Protein AF-0000000082432777 (afdb_homodimer)

InterPro domains:
  IPR004130 GPN-loop GTPase [PF03029] (7-238)
  IPR004130 GPN-loop GTPase [PTHR21231] (1-238)
  IPR027417 P-loop containing nucleoside triphosphate hydrolase [G3DSA:3.40.50.300] (3-262)
  IPR027417 P-loop containing nucleoside triphosphate hydrolase [SSF52540] (7-238)
  IPR030228 GPN-loop GTPase 3 [cd17872] (3-179)

Nearest PDB structures (foldseek):
  7zhf-assembly1_A  TM=8.922E-01  e=4.127E-16  Sulfolobus acidocaldarius
  5hci-assembly5_E  TM=8.801E-01  e=5.468E-16  Saccharomyces cerevisiae
  5hci-assembly4_F-5  TM=8.714E-01  e=1.903E-13  Saccharomyces cerevisiae
  1yr6-assembly1_A  TM=8.502E-0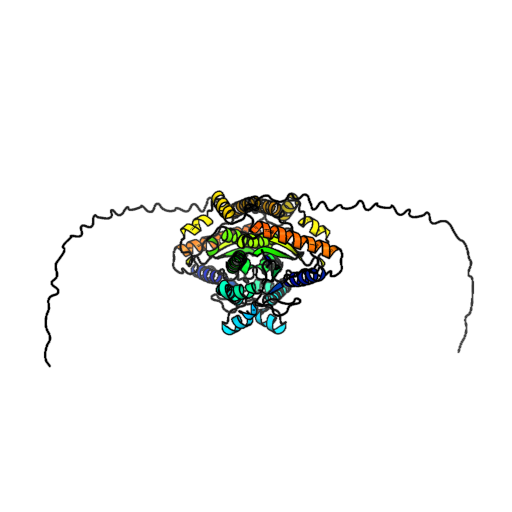1  e=3.341E-13  Pyrococcus abyssi
  5hcn-assembly1_A  TM=7.934E-01  e=9.200E-13  Saccharomyces cerevisiae

Secondary structure (DSSP, 8-state):
-EEEEEEE-STTSSHHHHHHHHHHHHHHTT---EEEE--TT----SS-EEEEGGGT--HHHHHHHH---HHHHHHHHHHHHHHTIIIIIHHHHTTS-TT-EEEEE--S-THHHHT-THHHHHHHHHHHTTEEEEEEEEEEGGGGGSHHHHHHHHHHHHHHHHHHT--EEEEEE-GGG-S-HHHHHHHHS--HHHHHHHHHHHS-GGGHHHHHHHHHHHHHHTTS-EEE--TT--S-HHHHHHHHHHHHHHHHHHHHTT--------TTS-------------------------------------/-EEEEEEE-STTSSHHHHHHHHHHHHHHTT---EEEE--TT----SS-EEEEGGGT--HHHHHHHH---HHHHHHHHHHHHHHTIIIIIHHHHTTS-TT-EEEEE--S-THHHHT-THHHHHHHHHHHTTEEEEEEEEEEGGGGSSHHHHHHHHHHHHHHHHHHT--EEEEEE-GGG-S-HHHHHHHHS--HHHHHHHHHHHS-GGGHHHHHHHHHHHHHHTTS-EEE--TT--S-HHHHHHHHHHHHHHHHHHHHTT-S------GGGG------------------------------------

Structure (mmCIF, N/CA/C/O backbone):
data_AF-0000000082432777-model_v1
#
loop_
_entity.id
_entity.type
_entity.pdbx_description
1 polymer 'GPN-loop GTPase 3'
#
loop_
_atom_site.group_PDB
_atom_site.id
_atom_site.type_symbol
_atom_site.label_atom_id
_atom_site.label_alt_id
_atom_site.label_comp_id
_atom_site.label_asym_id
_atom_site.label_entity_id
_atom_site.label_seq_id
_atom_site.pdbx_PDB_ins_code
_atom_site.Cartn_x
_atom_site.Cartn_y
_atom_site.Cartn_z
_atom_site.occupancy
_atom_site.B_iso_or_equiv
_atom_site.auth_seq_id
_atom_site.auth_comp_id
_atom_site.auth_asym_id
_atom_site.auth_atom_id
_atom_site.pdbx_PDB_model_num
ATOM 1 N N . MET A 1 1 ? 0.804 -32.406 -6.23 1 82.31 1 MET A N 1
ATOM 2 C CA . MET A 1 1 ? 0.631 -31.109 -5.559 1 82.31 1 MET A CA 1
ATOM 3 C C . MET A 1 1 ? 0.543 -29.969 -6.574 1 82.31 1 MET A C 1
ATOM 5 O O . MET A 1 1 ? 1.336 -29.906 -7.516 1 82.31 1 MET A O 1
ATOM 9 N N . GLY A 1 2 ? -0.533 -29.25 -6.496 1 88 2 GLY A N 1
ATOM 10 C CA . GLY A 1 2 ? -0.742 -28.156 -7.426 1 88 2 GLY A CA 1
ATOM 11 C C . GLY A 1 2 ? 0.118 -26.938 -7.125 1 88 2 GLY A C 1
ATOM 12 O O . GLY A 1 2 ? 0.741 -26.859 -6.062 1 88 2 GLY A O 1
ATOM 13 N N . TYR A 1 3 ? 0.352 -26.156 -8.164 1 91.62 3 TYR A N 1
ATOM 14 C CA . TYR A 1 3 ? 1.114 -24.922 -8.031 1 91.62 3 TYR A CA 1
ATOM 15 C C . TYR A 1 3 ? 0.237 -23.703 -8.312 1 91.62 3 TYR A C 1
ATOM 17 O O . TYR A 1 3 ? -0.599 -23.734 -9.219 1 91.62 3 TYR A O 1
ATOM 25 N N . ALA A 1 4 ? 0.444 -22.719 -7.453 1 94.88 4 ALA A N 1
ATOM 26 C CA . ALA A 1 4 ? -0.357 -21.5 -7.629 1 94.88 4 ALA A CA 1
ATOM 27 C C . ALA A 1 4 ? 0.5 -20.25 -7.477 1 94.88 4 ALA A C 1
ATOM 29 O O . ALA A 1 4 ? 1.385 -20.203 -6.621 1 94.88 4 ALA A O 1
ATOM 30 N N . GLN A 1 5 ? 0.252 -19.266 -8.367 1 95.5 5 GLN A N 1
ATOM 31 C CA . GLN A 1 5 ? 0.829 -17.938 -8.242 1 95.5 5 GLN A CA 1
ATOM 32 C C . GLN A 1 5 ? -0.234 -16.906 -7.855 1 95.5 5 GLN A C 1
ATOM 34 O O . GLN A 1 5 ? -1.33 -16.906 -8.422 1 95.5 5 GLN A O 1
ATOM 39 N N . LEU A 1 6 ? 0.106 -16.188 -6.887 1 95.56 6 LEU A N 1
ATOM 40 C CA . LEU A 1 6 ? -0.666 -14.984 -6.605 1 95.56 6 LEU A CA 1
ATOM 41 C C . LEU A 1 6 ? 0.025 -13.758 -7.18 1 95.56 6 LEU A C 1
ATOM 43 O O . LEU A 1 6 ? 1.084 -13.352 -6.691 1 95.56 6 LEU A O 1
ATOM 47 N N . VAL A 1 7 ? -0.604 -13.164 -8.211 1 95.69 7 VAL A N 1
ATOM 48 C CA . VAL A 1 7 ? -0.004 -12.016 -8.875 1 95.69 7 VAL A CA 1
ATOM 49 C C . VAL A 1 7 ? -0.495 -10.727 -8.227 1 95.69 7 VAL A C 1
ATOM 51 O O . VAL A 1 7 ? -1.67 -10.367 -8.344 1 95.69 7 VAL A O 1
ATOM 54 N N . ILE A 1 8 ? 0.443 -10.039 -7.559 1 93.06 8 ILE A N 1
ATOM 55 C CA . ILE A 1 8 ? 0.077 -8.867 -6.77 1 93.06 8 ILE A CA 1
ATOM 56 C C . ILE A 1 8 ? 1.009 -7.707 -7.109 1 93.06 8 ILE A C 1
ATOM 58 O O . ILE A 1 8 ? 2.012 -7.891 -7.805 1 93.06 8 ILE A O 1
ATOM 62 N N . GLY A 1 9 ? 0.635 -6.496 -6.66 1 90.12 9 GLY A N 1
ATOM 63 C CA . GLY A 1 9 ? 1.354 -5.258 -6.918 1 90.12 9 GLY A CA 1
ATOM 64 C C . GLY A 1 9 ? 0.439 -4.062 -7.09 1 90.12 9 GLY A C 1
ATOM 65 O O . GLY A 1 9 ? -0.779 -4.219 -7.207 1 90.12 9 GLY A O 1
ATOM 66 N N . PRO A 1 10 ? 1.048 -2.949 -7.102 1 86.69 10 PRO A N 1
ATOM 67 C CA . PRO A 1 10 ? 0.238 -1.734 -7.223 1 86.69 10 PRO A CA 1
ATOM 68 C C . PRO A 1 10 ? -0.545 -1.677 -8.531 1 86.69 10 PRO A C 1
ATOM 70 O O . PRO A 1 10 ? -0.211 -2.381 -9.484 1 86.69 10 PRO A O 1
ATOM 73 N N . ALA A 1 11 ? -1.589 -0.796 -8.445 1 82.81 11 ALA A N 1
ATOM 74 C CA . ALA A 1 11 ? -2.377 -0.589 -9.664 1 82.81 11 ALA A CA 1
ATOM 75 C C . ALA A 1 11 ? -1.506 -0.07 -10.797 1 82.81 11 ALA A C 1
ATOM 77 O O . ALA A 1 11 ? -0.648 0.791 -10.594 1 82.81 11 ALA A O 1
ATOM 78 N N . GLY A 1 12 ? -1.66 -0.632 -11.953 1 81.38 12 GLY A N 1
ATOM 79 C CA . GLY A 1 12 ? -0.94 -0.158 -13.125 1 81.38 12 GLY A CA 1
ATOM 80 C C . GLY A 1 12 ? 0.431 -0.788 -13.281 1 81.38 12 GLY A C 1
ATOM 81 O O . GLY A 1 12 ? 1.154 -0.49 -14.234 1 81.38 12 GLY A O 1
ATOM 82 N N . SER A 1 13 ? 0.794 -1.684 -12.422 1 88.06 13 SER A N 1
ATOM 83 C CA . SER A 1 13 ? 2.133 -2.264 -12.469 1 88.06 13 SER A CA 1
ATOM 84 C C . SER A 1 13 ? 2.246 -3.309 -13.57 1 88.06 13 SER A C 1
ATOM 86 O O . SER A 1 13 ? 3.348 -3.764 -13.891 1 88.06 13 SER A O 1
ATOM 88 N N . GLY A 1 14 ? 1.133 -3.775 -14.133 1 89.12 14 GLY A N 1
ATOM 89 C CA . GLY A 1 14 ? 1.18 -4.703 -15.25 1 89.12 14 GLY A CA 1
ATOM 90 C C . GLY A 1 14 ? 0.792 -6.121 -14.867 1 89.12 14 GLY A C 1
ATOM 91 O O . GLY A 1 14 ? 1.202 -7.082 -15.523 1 89.12 14 GLY A O 1
ATOM 92 N N . LYS A 1 15 ? 0.043 -6.281 -13.867 1 92.88 15 LYS A N 1
ATOM 93 C CA . LYS A 1 15 ? -0.358 -7.598 -13.383 1 92.88 15 LYS A CA 1
ATOM 94 C C . LYS A 1 15 ? -1.088 -8.383 -14.469 1 92.88 15 LYS A C 1
ATOM 96 O O . LYS A 1 15 ? -0.732 -9.523 -14.758 1 92.88 15 LYS A O 1
ATOM 101 N N . SER A 1 16 ? -2.105 -7.738 -15.094 1 92.25 16 SER A N 1
ATOM 102 C CA . SER A 1 16 ? -2.885 -8.414 -16.125 1 92.25 16 SER A CA 1
ATOM 103 C C . SER A 1 16 ? -2.031 -8.719 -17.359 1 92.25 16 SER A C 1
ATOM 105 O O . SER A 1 16 ? -2.184 -9.773 -17.969 1 92.25 16 SER A O 1
ATOM 107 N N . THR A 1 17 ? -1.202 -7.824 -17.672 1 91.56 17 THR A N 1
ATOM 108 C CA . THR A 1 17 ? -0.29 -8.039 -18.797 1 91.56 17 THR A CA 1
ATOM 109 C C . THR A 1 17 ? 0.653 -9.203 -18.5 1 91.56 17 THR A C 1
ATOM 111 O O . THR A 1 17 ? 0.95 -10.008 -19.391 1 91.56 17 THR A O 1
ATOM 114 N N . TYR A 1 18 ? 1.17 -9.258 -17.312 1 94.5 18 TYR A N 1
ATOM 115 C CA . TYR A 1 18 ? 1.993 -10.383 -16.891 1 94.5 18 TYR A CA 1
ATOM 116 C C . TYR A 1 18 ? 1.248 -11.695 -17.062 1 94.5 18 TYR A C 1
ATOM 118 O O . TYR A 1 18 ? 1.789 -12.656 -17.625 1 94.5 18 TYR A O 1
ATOM 126 N N . CYS A 1 19 ? 0.002 -11.766 -16.625 1 95.38 19 CYS A N 1
ATOM 127 C CA . CYS A 1 19 ? -0.802 -12.977 -16.719 1 95.38 19 CYS A CA 1
ATOM 128 C C . CYS A 1 19 ? -1.013 -13.383 -18.172 1 95.38 19 CYS A C 1
ATOM 130 O O . CYS A 1 19 ? -0.871 -14.555 -18.516 1 95.38 19 CYS A O 1
ATOM 132 N N . SER A 1 20 ? -1.337 -12.414 -19.016 1 94.5 20 SER A N 1
ATOM 133 C CA . SER A 1 20 ? -1.562 -12.711 -20.422 1 94.5 20 SER A CA 1
ATOM 134 C C . SER A 1 20 ? -0.287 -13.203 -21.094 1 94.5 20 SER A C 1
ATOM 136 O O . SER A 1 20 ? -0.323 -14.148 -21.891 1 94.5 20 SER A O 1
ATOM 138 N N . SER A 1 21 ? 0.808 -12.555 -20.766 1 92.5 21 SER A N 1
ATOM 139 C CA . SER A 1 21 ? 2.086 -12.945 -21.359 1 92.5 21 SER A CA 1
ATOM 140 C C . SER A 1 21 ? 2.516 -14.328 -20.875 1 92.5 21 SER A C 1
ATOM 142 O O . SER A 1 21 ? 3.049 -15.117 -21.656 1 92.5 21 SER A O 1
ATOM 144 N N . LEU A 1 22 ? 2.367 -14.586 -19.625 1 93.12 22 LEU A N 1
ATOM 145 C CA . LEU A 1 22 ? 2.676 -15.898 -19.078 1 93.12 22 LEU A CA 1
ATOM 146 C C . LEU A 1 22 ? 1.82 -16.984 -19.734 1 93.12 22 LEU A C 1
ATOM 148 O O . LEU A 1 22 ? 2.32 -18.062 -20.062 1 93.12 22 LEU A O 1
ATOM 152 N N . TYR A 1 23 ? 0.576 -16.672 -19.906 1 94.06 23 TYR A N 1
ATOM 153 C CA . TYR A 1 23 ? -0.324 -17.609 -20.562 1 94.06 23 TYR A CA 1
ATOM 154 C C . TYR A 1 23 ? 0.178 -17.953 -21.969 1 94.06 23 TYR A C 1
ATOM 156 O O . TYR A 1 23 ? 0.25 -19.125 -22.328 1 94.06 23 TYR A O 1
ATOM 164 N N . ARG A 1 24 ? 0.479 -16.938 -22.734 1 91.5 24 ARG A N 1
ATOM 165 C CA . ARG A 1 24 ? 0.962 -17.141 -24.094 1 91.5 24 ARG A CA 1
ATOM 166 C C . ARG A 1 24 ? 2.25 -17.953 -24.109 1 91.5 24 ARG A C 1
ATOM 168 O O . ARG A 1 24 ? 2.422 -18.844 -24.953 1 91.5 24 ARG A O 1
ATOM 175 N N . HIS A 1 25 ? 3.111 -17.641 -23.203 1 89.06 25 HIS A N 1
ATOM 176 C CA . HIS A 1 25 ? 4.363 -18.391 -23.109 1 89.06 25 HIS A CA 1
ATOM 177 C C . HIS A 1 25 ? 4.102 -19.859 -22.828 1 89.06 25 HIS A C 1
ATOM 179 O O . HIS A 1 25 ? 4.668 -20.734 -23.484 1 89.06 25 HIS A O 1
ATOM 185 N N . CYS A 1 26 ? 3.316 -20.141 -21.844 1 90.19 26 CYS A N 1
ATOM 186 C CA . CYS A 1 26 ? 3.027 -21.516 -21.453 1 90.19 26 CYS A CA 1
ATOM 187 C C . CYS A 1 26 ? 2.338 -22.266 -22.594 1 90.19 26 CYS A C 1
ATOM 189 O O . CYS A 1 26 ? 2.646 -23.422 -22.844 1 90.19 26 CYS A O 1
ATOM 191 N N . GLU A 1 27 ? 1.473 -21.578 -23.234 1 89.56 27 GLU A N 1
ATOM 192 C CA . GLU A 1 27 ? 0.822 -22.188 -24.391 1 89.56 27 GLU A CA 1
ATOM 193 C C . GLU A 1 27 ? 1.841 -22.547 -25.469 1 89.56 27 GLU A C 1
ATOM 195 O O . GLU A 1 27 ? 1.764 -23.609 -26.078 1 89.56 27 GLU A O 1
ATOM 200 N N . ALA A 1 28 ? 2.703 -21.672 -25.672 1 87.56 28 ALA A N 1
ATOM 201 C CA . ALA A 1 28 ? 3.719 -21.859 -26.703 1 87.56 28 ALA A CA 1
ATOM 202 C C . ALA A 1 28 ? 4.617 -23.047 -26.391 1 87.56 28 ALA A C 1
ATOM 204 O O . ALA A 1 28 ? 5.066 -23.75 -27.297 1 87.56 28 ALA A O 1
ATOM 205 N N . VAL A 1 29 ? 4.871 -23.328 -25.172 1 88.25 29 VAL A N 1
ATOM 206 C CA . VAL A 1 29 ? 5.789 -24.422 -24.812 1 88.25 29 VAL A CA 1
ATOM 207 C C . VAL A 1 29 ? 4.992 -25.672 -24.453 1 88.25 29 VAL A C 1
ATOM 209 O O . VAL A 1 29 ? 5.562 -26.656 -24 1 88.25 29 VAL A O 1
ATOM 212 N N . GLY A 1 30 ? 3.648 -25.609 -24.516 1 88.81 30 GLY A N 1
ATOM 213 C CA . GLY A 1 30 ? 2.789 -26.766 -24.312 1 88.81 30 GLY A CA 1
ATOM 214 C C . GLY A 1 30 ? 2.518 -27.078 -22.859 1 88.81 30 GLY A C 1
ATOM 215 O O . GLY A 1 30 ? 2.291 -28.234 -22.5 1 88.81 30 GLY A O 1
ATOM 216 N N . ARG A 1 31 ? 2.693 -26.078 -22.062 1 87.88 31 ARG A N 1
ATOM 217 C CA . ARG A 1 31 ? 2.393 -26.25 -20.641 1 87.88 31 ARG A CA 1
ATOM 218 C C . ARG A 1 31 ? 0.996 -25.734 -20.312 1 87.88 31 ARG A C 1
ATOM 220 O O . ARG A 1 31 ? 0.621 -24.641 -20.734 1 87.88 31 ARG A O 1
ATOM 227 N N . SER A 1 32 ? 0.276 -26.547 -19.625 1 90.38 32 SER A N 1
ATOM 228 C CA . SER A 1 32 ? -1.076 -26.156 -19.234 1 90.38 32 SER A CA 1
ATOM 229 C C . SER A 1 32 ? -1.055 -25.172 -18.078 1 90.38 32 SER A C 1
ATOM 231 O O . SER A 1 32 ? -0.324 -25.375 -17.109 1 90.38 32 SER A O 1
ATOM 233 N N . ILE A 1 33 ? -1.848 -24.109 -18.219 1 93.69 33 ILE A N 1
ATOM 234 C CA . ILE A 1 33 ? -1.935 -23.078 -17.203 1 93.69 33 ILE A CA 1
ATOM 235 C C . ILE A 1 33 ? -3.342 -22.484 -17.188 1 93.69 33 ILE A C 1
ATOM 237 O O . ILE A 1 33 ? -4 -22.406 -18.219 1 93.69 33 ILE A O 1
ATOM 241 N N . HIS A 1 34 ? -3.807 -22.156 -16.016 1 96.5 34 HIS A N 1
ATOM 242 C CA . HIS A 1 34 ? -5.133 -21.562 -15.852 1 96.5 34 HIS A CA 1
ATOM 243 C C . HIS A 1 34 ? -5.059 -20.219 -15.148 1 96.5 34 HIS A C 1
ATOM 245 O O . HIS A 1 34 ? -4.578 -20.125 -14.023 1 96.5 34 HIS A O 1
ATOM 251 N N . ILE A 1 35 ? -5.566 -19.203 -15.797 1 97.75 35 ILE A N 1
ATOM 252 C CA . ILE A 1 35 ? -5.559 -17.859 -15.234 1 97.75 35 ILE A CA 1
ATOM 253 C C . ILE A 1 35 ? -6.926 -17.547 -14.625 1 97.75 35 ILE A C 1
ATOM 255 O O . ILE A 1 35 ? -7.957 -17.734 -15.273 1 97.75 35 ILE A O 1
ATOM 259 N N . ILE A 1 36 ? -6.867 -17.141 -13.414 1 97.94 36 ILE A N 1
ATOM 260 C CA . ILE A 1 36 ? -8.078 -16.812 -12.672 1 97.94 36 ILE A CA 1
ATOM 261 C C . ILE A 1 36 ? -8.125 -15.312 -12.383 1 97.94 36 ILE A C 1
ATOM 263 O O . ILE A 1 36 ? -7.121 -14.719 -11.992 1 97.94 36 ILE A O 1
ATOM 267 N N . ASN A 1 37 ? -9.281 -14.711 -12.562 1 97.31 37 ASN A N 1
ATOM 268 C CA . ASN A 1 37 ? -9.453 -13.305 -12.211 1 97.31 37 ASN A CA 1
ATOM 269 C C . ASN A 1 37 ? -9.992 -13.148 -10.789 1 97.31 37 ASN A C 1
ATOM 271 O O . ASN A 1 37 ? -11.086 -13.625 -10.477 1 97.31 37 ASN A O 1
ATOM 275 N N . LEU A 1 38 ? -9.234 -12.453 -9.961 1 95.81 38 LEU A N 1
ATOM 276 C CA . LEU A 1 38 ? -9.688 -12.18 -8.602 1 95.81 38 LEU A CA 1
ATOM 277 C C . LEU A 1 38 ? -9.961 -10.688 -8.406 1 95.81 38 LEU A C 1
ATOM 279 O O . LEU A 1 38 ? -10.156 -10.234 -7.281 1 95.81 38 LEU A O 1
ATOM 283 N N . ASP A 1 39 ? -9.922 -9.898 -9.461 1 92.44 39 ASP A N 1
ATOM 284 C CA . ASP A 1 39 ? -10.258 -8.484 -9.414 1 92.44 39 ASP A CA 1
ATOM 285 C C . ASP A 1 39 ? -11.727 -8.258 -9.766 1 92.44 39 ASP A C 1
ATOM 287 O O . ASP A 1 39 ? -12.109 -8.336 -10.938 1 92.44 39 ASP A O 1
ATOM 291 N N . PRO A 1 40 ? -12.5 -7.902 -8.812 1 93.62 40 PRO A N 1
ATOM 292 C CA . PRO A 1 40 ? -13.938 -7.746 -9.078 1 93.62 40 PRO A CA 1
ATOM 293 C C . PRO A 1 40 ? -14.242 -6.52 -9.93 1 93.62 40 PRO A C 1
ATOM 295 O O . PRO A 1 40 ? -15.383 -6.336 -10.359 1 93.62 40 PRO A O 1
ATOM 298 N N . ALA A 1 41 ? -13.219 -5.68 -10.164 1 87.06 41 ALA A N 1
ATOM 299 C CA . ALA A 1 41 ? -13.414 -4.488 -10.977 1 87.06 41 ALA A CA 1
ATOM 300 C C . ALA A 1 41 ? -13.008 -4.742 -12.43 1 87.06 41 ALA A C 1
ATOM 302 O O . ALA A 1 41 ? -13.312 -3.936 -13.312 1 87.06 41 ALA A O 1
ATOM 303 N N . ALA A 1 42 ? -12.32 -5.824 -12.688 1 86.88 42 ALA A N 1
ATOM 304 C CA . ALA A 1 42 ? -11.797 -6.082 -14.023 1 86.88 42 ALA A CA 1
ATOM 305 C C . ALA A 1 42 ? -12.859 -6.707 -14.922 1 86.88 42 ALA A C 1
ATOM 307 O O . ALA A 1 42 ? -13.469 -7.723 -14.562 1 86.88 42 ALA A O 1
ATOM 308 N N . GLU A 1 43 ? -12.984 -6.113 -16.188 1 84.56 43 GLU A N 1
ATOM 309 C CA . GLU A 1 43 ? -14.039 -6.605 -17.062 1 84.56 43 GLU A CA 1
ATOM 310 C C . GLU A 1 43 ? -13.469 -7.164 -18.359 1 84.56 43 GLU A C 1
ATOM 312 O O . GLU A 1 43 ? -14.133 -7.926 -19.062 1 84.56 43 GLU A O 1
ATOM 317 N N . ASN A 1 44 ? -12.367 -6.754 -18.656 1 87.62 44 ASN A N 1
ATOM 318 C CA . ASN A 1 44 ? -11.742 -7.168 -19.922 1 87.62 44 ASN A CA 1
ATOM 319 C C . ASN A 1 44 ? -10.406 -7.859 -19.672 1 87.62 44 ASN A C 1
ATOM 321 O O . ASN A 1 44 ? -9.641 -7.453 -18.797 1 87.62 44 ASN A O 1
ATOM 325 N N . PHE A 1 45 ? -10.281 -8.961 -20.516 1 91.31 45 PHE A N 1
ATOM 326 C CA . PHE A 1 45 ? -9.078 -9.766 -20.328 1 91.31 45 PHE A CA 1
ATOM 327 C C . PHE A 1 45 ? -8.453 -10.109 -21.672 1 91.31 45 PHE A C 1
ATOM 329 O O . PHE A 1 45 ? -9.156 -10.297 -22.672 1 91.31 45 PHE A O 1
ATOM 336 N N . ASP A 1 46 ? -7.156 -10.234 -21.719 1 92.44 46 ASP A N 1
ATOM 337 C CA . ASP A 1 46 ? -6.41 -10.688 -22.891 1 92.44 46 ASP A CA 1
ATOM 338 C C . ASP A 1 46 ? -5.926 -12.125 -22.703 1 92.44 46 ASP A C 1
ATOM 340 O O . ASP A 1 46 ? -4.871 -12.5 -23.234 1 92.44 46 ASP A O 1
ATOM 344 N N . TYR A 1 47 ? -6.527 -12.898 -21.844 1 94.69 47 TYR A N 1
ATOM 345 C CA . TYR A 1 47 ? -6.32 -14.312 -21.562 1 94.69 47 TYR A CA 1
ATOM 346 C C . TYR A 1 47 ? -7.641 -15.008 -21.266 1 94.69 47 TYR A C 1
ATOM 348 O O . TYR A 1 47 ? -8.609 -14.367 -20.844 1 94.69 47 TYR A O 1
ATOM 356 N N . PRO A 1 48 ? -7.715 -16.281 -21.672 1 96.06 48 PRO A N 1
ATOM 357 C CA . PRO A 1 48 ? -8.914 -17.016 -21.25 1 96.06 48 PRO A CA 1
ATOM 358 C C . PRO A 1 48 ? -9.023 -17.141 -19.734 1 96.06 48 PRO A C 1
ATOM 360 O O . PRO A 1 48 ? -8.109 -17.641 -19.078 1 96.06 48 PRO A O 1
ATOM 363 N N . VAL A 1 49 ? -10.086 -16.703 -19.203 1 97.38 49 VAL A N 1
ATOM 364 C CA . VAL A 1 49 ? -10.305 -16.75 -17.75 1 97.38 49 VAL A CA 1
ATOM 365 C C . VAL A 1 49 ? -10.891 -18.109 -17.375 1 97.38 49 VAL A C 1
ATOM 367 O O . VAL A 1 49 ? -11.961 -18.5 -17.844 1 97.38 49 VAL A O 1
ATOM 370 N N . ALA A 1 50 ? -10.141 -18.812 -16.547 1 96.25 50 ALA A N 1
ATOM 371 C CA . ALA A 1 50 ? -10.609 -20.125 -16.109 1 96.25 50 ALA A CA 1
ATOM 372 C C . ALA A 1 50 ? -11.859 -20 -15.242 1 96.25 50 ALA A C 1
ATOM 374 O O . ALA A 1 50 ? -12.875 -20.656 -15.5 1 96.25 50 ALA A O 1
ATOM 375 N N . PHE A 1 51 ? -11.766 -19.203 -14.172 1 95.5 51 PHE A N 1
ATOM 376 C CA . PHE A 1 51 ? -12.953 -18.734 -13.461 1 95.5 51 PHE A CA 1
ATOM 377 C C . PHE A 1 51 ? -12.766 -17.312 -12.945 1 95.5 51 PHE A C 1
ATOM 379 O O . PHE A 1 51 ? -11.633 -16.828 -12.859 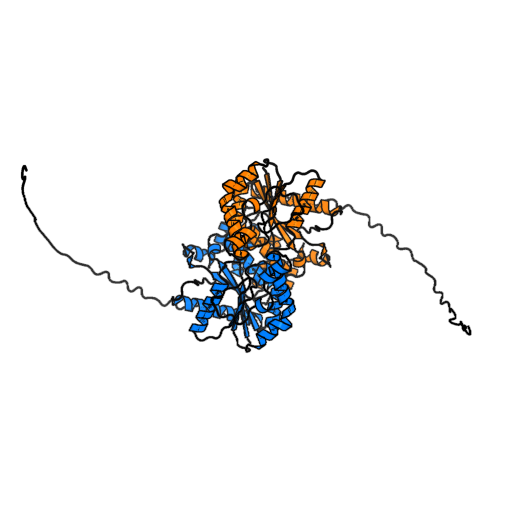1 95.5 51 PHE A O 1
ATOM 386 N N . ASP A 1 52 ? -13.93 -16.672 -12.664 1 97.12 52 ASP A N 1
ATOM 387 C CA . ASP A 1 52 ? -14 -15.219 -12.453 1 97.12 52 ASP A CA 1
ATOM 388 C C . ASP A 1 52 ? -14.742 -14.883 -11.164 1 97.12 52 ASP A C 1
ATOM 390 O O . ASP A 1 52 ? -15.898 -15.266 -10.992 1 97.12 52 ASP A O 1
ATOM 394 N N . ILE A 1 53 ? -14.031 -14.133 -10.336 1 97.19 53 ILE A N 1
ATOM 395 C CA . ILE A 1 53 ? -14.664 -13.742 -9.078 1 97.19 53 ILE A CA 1
ATOM 396 C C . ILE A 1 53 ? -15.961 -12.992 -9.367 1 97.19 53 ILE A C 1
ATOM 398 O O . ILE A 1 53 ? -16.859 -12.953 -8.523 1 97.19 53 ILE A O 1
ATOM 402 N N . ARG A 1 54 ? -16.109 -12.383 -10.453 1 96.06 54 ARG A N 1
ATOM 403 C CA . ARG A 1 54 ? -17.297 -11.609 -10.797 1 96.06 54 ARG A CA 1
ATOM 404 C C . ARG A 1 54 ? -18.531 -12.508 -10.898 1 96.06 54 ARG A C 1
ATOM 406 O O . ARG A 1 54 ? -19.656 -12.023 -10.883 1 96.06 54 ARG A O 1
ATOM 413 N N . GLU A 1 55 ? -18.328 -13.703 -11.102 1 96.19 55 GLU A N 1
ATOM 414 C CA . GLU A 1 55 ? -19.422 -14.664 -11.031 1 96.19 55 GLU A CA 1
ATOM 415 C C . GLU A 1 55 ? -19.969 -14.789 -9.609 1 96.19 55 GLU A C 1
ATOM 417 O O . GLU A 1 55 ? -21.094 -15.211 -9.406 1 96.19 55 GLU A O 1
ATOM 422 N N . LEU A 1 56 ? -19.141 -14.539 -8.68 1 96.75 56 LEU A N 1
ATOM 423 C CA . LEU A 1 56 ? -19.5 -14.555 -7.27 1 96.75 56 LEU A CA 1
ATOM 424 C C . LEU A 1 56 ? -19.969 -13.172 -6.82 1 96.75 56 LEU A C 1
ATOM 426 O O . LEU A 1 56 ? -21 -13.047 -6.152 1 96.75 56 LEU A O 1
ATOM 430 N N . ILE A 1 57 ? -19.172 -12.133 -7.16 1 96.25 57 ILE A N 1
ATOM 431 C CA . ILE A 1 57 ? -19.422 -10.773 -6.711 1 96.25 57 ILE A CA 1
ATOM 432 C C . ILE A 1 57 ? -18.688 -9.789 -7.621 1 96.25 57 ILE A C 1
ATOM 434 O O . ILE A 1 57 ? -17.578 -10.047 -8.055 1 96.25 57 ILE A O 1
ATOM 438 N N . SER A 1 58 ? -19.375 -8.734 -7.969 1 94.19 58 SER A N 1
ATOM 439 C CA . SER A 1 58 ? -18.734 -7.707 -8.789 1 94.19 58 SER A CA 1
ATOM 440 C C . SER A 1 58 ? -18.75 -6.352 -8.086 1 94.19 58 SER A C 1
ATOM 442 O O . SER A 1 58 ? -19.719 -6.023 -7.391 1 94.19 58 SER A O 1
ATOM 444 N N . LEU A 1 59 ? -17.672 -5.609 -8.281 1 90.12 59 LEU A N 1
ATOM 445 C CA . LEU A 1 59 ? -17.531 -4.305 -7.641 1 90.12 59 LEU A CA 1
ATOM 446 C C . LEU A 1 59 ? -18.656 -3.367 -8.078 1 90.12 59 LEU A C 1
ATOM 448 O O . LEU A 1 59 ? -19.234 -2.66 -7.25 1 90.12 59 LEU A O 1
ATOM 452 N N . GLU A 1 60 ? -18.938 -3.352 -9.32 1 86.88 60 GLU A N 1
ATOM 453 C CA . GLU A 1 60 ? -19.984 -2.486 -9.867 1 86.88 60 GLU A CA 1
ATOM 454 C C . GLU A 1 60 ? -21.312 -2.715 -9.172 1 86.88 60 GLU A C 1
ATOM 456 O O . GLU A 1 60 ? -21.984 -1.761 -8.758 1 86.88 60 GLU A O 1
ATOM 461 N N . ASP A 1 61 ? -21.688 -3.922 -9.047 1 92.94 61 ASP A N 1
ATOM 462 C CA . ASP A 1 61 ? -22.953 -4.27 -8.398 1 92.94 61 ASP A CA 1
ATOM 463 C C . ASP A 1 61 ? -22.969 -3.818 -6.941 1 92.94 61 ASP A C 1
ATOM 465 O O . ASP A 1 61 ? -23.969 -3.301 -6.457 1 92.94 61 ASP A O 1
ATOM 469 N N . VAL A 1 62 ? -21.844 -4.02 -6.285 1 93.56 62 VAL A N 1
ATOM 470 C CA . VAL A 1 62 ? -21.734 -3.68 -4.867 1 93.56 62 VAL A CA 1
ATOM 471 C C . VAL A 1 62 ? -21.875 -2.17 -4.688 1 93.56 62 VAL A C 1
ATOM 473 O O . VAL A 1 62 ? -22.609 -1.709 -3.803 1 93.56 62 VAL A O 1
ATOM 476 N N . MET A 1 63 ? -21.172 -1.468 -5.445 1 86.94 63 MET A N 1
ATOM 477 C CA . MET A 1 63 ? -21.234 -0.013 -5.332 1 86.94 63 MET A CA 1
ATOM 478 C C . MET A 1 63 ? -22.641 0.502 -5.613 1 86.94 63 MET A C 1
ATOM 480 O O . MET A 1 63 ? -23.125 1.404 -4.926 1 86.94 63 MET A O 1
ATOM 484 N N . GLU A 1 64 ? -23.312 -0.027 -6.551 1 87.62 64 GLU A N 1
ATOM 485 C CA . GLU A 1 64 ? -24.656 0.392 -6.938 1 87.62 64 GLU A CA 1
ATOM 486 C C . GLU A 1 64 ? -25.672 0.014 -5.875 1 87.62 64 GLU A C 1
ATOM 488 O O . GLU A 1 64 ? -26.547 0.821 -5.523 1 87.62 64 GLU A O 1
ATOM 493 N N . GLU A 1 65 ? -25.562 -1.105 -5.367 1 93.94 65 GLU A N 1
ATOM 494 C CA . GLU A 1 65 ? -26.578 -1.638 -4.457 1 93.94 65 GLU A CA 1
ATOM 495 C C . GLU A 1 65 ? -26.391 -1.088 -3.045 1 93.94 65 GLU A C 1
ATOM 497 O O . GLU A 1 65 ? -27.359 -0.844 -2.334 1 93.94 65 GLU A O 1
ATOM 502 N N . LEU A 1 66 ? -25.109 -0.905 -2.648 1 92.88 66 LEU A N 1
ATOM 503 C CA . LEU A 1 66 ? -24.844 -0.555 -1.256 1 92.88 66 LEU A CA 1
ATOM 504 C C . LEU A 1 66 ? -24.469 0.916 -1.128 1 92.88 66 LEU A C 1
ATOM 506 O O . LEU A 1 66 ? -24.375 1.442 -0.017 1 92.88 66 LEU A O 1
ATOM 510 N N . GLY A 1 67 ? -24.188 1.503 -2.207 1 84.38 67 GLY A N 1
ATOM 511 C CA . GLY A 1 67 ? -23.828 2.912 -2.18 1 84.38 67 GLY A CA 1
ATOM 512 C C . GLY A 1 67 ? -22.453 3.162 -1.597 1 84.38 67 GLY A C 1
ATOM 513 O O . GLY A 1 67 ? -22.203 4.207 -0.99 1 84.38 67 GLY A O 1
ATOM 514 N N . LEU A 1 68 ? -21.547 2.273 -1.734 1 82.94 68 LEU A N 1
ATOM 515 C CA . LEU A 1 68 ? -20.188 2.391 -1.232 1 82.94 68 LEU A CA 1
ATOM 516 C C . LEU A 1 68 ? -19.266 3.02 -2.279 1 82.94 68 LEU A C 1
ATOM 518 O O . LEU A 1 68 ? -19.516 2.891 -3.48 1 82.94 68 LEU A O 1
ATOM 522 N N . GLY A 1 69 ? -18.25 3.727 -1.739 1 77.44 69 GLY A N 1
ATOM 523 C CA . GLY A 1 69 ? -17.203 4.145 -2.648 1 77.44 69 GLY A CA 1
ATOM 524 C C . GLY A 1 69 ? -16.344 2.988 -3.145 1 77.44 69 GLY A C 1
ATOM 525 O O . GLY A 1 69 ? -16.547 1.845 -2.73 1 77.44 69 GLY A O 1
ATOM 526 N N . PRO A 1 70 ? -15.445 3.297 -3.998 1 79.81 70 PRO A N 1
ATOM 527 C CA . PRO A 1 70 ? -14.594 2.262 -4.594 1 79.81 70 PRO A CA 1
ATOM 528 C C . PRO A 1 70 ? -13.836 1.448 -3.549 1 79.81 70 PRO A C 1
ATOM 530 O O . PRO A 1 70 ? -13.773 0.22 -3.645 1 79.81 70 PRO A O 1
ATOM 533 N N . ASN A 1 71 ? -13.25 2.037 -2.582 1 79 71 ASN A N 1
ATOM 534 C CA . ASN A 1 71 ? -12.484 1.328 -1.562 1 79 71 ASN A CA 1
ATOM 535 C C . ASN A 1 71 ? -13.391 0.45 -0.696 1 79 71 ASN A C 1
ATOM 537 O O . ASN A 1 71 ? -13.086 -0.721 -0.464 1 79 71 ASN A O 1
ATOM 541 N N . GLY A 1 72 ? -14.406 1.108 -0.311 1 81.12 72 GLY A N 1
ATOM 542 C CA . GLY A 1 72 ? -15.359 0.33 0.459 1 81.12 72 GLY A CA 1
ATOM 543 C C . GLY A 1 72 ? -15.961 -0.824 -0.323 1 81.12 72 GLY A C 1
ATOM 544 O O . GLY A 1 72 ? -16.172 -1.907 0.226 1 81.12 72 GLY A O 1
ATOM 545 N N . GLY A 1 73 ? -16.281 -0.579 -1.544 1 85.81 73 GLY A N 1
ATOM 546 C CA . GLY A 1 73 ? -16.797 -1.626 -2.406 1 85.81 73 GLY A CA 1
ATOM 547 C C . GLY A 1 73 ? -15.844 -2.785 -2.59 1 85.81 73 GLY A C 1
ATOM 548 O O . GLY A 1 73 ? -16.25 -3.947 -2.531 1 85.81 73 GLY A O 1
ATOM 549 N N . LEU A 1 74 ? -14.602 -2.48 -2.867 1 87.06 74 LEU A N 1
ATOM 550 C CA . LEU A 1 74 ? -13.594 -3.52 -3.051 1 87.06 74 LEU A CA 1
ATOM 551 C C . LEU A 1 74 ? -13.422 -4.344 -1.779 1 87.06 74 LEU A C 1
ATOM 553 O O . LEU A 1 74 ? -13.289 -5.57 -1.843 1 87.06 74 LEU A O 1
ATOM 557 N N . MET A 1 75 ? -13.438 -3.719 -0.664 1 85.12 75 MET A N 1
ATOM 558 C CA . MET A 1 75 ? -13.344 -4.414 0.616 1 85.12 75 MET A CA 1
ATOM 559 C C . MET A 1 75 ? -14.523 -5.371 0.804 1 85.12 75 MET A C 1
ATOM 561 O O . MET A 1 75 ? -14.344 -6.496 1.276 1 85.12 75 MET A O 1
ATOM 565 N N . TYR A 1 76 ? -15.617 -4.91 0.467 1 90.06 76 TYR A N 1
ATOM 566 C CA . TYR A 1 76 ? -16.812 -5.742 0.568 1 90.06 76 TYR A CA 1
ATOM 567 C C . TYR A 1 76 ? -16.688 -6.98 -0.311 1 90.06 76 TYR A C 1
ATOM 569 O O . TYR A 1 76 ? -17.016 -8.094 0.117 1 90.06 76 TYR A O 1
ATOM 577 N N . CYS A 1 77 ? -16.266 -6.777 -1.478 1 93.62 77 CYS A N 1
ATOM 578 C CA . CYS A 1 77 ? -16.078 -7.898 -2.393 1 93.62 77 CYS A CA 1
ATOM 579 C C . CYS A 1 77 ? -15.102 -8.922 -1.812 1 93.62 77 CYS A C 1
ATOM 581 O O . CYS A 1 77 ? -15.359 -10.125 -1.869 1 93.62 77 CYS A O 1
ATOM 583 N N . MET A 1 78 ? -14.016 -8.477 -1.271 1 92.12 78 MET A N 1
ATOM 584 C CA . MET A 1 78 ? -12.992 -9.359 -0.729 1 92.12 78 MET A CA 1
ATOM 585 C C . MET A 1 78 ? -13.516 -10.117 0.49 1 92.12 78 MET A C 1
ATOM 587 O O . MET A 1 78 ? -13.219 -11.297 0.671 1 92.12 78 MET A O 1
ATOM 591 N N . GLU A 1 79 ? -14.227 -9.445 1.27 1 90.81 79 GLU A N 1
ATOM 592 C CA . GLU A 1 79 ? -14.836 -10.109 2.42 1 90.81 79 GLU A CA 1
ATOM 593 C C . GLU A 1 79 ? -15.828 -11.18 1.978 1 90.81 79 GLU A C 1
ATOM 595 O O . GLU A 1 79 ? -15.898 -12.25 2.584 1 90.81 79 GLU A O 1
ATOM 600 N N . HIS A 1 80 ? -16.562 -10.805 1.015 1 94.81 80 HIS A N 1
ATOM 601 C CA . HIS A 1 80 ? -17.5 -11.781 0.469 1 94.81 80 HIS A CA 1
ATOM 602 C C . HIS A 1 80 ? -16.766 -13.008 -0.067 1 94.81 80 HIS A C 1
ATOM 604 O O . HIS A 1 80 ? -17.219 -14.141 0.122 1 94.81 80 HIS A O 1
ATOM 610 N N . LEU A 1 81 ? -15.711 -12.828 -0.777 1 95.12 81 LEU A N 1
ATOM 611 C CA . LEU A 1 81 ? -14.883 -13.945 -1.227 1 95.12 81 LEU A CA 1
ATOM 612 C C . LEU A 1 81 ? -14.43 -14.797 -0.046 1 95.12 81 LEU A C 1
ATOM 614 O O . LEU A 1 81 ? -14.5 -16.031 -0.1 1 95.12 81 LEU A O 1
ATOM 618 N N . GLU A 1 82 ? -13.969 -14.125 0.971 1 93.81 82 GLU A N 1
ATOM 619 C CA . GLU A 1 82 ? -13.484 -14.82 2.162 1 93.81 82 GLU A CA 1
ATOM 620 C C . GLU A 1 82 ? -14.562 -15.727 2.744 1 93.81 82 GLU A C 1
ATOM 622 O O . GLU A 1 82 ? -14.273 -16.859 3.162 1 93.81 82 GLU A O 1
ATOM 627 N N . GLU A 1 83 ? -15.719 -15.25 2.732 1 95.38 83 GLU A N 1
ATOM 628 C CA . GLU A 1 83 ? -16.844 -16 3.289 1 95.38 83 GLU A CA 1
ATOM 629 C C . GLU A 1 83 ? -17.219 -17.172 2.393 1 95.38 83 GLU A C 1
ATOM 631 O O . GLU A 1 83 ? -17.953 -18.062 2.814 1 95.38 83 GLU A O 1
ATOM 636 N N . ASN A 1 84 ? -16.719 -17.156 1.223 1 97.25 84 ASN A N 1
ATOM 637 C CA . ASN A 1 84 ? -17.141 -18.188 0.265 1 97.25 84 ASN A CA 1
ATOM 638 C C . ASN A 1 84 ? -15.969 -19.047 -0.182 1 97.25 84 ASN A C 1
ATOM 640 O O . ASN A 1 84 ? -16.016 -19.656 -1.25 1 97.25 84 ASN A O 1
ATOM 644 N N . LEU A 1 85 ? -14.93 -19.109 0.564 1 96.56 85 LEU A N 1
ATOM 645 C CA . LEU A 1 85 ? -13.781 -19.938 0.227 1 96.56 85 LEU A CA 1
ATOM 646 C C . LEU A 1 85 ? -14.141 -21.406 0.258 1 96.56 85 LEU A C 1
ATOM 648 O O . LEU A 1 85 ? -13.781 -22.156 -0.653 1 96.56 85 LEU A O 1
ATOM 652 N N . ASP A 1 86 ? -14.852 -21.812 1.216 1 95.75 86 ASP A N 1
ATOM 653 C CA . ASP A 1 86 ? -15.172 -23.234 1.417 1 95.75 86 ASP A CA 1
ATOM 654 C C . ASP A 1 86 ? -16.25 -23.703 0.447 1 95.75 86 ASP A C 1
ATOM 656 O O . ASP A 1 86 ? -16.453 -24.891 0.265 1 95.75 86 ASP A O 1
ATOM 660 N N . ASP A 1 87 ? -16.906 -22.797 -0.14 1 96.31 87 ASP A N 1
ATOM 661 C CA . ASP A 1 87 ? -17.984 -23.141 -1.06 1 96.31 87 ASP A CA 1
ATOM 662 C C . ASP A 1 87 ? -17.594 -22.844 -2.504 1 96.31 87 ASP A C 1
ATOM 664 O O . ASP A 1 87 ? -17.094 -23.719 -3.217 1 96.31 87 ASP A O 1
ATOM 668 N N . TRP A 1 88 ? -17.594 -21.594 -2.822 1 96.81 88 TRP A N 1
ATOM 669 C CA . TRP A 1 88 ? -17.391 -21.188 -4.211 1 96.81 88 TRP A CA 1
ATOM 670 C C . TRP A 1 88 ? -15.984 -21.547 -4.688 1 96.81 88 TRP A C 1
ATOM 672 O O . TRP A 1 88 ? -15.82 -22.156 -5.746 1 96.81 88 TRP A O 1
ATOM 682 N N . LEU A 1 89 ? -15.008 -21.172 -3.965 1 96 89 LEU A N 1
ATOM 683 C CA . LEU A 1 89 ? -13.633 -21.422 -4.395 1 96 89 LEU A CA 1
ATOM 684 C C . LEU A 1 89 ? -13.328 -22.906 -4.414 1 96 89 LEU A C 1
ATOM 686 O O . LEU A 1 89 ? -12.68 -23.406 -5.34 1 96 89 LEU A O 1
ATOM 690 N N . THR A 1 90 ? -13.719 -23.578 -3.412 1 95.62 90 THR A N 1
ATOM 691 C CA . THR A 1 90 ? -13.492 -25.016 -3.332 1 95.62 90 THR A CA 1
ATOM 692 C C . THR A 1 90 ? -14.125 -25.719 -4.523 1 95.62 90 THR A C 1
ATOM 694 O O . THR A 1 90 ? -13.492 -26.594 -5.141 1 95.62 90 THR A O 1
ATOM 697 N N . GLU A 1 91 ? -15.336 -25.359 -4.805 1 95.31 91 GLU A N 1
ATOM 698 C CA . GLU A 1 91 ? -16.031 -25.953 -5.941 1 95.31 91 GLU A CA 1
ATOM 699 C C . GLU A 1 91 ? -15.281 -25.703 -7.242 1 95.31 91 GLU A C 1
ATOM 701 O O . GLU A 1 91 ? -15.125 -26.609 -8.07 1 95.31 91 GLU A O 1
ATOM 706 N N . GLU A 1 92 ? -14.844 -24.484 -7.398 1 94.56 92 GLU A N 1
ATOM 707 C CA . GLU A 1 92 ? -14.094 -24.141 -8.602 1 94.56 92 GLU A CA 1
ATOM 708 C C . GLU A 1 92 ? -12.789 -24.922 -8.68 1 94.56 92 GLU A C 1
ATOM 710 O O . GLU A 1 92 ? -12.406 -25.391 -9.758 1 94.56 92 GLU A O 1
ATOM 715 N N . LEU A 1 93 ? -12.102 -25.109 -7.578 1 93.69 93 LEU A N 1
ATOM 716 C CA . LEU A 1 93 ? -10.797 -25.766 -7.535 1 93.69 93 LEU A CA 1
ATOM 717 C C . LEU A 1 93 ? -10.938 -27.266 -7.82 1 93.69 93 LEU A C 1
ATOM 719 O O . LEU A 1 93 ? -9.984 -27.906 -8.273 1 93.69 93 LEU A O 1
ATOM 723 N N . GLU A 1 94 ? -12.023 -27.797 -7.555 1 91.94 94 GLU A N 1
ATOM 724 C CA . GLU A 1 94 ? -12.273 -29.219 -7.777 1 91.94 94 GLU A CA 1
ATOM 725 C C . GLU A 1 94 ? -12.25 -29.547 -9.266 1 91.94 94 GLU A C 1
ATOM 727 O O . GLU A 1 94 ? -12.102 -30.719 -9.648 1 91.94 94 GLU A O 1
ATOM 732 N N . ASN A 1 95 ? -12.398 -28.531 -10.047 1 90.38 95 ASN A N 1
ATOM 733 C CA . ASN A 1 95 ? -12.398 -28.734 -11.492 1 90.38 95 ASN A CA 1
ATOM 734 C C . ASN A 1 95 ? -10.984 -28.938 -12.031 1 90.38 95 ASN A C 1
ATOM 736 O O . ASN A 1 95 ? -10.805 -29.234 -13.211 1 90.38 95 ASN A O 1
ATOM 740 N N . TYR A 1 96 ? -10.031 -28.797 -11.164 1 88.69 96 TYR A N 1
ATOM 741 C CA . TYR A 1 96 ? -8.648 -28.891 -11.609 1 88.69 96 TYR A CA 1
ATOM 742 C C . TYR A 1 96 ? -7.918 -30.031 -10.906 1 88.69 96 TYR A C 1
ATOM 744 O O . TYR A 1 96 ? -8.18 -30.312 -9.734 1 88.69 96 TYR A O 1
ATOM 752 N N . LEU A 1 97 ? -6.984 -30.625 -11.648 1 77.25 97 LEU A N 1
ATOM 753 C CA . LEU A 1 97 ? -6.211 -31.75 -11.117 1 77.25 97 LEU A CA 1
ATOM 754 C C . LEU A 1 97 ? -5.098 -31.25 -10.203 1 77.25 97 LEU A C 1
ATOM 756 O O . LEU A 1 97 ? -4.785 -30.062 -10.18 1 77.25 97 LEU A O 1
ATOM 760 N N . ASP A 1 98 ? -4.457 -32.188 -9.578 1 74.12 98 ASP A N 1
ATOM 761 C CA . ASP A 1 98 ? -3.486 -31.906 -8.523 1 74.12 98 ASP A CA 1
ATOM 762 C C . ASP A 1 98 ? -2.207 -31.312 -9.102 1 74.12 98 ASP A C 1
ATOM 764 O O . ASP A 1 98 ? -1.419 -30.703 -8.383 1 74.12 98 ASP A O 1
ATOM 768 N N . ASP A 1 99 ? -2.029 -31.406 -10.359 1 78.38 99 ASP A N 1
ATOM 769 C CA . ASP A 1 99 ? -0.751 -30.938 -10.891 1 78.38 99 ASP A CA 1
ATOM 770 C C . ASP A 1 99 ? -0.933 -29.688 -11.742 1 78.38 99 ASP A C 1
ATOM 772 O O . ASP A 1 99 ? -0.008 -29.266 -12.438 1 78.38 99 ASP A O 1
ATOM 776 N N . GLU A 1 100 ? -2.053 -29.109 -11.555 1 86 100 GLU A N 1
ATOM 777 C CA . GLU A 1 100 ? -2.346 -27.969 -12.398 1 86 100 GLU A CA 1
ATOM 778 C C . GLU A 1 100 ? -1.688 -26.688 -11.859 1 86 100 GLU A C 1
ATOM 780 O O . GLU A 1 100 ? -1.33 -26.625 -10.68 1 86 100 GLU A O 1
ATOM 785 N N . TYR A 1 101 ? -1.415 -25.844 -12.812 1 91.81 101 TYR A N 1
ATOM 786 C CA . TYR A 1 101 ? -0.786 -24.562 -12.539 1 91.81 101 TYR A CA 1
ATOM 787 C C . TYR A 1 101 ? -1.803 -23.422 -12.625 1 91.81 101 TYR A C 1
ATOM 789 O O . TYR A 1 101 ? -2.307 -23.109 -13.703 1 91.81 101 TYR A O 1
ATOM 797 N N . LEU A 1 102 ? -2.08 -22.875 -11.445 1 95.88 102 LEU A N 1
ATOM 798 C CA . LEU A 1 102 ? -3.082 -21.812 -11.336 1 95.88 102 LEU A CA 1
ATOM 799 C C . LEU A 1 102 ? -2.422 -20.469 -11.109 1 95.88 102 LEU A C 1
ATOM 801 O O . LEU A 1 102 ? -1.468 -20.359 -10.336 1 95.88 102 LEU A O 1
ATOM 805 N N . VAL A 1 103 ? -2.893 -19.422 -11.812 1 97.12 103 VAL A N 1
ATOM 806 C CA . VAL A 1 103 ? -2.402 -18.062 -11.641 1 97.12 103 VAL A CA 1
ATOM 807 C C . VAL A 1 103 ? -3.566 -17.125 -11.312 1 97.12 103 VAL A C 1
ATOM 809 O O . VAL A 1 103 ? -4.508 -17 -12.094 1 97.12 103 VAL A O 1
ATOM 812 N N . PHE A 1 104 ? -3.424 -16.531 -10.195 1 97.25 104 PHE A N 1
ATOM 813 C CA . PHE A 1 104 ? -4.488 -15.633 -9.742 1 97.25 104 PHE A CA 1
ATOM 814 C C . PHE A 1 104 ? -4.125 -14.18 -10.008 1 97.25 104 PHE A C 1
ATOM 816 O O . PHE A 1 104 ? -3.164 -13.664 -9.43 1 97.25 104 PHE A O 1
ATOM 823 N N . ASP A 1 105 ? -4.855 -13.523 -10.891 1 96.81 105 ASP A N 1
ATOM 824 C CA . ASP A 1 105 ? -4.742 -12.086 -11.148 1 96.81 105 ASP A CA 1
ATOM 825 C C . ASP A 1 105 ? -5.48 -11.281 -10.078 1 96.81 105 ASP A C 1
ATOM 827 O O . ASP A 1 105 ? -6.711 -11.234 -10.07 1 96.81 105 ASP A O 1
ATOM 831 N N . CYS A 1 106 ? -4.734 -10.641 -9.242 1 94.44 106 CYS A N 1
ATOM 832 C CA . CYS A 1 106 ? -5.301 -10.008 -8.055 1 94.44 106 CYS A CA 1
ATOM 833 C C . CYS A 1 106 ? -5.562 -8.523 -8.297 1 94.44 106 CYS A C 1
ATOM 835 O O . CYS A 1 106 ? -4.98 -7.93 -9.203 1 94.44 106 CYS A O 1
ATOM 837 N N . PRO A 1 107 ? -6.422 -7.941 -7.48 1 89.75 107 PRO A N 1
ATOM 838 C CA . PRO A 1 107 ? -6.68 -6.508 -7.621 1 89.75 107 PRO A CA 1
ATOM 839 C C . PRO A 1 107 ? -5.457 -5.656 -7.289 1 89.75 107 PRO A C 1
ATOM 841 O O . PRO A 1 107 ? -4.559 -6.109 -6.578 1 89.75 107 PRO A O 1
ATOM 844 N N . GLY A 1 108 ? -5.457 -4.406 -7.789 1 81.19 108 GLY A N 1
ATOM 845 C CA . GLY A 1 108 ? -4.305 -3.531 -7.68 1 81.19 108 GLY A CA 1
ATOM 846 C C . GLY A 1 108 ? -4.234 -2.801 -6.352 1 81.19 108 GLY A C 1
ATOM 847 O O . GLY A 1 108 ? -3.201 -2.219 -6.012 1 81.19 108 GLY A O 1
ATOM 848 N N . GLN A 1 109 ? -5.211 -2.764 -5.578 1 77.94 109 GLN A N 1
ATOM 849 C CA . GLN A 1 109 ? -5.176 -2.029 -4.32 1 77.94 109 GLN A CA 1
ATOM 850 C C . GLN A 1 109 ? -4.332 -2.764 -3.279 1 77.94 109 GLN A C 1
ATOM 852 O O . GLN A 1 109 ? -4.75 -3.795 -2.75 1 77.94 109 GLN A O 1
ATOM 857 N N . ILE A 1 110 ? -3.229 -2.252 -3 1 73.62 110 ILE A N 1
ATOM 858 C CA . ILE A 1 110 ? -2.209 -2.914 -2.195 1 73.62 110 ILE A CA 1
ATOM 859 C C . ILE A 1 110 ? -2.715 -3.092 -0.765 1 73.62 110 ILE A C 1
ATOM 861 O O . ILE A 1 110 ? -2.248 -3.975 -0.04 1 73.62 110 ILE A O 1
ATOM 865 N N . GLU A 1 111 ? -3.709 -2.258 -0.355 1 73.69 111 GLU A N 1
ATOM 866 C CA . GLU A 1 111 ? -4.258 -2.348 0.995 1 73.69 111 GLU A CA 1
ATOM 867 C C . GLU A 1 111 ? -4.879 -3.719 1.247 1 73.69 111 GLU A C 1
ATOM 869 O O . GLU A 1 111 ? -4.949 -4.176 2.391 1 73.69 111 GLU A O 1
ATOM 874 N N . LEU A 1 112 ? -5.301 -4.293 0.17 1 75.56 112 LEU A N 1
ATOM 875 C CA . LEU A 1 112 ? -5.895 -5.621 0.28 1 75.56 112 LEU A CA 1
ATOM 876 C C . LEU A 1 112 ? -4.863 -6.645 0.735 1 75.56 112 LEU A C 1
ATOM 878 O O . LEU A 1 112 ? -5.219 -7.703 1.257 1 75.56 112 LEU A O 1
ATOM 882 N N . PHE A 1 113 ? -3.658 -6.262 0.523 1 69.88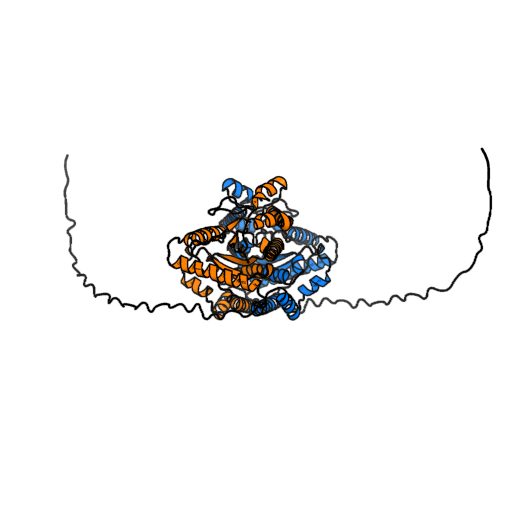 113 PHE A N 1
ATOM 883 C CA . PHE A 1 113 ? -2.586 -7.211 0.782 1 69.88 113 PHE A CA 1
ATOM 884 C C . PHE A 1 113 ? -1.858 -6.871 2.076 1 69.88 113 PHE A C 1
ATOM 886 O O . PHE A 1 113 ? -1.081 -7.676 2.59 1 69.88 113 PHE A O 1
ATOM 893 N N . SER A 1 114 ? -2.174 -5.777 2.473 1 62.28 114 SER A N 1
ATOM 894 C CA . SER A 1 114 ? -1.392 -5.332 3.619 1 62.28 114 SER A CA 1
ATOM 895 C C . SER A 1 114 ? -2.277 -5.121 4.844 1 62.28 114 SER A C 1
ATOM 897 O O . SER A 1 114 ? -1.784 -5.082 5.973 1 62.28 114 SER A O 1
ATOM 899 N N . HIS A 1 115 ? -3.584 -5.105 4.652 1 62.78 115 HIS A N 1
ATOM 900 C CA . HIS A 1 115 ? -4.383 -4.637 5.777 1 62.78 115 HIS A CA 1
ATOM 901 C C . HIS A 1 115 ? -5.492 -5.625 6.117 1 62.78 115 HIS A C 1
ATOM 903 O O . HIS A 1 115 ? -6 -5.633 7.242 1 62.78 115 HIS A O 1
ATOM 909 N N . VAL A 1 116 ? -5.875 -6.348 5.234 1 66.56 116 VAL A N 1
ATOM 910 C CA . VAL A 1 116 ? -7.008 -7.234 5.488 1 66.56 116 VAL A CA 1
ATOM 911 C C . VAL A 1 116 ? -6.57 -8.688 5.344 1 66.56 116 VAL A C 1
ATOM 913 O O . VAL A 1 116 ? -5.777 -9.023 4.461 1 66.56 116 VAL A O 1
ATOM 916 N N . PRO A 1 117 ? -7.055 -9.492 6.262 1 78.31 117 PRO A N 1
ATOM 917 C CA . PRO A 1 117 ? -6.59 -10.883 6.25 1 78.31 117 PRO A CA 1
ATOM 918 C C . PRO A 1 117 ? -7.211 -11.703 5.125 1 78.31 117 PRO A C 1
ATOM 920 O O . PRO A 1 117 ? -6.934 -12.898 5 1 78.31 117 PRO A O 1
ATOM 923 N N . VAL A 1 118 ? -7.906 -11.109 4.316 1 85.69 118 VAL A N 1
ATOM 924 C CA . VAL A 1 118 ? -8.68 -11.844 3.326 1 85.69 118 VAL A CA 1
ATOM 925 C C . VAL A 1 118 ? -7.746 -12.648 2.43 1 85.69 118 VAL A C 1
ATOM 927 O O . VAL A 1 118 ? -7.938 -13.852 2.24 1 85.69 118 VAL A O 1
ATOM 930 N N . LEU A 1 119 ? -6.719 -12.07 1.959 1 88.38 119 LEU A N 1
ATOM 931 C CA . LEU A 1 119 ? -5.836 -12.758 1.023 1 88.38 119 LEU A CA 1
ATOM 932 C C . LEU A 1 119 ? -4.984 -13.797 1.744 1 88.38 119 LEU A C 1
ATOM 934 O O . LEU A 1 119 ? -4.645 -14.836 1.172 1 88.38 119 LEU A O 1
ATOM 938 N N . ARG A 1 120 ? -4.684 -13.5 2.959 1 89.19 120 ARG A N 1
ATOM 939 C CA . ARG A 1 120 ? -3.973 -14.508 3.744 1 89.19 120 ARG A CA 1
ATOM 940 C C . ARG A 1 120 ? -4.82 -15.758 3.922 1 89.19 120 ARG A C 1
ATOM 942 O O . ARG A 1 120 ? -4.324 -16.875 3.768 1 89.19 120 ARG A O 1
ATOM 949 N N . ASN A 1 121 ? -6.051 -15.555 4.273 1 92.25 121 ASN A N 1
ATOM 950 C CA . ASN A 1 121 ? -6.969 -16.688 4.414 1 92.25 121 ASN A CA 1
ATOM 951 C C . ASN A 1 121 ? -7.164 -17.406 3.088 1 92.25 121 ASN A C 1
ATOM 953 O O . ASN A 1 121 ? -7.293 -18.641 3.061 1 92.25 121 ASN A O 1
ATOM 957 N N . PHE A 1 122 ? -7.203 -16.656 2.111 1 95.19 122 PHE A N 1
ATOM 958 C CA . PHE A 1 122 ? -7.281 -17.234 0.771 1 95.19 122 PHE A CA 1
ATOM 959 C C . PHE A 1 122 ? -6.09 -18.141 0.496 1 95.19 122 PHE A C 1
ATOM 961 O O . PHE A 1 122 ? -6.258 -19.266 0.019 1 95.19 122 PHE A O 1
ATOM 968 N N . VAL A 1 123 ? -4.91 -17.672 0.833 1 93.69 123 VAL A N 1
ATOM 969 C CA . VAL A 1 123 ? -3.676 -18.422 0.653 1 93.69 123 VAL A CA 1
ATOM 970 C C . VAL A 1 123 ? -3.717 -19.688 1.509 1 93.69 123 VAL A C 1
ATOM 972 O O . VAL A 1 123 ? -3.387 -20.781 1.034 1 93.69 123 VAL A O 1
ATOM 975 N N . ASP A 1 124 ? -4.141 -19.531 2.721 1 93.38 124 ASP A N 1
ATOM 976 C CA . ASP A 1 124 ? -4.238 -20.688 3.617 1 93.38 124 ASP A CA 1
ATOM 977 C C . ASP A 1 124 ? -5.211 -21.719 3.07 1 93.38 124 ASP A C 1
ATOM 979 O O . ASP A 1 124 ? -4.98 -22.922 3.205 1 93.38 124 ASP A O 1
ATOM 983 N N . HIS A 1 125 ? -6.246 -21.25 2.51 1 95.44 125 HIS A N 1
ATOM 984 C CA . HIS A 1 125 ? -7.223 -22.156 1.91 1 95.44 125 HIS A CA 1
ATOM 985 C C . HIS A 1 125 ? -6.613 -22.922 0.75 1 95.44 125 HIS A C 1
ATOM 987 O O . HIS A 1 125 ? -6.793 -24.141 0.65 1 95.44 125 HIS A O 1
ATOM 993 N N . LEU A 1 126 ? -5.883 -22.266 -0.118 1 94.94 126 LEU A N 1
ATOM 994 C CA . LEU A 1 126 ? -5.211 -22.938 -1.226 1 94.94 126 LEU A CA 1
ATOM 995 C C . LEU A 1 126 ? -4.242 -24 -0.711 1 94.94 126 LEU A C 1
ATOM 997 O O . LEU A 1 126 ? -4.203 -25.109 -1.234 1 94.94 126 LEU A O 1
ATOM 1001 N N . LYS A 1 127 ? -3.518 -23.656 0.3 1 91.75 127 LYS A N 1
ATOM 1002 C CA . LYS A 1 127 ? -2.562 -24.594 0.884 1 91.75 127 LYS A CA 1
ATOM 1003 C C . LYS A 1 127 ? -3.273 -25.812 1.467 1 91.75 127 LYS A C 1
ATOM 1005 O O . LYS A 1 127 ? -2.797 -26.938 1.328 1 91.75 127 LYS A O 1
ATOM 1010 N N . SER A 1 128 ? -4.344 -25.516 2.064 1 93.25 128 SER A N 1
ATOM 1011 C CA . SER A 1 128 ? -5.117 -26.609 2.639 1 93.25 128 SER A CA 1
ATOM 1012 C C . SER A 1 128 ? -5.641 -27.547 1.556 1 93.25 128 SER A C 1
ATOM 1014 O O . SER A 1 128 ? -5.98 -28.703 1.834 1 93.25 128 SER A O 1
ATOM 1016 N N . ARG A 1 129 ? -5.719 -27.109 0.375 1 91.75 129 ARG A N 1
ATOM 1017 C CA . ARG A 1 129 ? -6.152 -27.906 -0.763 1 91.75 129 ARG A CA 1
ATOM 1018 C C . ARG A 1 129 ? -4.957 -28.453 -1.54 1 91.75 129 ARG A C 1
ATOM 1020 O O . ARG A 1 129 ? -5.086 -28.812 -2.711 1 91.75 129 ARG A O 1
ATOM 1027 N N . ASN A 1 130 ? -3.775 -28.359 -0.951 1 90.56 130 ASN A N 1
ATOM 1028 C CA . ASN A 1 130 ? -2.549 -29 -1.422 1 90.56 130 ASN A CA 1
ATOM 1029 C C . ASN A 1 130 ? -1.933 -28.234 -2.59 1 90.56 130 ASN A C 1
ATOM 1031 O O . ASN A 1 130 ? -1.418 -28.828 -3.531 1 90.56 130 ASN A O 1
ATOM 1035 N N . TYR A 1 131 ? -2.113 -26.938 -2.545 1 93.06 131 TYR A N 1
ATOM 1036 C CA . TYR A 1 131 ? -1.402 -26.094 -3.504 1 93.06 131 TYR A CA 1
ATOM 1037 C C . TYR A 1 131 ? -0.152 -25.484 -2.877 1 93.06 131 TYR A C 1
ATOM 1039 O O . TYR A 1 131 ? -0.187 -25.016 -1.737 1 93.06 131 TYR A O 1
ATOM 1047 N N . ASN A 1 132 ? 0.945 -25.609 -3.617 1 92.12 132 ASN A N 1
ATOM 1048 C CA . ASN A 1 132 ? 2.109 -24.781 -3.32 1 92.12 132 ASN A CA 1
ATOM 1049 C C . ASN A 1 132 ? 1.955 -23.375 -3.887 1 92.12 132 ASN A C 1
ATOM 1051 O O . ASN A 1 132 ? 1.832 -23.188 -5.102 1 92.12 132 ASN A O 1
ATOM 1055 N N . VAL A 1 133 ? 2 -22.422 -2.951 1 93.5 133 VAL A N 1
ATOM 1056 C CA . VAL A 1 133 ? 1.634 -21.078 -3.373 1 93.5 133 VAL A CA 1
ATOM 1057 C C . VAL A 1 133 ? 2.859 -20.156 -3.314 1 93.5 133 VAL A C 1
ATOM 1059 O O . VAL A 1 133 ? 3.633 -20.219 -2.355 1 93.5 133 VAL A O 1
ATOM 1062 N N . CYS A 1 134 ? 3.086 -19.375 -4.375 1 93.75 134 CYS A N 1
ATOM 1063 C CA . CYS A 1 134 ? 4.117 -18.344 -4.441 1 93.75 134 CYS A CA 1
ATOM 1064 C C . CYS A 1 134 ? 3.52 -17 -4.848 1 93.75 134 CYS A C 1
ATOM 1066 O O . CYS A 1 134 ? 2.635 -16.953 -5.703 1 93.75 134 CYS A O 1
ATOM 1068 N N . GLY A 1 135 ? 3.969 -15.961 -4.148 1 93.19 135 GLY A N 1
ATOM 1069 C CA . GLY A 1 135 ? 3.584 -14.625 -4.578 1 93.19 135 GLY A CA 1
ATOM 1070 C C . GLY A 1 135 ? 4.465 -14.07 -5.68 1 93.19 135 GLY A C 1
ATOM 1071 O O . GLY A 1 135 ? 5.684 -14.266 -5.664 1 93.19 135 GLY A O 1
ATOM 1072 N N . VAL A 1 136 ? 3.848 -13.469 -6.684 1 94.19 136 VAL A N 1
ATOM 1073 C CA . VAL A 1 136 ? 4.559 -12.719 -7.711 1 94.19 136 VAL A CA 1
ATOM 1074 C C . VAL A 1 136 ? 4.223 -11.234 -7.59 1 94.19 136 VAL A C 1
ATOM 1076 O O . VAL A 1 136 ? 3.098 -10.82 -7.891 1 94.19 136 VAL A O 1
ATOM 1079 N N . TYR A 1 137 ? 5.227 -10.492 -7.176 1 93 137 TYR A N 1
ATOM 1080 C CA . TYR A 1 137 ? 5.016 -9.07 -6.938 1 93 137 TYR A CA 1
ATOM 1081 C C . TYR A 1 137 ? 5.566 -8.234 -8.086 1 93 137 TYR A C 1
ATOM 1083 O O . TYR A 1 137 ? 6.773 -8.242 -8.344 1 93 137 TYR A O 1
ATOM 1091 N N . LEU A 1 138 ? 4.645 -7.5 -8.727 1 92.81 138 LEU A N 1
ATOM 1092 C CA . LEU A 1 138 ? 5.062 -6.66 -9.844 1 92.81 138 LEU A CA 1
ATOM 1093 C C . LEU A 1 138 ? 5.297 -5.223 -9.383 1 92.81 138 LEU A C 1
ATOM 1095 O O . LEU A 1 138 ? 4.496 -4.672 -8.625 1 92.81 138 LEU A O 1
ATOM 1099 N N . LEU A 1 139 ? 6.43 -4.742 -9.82 1 90.31 139 LEU A N 1
ATOM 1100 C CA . LEU A 1 139 ? 6.785 -3.342 -9.602 1 90.31 139 LEU A CA 1
ATOM 1101 C C . LEU A 1 139 ? 7.219 -2.686 -10.914 1 90.31 139 LEU A C 1
ATOM 1103 O O . LEU A 1 139 ? 7.949 -3.289 -11.703 1 90.31 139 LEU A O 1
ATOM 1107 N N . ASP A 1 140 ? 6.762 -1.443 -11.078 1 88.62 140 ASP A N 1
ATOM 1108 C CA . ASP A 1 140 ? 7.125 -0.683 -12.273 1 88.62 140 ASP A CA 1
ATOM 1109 C C . ASP A 1 140 ? 8.609 -0.327 -12.266 1 88.62 140 ASP A C 1
ATOM 1111 O O . ASP A 1 140 ? 9.156 0.062 -11.227 1 88.62 140 ASP A O 1
ATOM 1115 N N . SER A 1 141 ? 9.219 -0.406 -13.453 1 87.69 141 SER A N 1
ATOM 1116 C CA . SER A 1 141 ? 10.648 -0.13 -13.562 1 87.69 141 SER A CA 1
ATOM 1117 C C . SER A 1 141 ? 10.961 1.322 -13.219 1 87.69 141 SER A C 1
ATOM 1119 O O . SER A 1 141 ? 12.102 1.663 -12.922 1 87.69 141 SER A O 1
ATOM 1121 N N . GLN A 1 142 ? 10.008 2.156 -13.234 1 83 142 GLN A N 1
ATOM 1122 C CA . GLN A 1 142 ? 10.203 3.561 -12.883 1 83 142 GLN A CA 1
ATOM 1123 C C . GLN A 1 142 ? 10.578 3.717 -11.414 1 83 142 GLN A C 1
ATOM 1125 O O . GLN A 1 142 ? 11.062 4.773 -11 1 83 142 GLN A O 1
ATOM 1130 N N . PHE A 1 143 ? 10.359 2.689 -10.695 1 84.25 143 PHE A N 1
ATOM 1131 C CA . PHE A 1 143 ? 10.781 2.721 -9.297 1 84.25 143 PHE A CA 1
ATOM 1132 C C . PHE A 1 143 ? 12.305 2.672 -9.195 1 84.25 143 PHE A C 1
ATOM 1134 O O . PHE A 1 143 ? 12.867 2.984 -8.141 1 84.25 143 PHE A O 1
ATOM 1141 N N . MET A 1 144 ? 12.977 2.283 -10.258 1 84.19 144 MET A N 1
ATOM 1142 C CA . MET A 1 144 ? 14.43 2.162 -10.258 1 84.19 144 MET A CA 1
ATOM 1143 C C . MET A 1 144 ? 15.086 3.441 -10.766 1 84.19 144 MET A C 1
ATOM 1145 O O . MET A 1 144 ? 16.141 3.396 -11.391 1 84.19 144 MET A O 1
ATOM 1149 N N . THR A 1 145 ? 14.492 4.523 -10.656 1 82.62 145 THR A N 1
ATOM 1150 C CA . THR A 1 145 ? 15.023 5.777 -11.18 1 82.62 145 THR A CA 1
ATOM 1151 C C . THR A 1 145 ? 15.68 6.598 -10.07 1 82.62 145 THR A C 1
ATOM 1153 O O . THR A 1 145 ? 16.547 7.438 -10.344 1 82.62 145 THR A O 1
ATOM 1156 N N . ASP A 1 146 ? 15.242 6.477 -8.906 1 86.19 146 ASP A N 1
ATOM 1157 C CA . ASP A 1 146 ? 15.922 7.098 -7.781 1 86.19 146 ASP A CA 1
ATOM 1158 C C . ASP A 1 146 ? 15.828 6.23 -6.527 1 86.19 146 ASP A C 1
ATOM 1160 O O . ASP A 1 146 ? 14.992 5.328 -6.457 1 86.19 146 ASP A O 1
ATOM 1164 N N . VAL A 1 147 ? 16.656 6.555 -5.605 1 89.94 147 VAL A N 1
ATOM 1165 C CA . VAL A 1 147 ? 16.891 5.68 -4.465 1 89.94 147 VAL A CA 1
ATOM 1166 C C . VAL A 1 147 ? 15.664 5.652 -3.559 1 89.94 147 VAL A C 1
ATOM 1168 O O . VAL A 1 147 ? 15.32 4.609 -3 1 89.94 147 VAL A O 1
ATOM 1171 N N . THR A 1 148 ? 14.961 6.762 -3.385 1 91.56 148 THR A N 1
ATOM 1172 C CA . THR A 1 148 ? 13.805 6.797 -2.496 1 91.56 148 THR A CA 1
ATOM 1173 C C . THR A 1 148 ? 12.656 5.969 -3.062 1 91.56 148 THR A C 1
ATOM 1175 O O . THR A 1 148 ? 12 5.227 -2.33 1 91.56 148 THR A O 1
ATOM 1178 N N . LYS A 1 149 ? 12.469 6.086 -4.355 1 88.62 149 LYS A N 1
ATOM 1179 C CA . LYS A 1 149 ? 11.461 5.262 -5.016 1 88.62 149 LYS A CA 1
ATOM 1180 C C . LYS A 1 149 ? 11.789 3.777 -4.887 1 88.62 149 LYS A C 1
ATOM 1182 O O . LYS A 1 149 ? 10.906 2.965 -4.605 1 88.62 149 LYS A O 1
ATOM 1187 N N . PHE A 1 150 ? 13.016 3.549 -5.176 1 89.62 150 PHE A N 1
ATOM 1188 C CA . PHE A 1 150 ? 13.461 2.162 -5.117 1 89.62 150 PHE A CA 1
ATOM 1189 C C . PHE A 1 150 ? 13.234 1.582 -3.725 1 89.62 150 PHE A C 1
ATOM 1191 O O . PHE A 1 150 ? 12.648 0.507 -3.58 1 89.62 150 PHE A O 1
ATOM 1198 N N . ILE A 1 151 ? 13.695 2.229 -2.701 1 91.62 151 ILE A N 1
ATOM 1199 C CA . ILE A 1 151 ? 13.57 1.757 -1.326 1 91.62 151 ILE A CA 1
ATOM 1200 C C . ILE A 1 151 ? 12.094 1.639 -0.953 1 91.62 151 ILE A C 1
ATOM 1202 O O . ILE A 1 151 ? 11.688 0.666 -0.314 1 91.62 151 ILE A O 1
ATOM 1206 N N . SER A 1 152 ? 11.32 2.613 -1.331 1 90.75 152 SER A N 1
ATOM 1207 C CA . SER A 1 152 ? 9.891 2.574 -1.067 1 90.75 152 SER A CA 1
ATOM 1208 C C . SER A 1 152 ? 9.242 1.349 -1.706 1 90.75 152 SER A C 1
ATOM 1210 O O . SER A 1 152 ? 8.414 0.679 -1.082 1 90.75 152 SER A O 1
ATOM 1212 N N . GLY A 1 153 ? 9.57 1.109 -2.914 1 89.38 153 GLY A N 1
ATOM 1213 C CA . GLY A 1 153 ? 9.07 -0.076 -3.592 1 89.38 153 GLY A CA 1
ATOM 1214 C C . GLY A 1 153 ? 9.445 -1.367 -2.889 1 89.38 153 GLY A C 1
ATOM 1215 O O . GLY A 1 153 ? 8.625 -2.281 -2.783 1 89.38 153 GLY A O 1
ATOM 1216 N N . CYS A 1 154 ? 10.664 -1.44 -2.434 1 90.5 154 CYS A N 1
ATOM 1217 C CA . CYS A 1 154 ? 11.117 -2.607 -1.687 1 90.5 154 CYS A CA 1
ATOM 1218 C C . CYS A 1 154 ? 10.297 -2.795 -0.416 1 90.5 154 CYS A C 1
ATOM 1220 O O . CYS A 1 154 ? 9.891 -3.91 -0.095 1 90.5 154 CYS A O 1
ATOM 1222 N N . MET A 1 155 ? 10.062 -1.696 0.25 1 90.75 155 MET A N 1
ATOM 1223 C CA . MET A 1 155 ? 9.297 -1.765 1.491 1 90.75 155 MET A CA 1
ATOM 1224 C C . MET A 1 155 ? 7.867 -2.217 1.225 1 90.75 155 MET A C 1
ATOM 1226 O O . MET A 1 155 ? 7.305 -3 1.993 1 90.75 155 MET A O 1
ATOM 1230 N N . ALA A 1 156 ? 7.316 -1.722 0.206 1 88.81 156 ALA A N 1
ATOM 1231 C CA . ALA A 1 156 ? 5.957 -2.109 -0.16 1 88.81 156 ALA A CA 1
ATOM 1232 C C . ALA A 1 156 ? 5.883 -3.6 -0.484 1 88.81 156 ALA A C 1
ATOM 1234 O O . ALA A 1 156 ? 4.957 -4.289 -0.047 1 88.81 156 ALA A O 1
ATOM 1235 N N . SER A 1 157 ? 6.781 -4.051 -1.256 1 89.31 157 SER A N 1
ATOM 1236 C CA . SER A 1 157 ? 6.836 -5.473 -1.593 1 89.31 157 SER A CA 1
ATOM 1237 C C . SER A 1 157 ? 7.016 -6.328 -0.344 1 89.31 157 SER A C 1
ATOM 1239 O O . SER A 1 157 ? 6.336 -7.348 -0.182 1 89.31 157 SER A O 1
ATOM 1241 N N . LEU A 1 158 ? 7.93 -5.934 0.522 1 90.06 158 LEU A N 1
ATOM 1242 C CA . LEU A 1 158 ? 8.18 -6.664 1.76 1 90.06 158 LEU A CA 1
ATOM 1243 C C . LEU A 1 158 ? 6.93 -6.684 2.639 1 90.06 158 LEU A C 1
ATOM 1245 O O . LEU A 1 158 ? 6.648 -7.688 3.299 1 90.06 158 LEU A O 1
ATOM 1249 N N . SER A 1 159 ? 6.27 -5.574 2.68 1 89.81 159 SER A N 1
ATOM 1250 C CA . SER A 1 159 ? 5.023 -5.512 3.438 1 89.81 159 SER A CA 1
ATOM 1251 C C . SER A 1 159 ? 4.051 -6.602 2.992 1 89.81 159 SER A C 1
ATOM 1253 O O . SER A 1 159 ? 3.492 -7.32 3.824 1 89.81 159 SER A O 1
ATOM 1255 N N . ALA A 1 160 ? 3.896 -6.711 1.738 1 88.44 160 ALA A N 1
ATOM 1256 C CA . ALA A 1 160 ? 3.008 -7.73 1.188 1 88.44 160 ALA A CA 1
ATOM 1257 C C . ALA A 1 160 ? 3.516 -9.133 1.509 1 88.44 160 ALA A C 1
ATOM 1259 O O . ALA A 1 160 ? 2.734 -10.016 1.872 1 88.44 160 ALA A O 1
ATOM 1260 N N . MET A 1 161 ? 4.773 -9.352 1.355 1 88.94 161 MET A N 1
ATOM 1261 C CA . MET A 1 161 ? 5.379 -10.656 1.592 1 88.94 161 MET A CA 1
ATOM 1262 C C . MET A 1 161 ? 5.152 -11.109 3.031 1 88.94 161 MET A C 1
ATOM 1264 O O . MET A 1 161 ? 4.77 -12.258 3.273 1 88.94 161 MET A O 1
ATOM 1268 N N . VAL A 1 162 ? 5.426 -10.266 3.939 1 90.19 162 VAL A N 1
ATOM 1269 C CA . VAL A 1 162 ? 5.305 -10.594 5.355 1 90.19 162 VAL A CA 1
ATOM 1270 C C . VAL A 1 162 ? 3.844 -10.852 5.707 1 90.19 162 VAL A C 1
ATOM 1272 O O . VAL A 1 162 ? 3.531 -11.812 6.422 1 90.19 162 VAL A O 1
ATOM 1275 N N . GLN A 1 163 ? 3.006 -10.102 5.203 1 89.19 163 GLN A N 1
ATOM 1276 C CA . GLN A 1 163 ? 1.582 -10.242 5.496 1 89.19 163 GLN A CA 1
ATOM 1277 C C . GLN A 1 163 ? 1.045 -11.57 4.977 1 89.19 163 GLN A C 1
ATOM 1279 O O . GLN A 1 163 ? 0.235 -12.219 5.645 1 89.19 163 GLN A O 1
ATOM 1284 N N . LEU A 1 164 ? 1.442 -11.922 3.822 1 89.94 164 LEU A N 1
ATOM 1285 C CA . LEU A 1 164 ? 0.912 -13.125 3.184 1 89.94 164 LEU A CA 1
ATOM 1286 C C . LEU A 1 164 ? 1.669 -14.367 3.646 1 89.94 164 LEU A C 1
ATOM 1288 O O . LEU A 1 164 ? 1.229 -15.492 3.406 1 89.94 164 LEU A O 1
ATOM 1292 N N . GLU A 1 165 ? 2.791 -14.133 4.273 1 89.5 165 GLU A N 1
ATOM 1293 C CA . GLU A 1 165 ? 3.639 -15.219 4.758 1 89.5 165 GLU A CA 1
ATOM 1294 C C . GLU A 1 165 ? 3.998 -16.188 3.633 1 89.5 165 GLU A C 1
ATOM 1296 O O . GLU A 1 165 ? 3.895 -17.406 3.793 1 89.5 165 GLU A O 1
ATOM 1301 N N . LEU A 1 166 ? 4.293 -15.594 2.475 1 89 166 LEU A N 1
ATOM 1302 C CA . LEU A 1 166 ? 4.648 -16.359 1.285 1 89 166 LEU A CA 1
ATOM 1303 C C . LEU A 1 166 ? 6.016 -15.938 0.754 1 89 166 LEU A C 1
ATOM 1305 O O . LEU A 1 166 ? 6.371 -14.758 0.826 1 89 166 LEU A O 1
ATOM 1309 N N . PRO A 1 167 ? 6.707 -16.938 0.193 1 86.69 167 PRO A N 1
ATOM 1310 C CA . PRO A 1 167 ? 7.828 -16.484 -0.635 1 86.69 167 PRO A CA 1
ATOM 1311 C C . PRO A 1 167 ? 7.379 -15.711 -1.869 1 86.69 167 PRO A C 1
ATOM 1313 O O . PRO A 1 167 ? 6.32 -15.992 -2.432 1 86.69 167 PRO A O 1
ATOM 1316 N N . HIS A 1 168 ? 8.18 -14.719 -2.213 1 88.94 168 HIS A N 1
ATOM 1317 C CA . HIS A 1 168 ? 7.816 -13.867 -3.34 1 88.94 168 HIS A CA 1
ATOM 1318 C C . HIS A 1 168 ? 8.906 -13.875 -4.41 1 88.94 168 HIS A C 1
ATOM 1320 O O . HIS A 1 168 ? 10.086 -14.039 -4.098 1 88.94 168 HIS A O 1
ATOM 1326 N N . VAL A 1 169 ? 8.43 -13.797 -5.621 1 90.94 169 VAL A N 1
ATOM 1327 C CA . VAL A 1 169 ? 9.281 -13.375 -6.73 1 90.94 169 VAL A CA 1
ATOM 1328 C C . VAL A 1 169 ? 8.906 -11.953 -7.148 1 90.94 169 VAL A C 1
ATOM 1330 O O . VAL A 1 169 ? 7.738 -11.656 -7.398 1 90.94 169 VAL A O 1
ATOM 1333 N N . ASN A 1 170 ? 9.914 -11.102 -7.145 1 91 170 ASN A N 1
ATOM 1334 C CA . ASN A 1 170 ? 9.664 -9.727 -7.551 1 91 170 ASN A CA 1
ATOM 1335 C C . ASN A 1 170 ? 9.992 -9.508 -9.023 1 91 170 ASN A C 1
ATOM 1337 O O . ASN A 1 170 ? 11.086 -9.852 -9.477 1 91 170 ASN A O 1
ATOM 1341 N N . ILE A 1 171 ? 9.016 -8.938 -9.727 1 92.5 171 ILE A N 1
ATOM 1342 C CA . ILE A 1 171 ? 9.172 -8.695 -11.156 1 92.5 171 ILE A CA 1
ATOM 1343 C C . ILE A 1 171 ? 9.188 -7.191 -11.43 1 92.5 171 ILE A C 1
ATOM 1345 O O . ILE A 1 171 ? 8.344 -6.453 -10.914 1 92.5 171 ILE A O 1
ATOM 1349 N N . LEU A 1 172 ? 10.203 -6.801 -12.18 1 90.94 172 LEU A N 1
ATOM 1350 C CA . LEU A 1 172 ? 10.227 -5.441 -12.703 1 90.94 172 LEU A CA 1
ATOM 1351 C C . LEU A 1 172 ? 9.578 -5.379 -14.078 1 90.94 172 LEU A C 1
ATOM 1353 O O . LEU A 1 172 ? 10.117 -5.91 -15.055 1 90.94 172 LEU A O 1
ATOM 1357 N N . SER A 1 173 ? 8.445 -4.691 -14.062 1 91.12 173 SER A N 1
ATOM 1358 C CA . SER A 1 173 ? 7.695 -4.613 -15.312 1 91.12 173 SER A CA 1
ATOM 1359 C C . SER A 1 173 ? 7.965 -3.299 -16.047 1 91.12 173 SER A C 1
ATOM 1361 O O . SER A 1 173 ? 8.688 -2.441 -15.539 1 91.12 173 SER A O 1
ATOM 1363 N N . LYS A 1 174 ? 7.512 -3.176 -17.312 1 87.75 174 LYS A N 1
ATOM 1364 C CA . LYS A 1 174 ? 7.547 -1.986 -18.156 1 87.75 174 LYS A CA 1
ATOM 1365 C C . LYS A 1 174 ? 8.984 -1.561 -18.438 1 87.75 174 LYS A C 1
ATOM 1367 O O . LYS A 1 174 ? 9.312 -0.374 -18.375 1 87.75 174 LYS A O 1
ATOM 1372 N N . MET A 1 175 ? 9.789 -2.432 -18.688 1 85.56 175 MET A N 1
ATOM 1373 C CA . MET A 1 175 ? 11.195 -2.193 -18.984 1 85.56 175 MET A CA 1
ATOM 1374 C C . MET A 1 175 ? 11.359 -1.402 -20.281 1 85.56 175 MET A C 1
ATOM 1376 O O . MET A 1 175 ? 12.414 -0.812 -20.531 1 85.56 175 MET A O 1
ATOM 1380 N N . ASP A 1 176 ? 10.336 -1.394 -21.031 1 81.25 176 ASP A N 1
ATOM 1381 C CA . ASP A 1 176 ? 10.336 -0.638 -22.281 1 81.25 176 ASP A CA 1
ATOM 1382 C C . ASP A 1 176 ? 10.391 0.864 -22.016 1 81.25 176 ASP A C 1
ATOM 1384 O O . ASP A 1 176 ? 10.805 1.64 -22.875 1 81.25 176 ASP A O 1
ATOM 1388 N N . LEU A 1 177 ? 10.023 1.229 -20.906 1 79.06 177 LEU A N 1
ATOM 1389 C CA . LEU A 1 177 ? 9.961 2.648 -20.578 1 79.06 177 LEU A CA 1
ATOM 1390 C C . LEU A 1 177 ? 11.297 3.129 -20 1 79.06 177 LEU A C 1
ATOM 1392 O O . LEU A 1 177 ? 11.477 4.324 -19.766 1 79.06 177 LEU A O 1
ATOM 1396 N N . VAL A 1 178 ? 12.148 2.201 -19.75 1 79.25 178 VAL A N 1
ATOM 1397 C CA . VAL A 1 178 ? 13.43 2.578 -19.172 1 79.25 178 VAL A CA 1
ATOM 1398 C C . VAL A 1 178 ? 14.367 3.086 -20.266 1 79.25 178 VAL A C 1
ATOM 1400 O O . VAL A 1 178 ? 14.648 2.371 -21.234 1 79.25 178 VAL A O 1
ATOM 1403 N N . SER A 1 179 ? 14.68 4.375 -20.156 1 73.56 179 SER A N 1
ATOM 1404 C CA . SER A 1 179 ? 15.547 4.969 -21.156 1 73.56 179 SER A CA 1
ATOM 1405 C C . SER A 1 179 ? 16.984 4.512 -20.984 1 73.56 179 SER A C 1
ATOM 1407 O O . SER A 1 179 ? 17.672 4.203 -21.969 1 73.56 179 SER A O 1
ATOM 1409 N N . ASN A 1 180 ? 17.484 4.566 -19.75 1 75.25 180 ASN A N 1
ATOM 1410 C CA . ASN A 1 180 ? 18.859 4.184 -19.469 1 75.25 180 ASN A CA 1
ATOM 1411 C C . ASN A 1 180 ? 18.922 2.91 -18.625 1 75.25 180 ASN A C 1
ATOM 1413 O O . ASN A 1 180 ? 18.766 2.959 -17.406 1 75.25 180 ASN A O 1
ATOM 1417 N N . LYS A 1 181 ? 19.203 1.868 -19.312 1 71.75 181 LYS A N 1
ATOM 1418 C CA . LYS A 1 181 ? 19.234 0.557 -18.656 1 71.75 181 LYS A CA 1
ATOM 1419 C C . LYS A 1 181 ? 20.344 0.476 -17.625 1 71.75 181 LYS A C 1
ATOM 1421 O O . LYS A 1 181 ? 20.234 -0.245 -16.641 1 71.75 181 LYS A O 1
ATOM 1426 N N . LYS A 1 182 ? 21.359 1.24 -17.906 1 71.38 182 LYS A N 1
ATOM 1427 C CA . LYS A 1 182 ? 22.484 1.224 -16.984 1 71.38 182 LYS A CA 1
ATOM 1428 C C . LYS A 1 182 ? 22.047 1.698 -15.594 1 71.38 182 LYS A C 1
ATOM 1430 O O . LYS A 1 182 ? 22.516 1.169 -14.578 1 71.38 182 LYS A O 1
ATOM 1435 N N . ASP A 1 183 ? 21.172 2.586 -15.641 1 74.94 183 ASP A N 1
ATOM 1436 C CA . ASP A 1 183 ? 20.703 3.121 -14.359 1 74.94 183 ASP A CA 1
ATOM 1437 C C . ASP A 1 183 ? 19.953 2.064 -13.57 1 74.94 183 ASP A C 1
ATOM 1439 O O . ASP A 1 183 ? 20.047 2.008 -12.336 1 74.94 183 ASP A O 1
ATOM 1443 N N . ILE A 1 184 ? 19.375 1.171 -14.25 1 81.75 184 ILE A N 1
ATOM 1444 C CA . ILE A 1 184 ? 18.594 0.127 -13.602 1 81.75 184 ILE A CA 1
ATOM 1445 C C . ILE A 1 184 ? 19.516 -0.906 -12.977 1 81.75 184 ILE A C 1
ATOM 1447 O O . ILE A 1 184 ? 19.219 -1.46 -11.914 1 81.75 184 ILE A O 1
ATOM 1451 N N . ASP A 1 185 ? 20.672 -1.064 -13.609 1 79.94 185 ASP A N 1
ATOM 1452 C CA . ASP A 1 185 ? 21.625 -2.053 -13.125 1 79.94 185 ASP A CA 1
ATOM 1453 C C . ASP A 1 185 ? 22.141 -1.693 -11.734 1 79.94 185 ASP A C 1
ATOM 1455 O O . ASP A 1 185 ? 22.422 -2.578 -10.922 1 79.94 185 ASP A O 1
ATOM 1459 N N . ASP A 1 186 ? 22.219 -0.42 -11.461 1 80.62 186 ASP A N 1
ATOM 1460 C CA . ASP A 1 186 ? 22.656 0.052 -10.148 1 80.62 186 ASP A CA 1
ATOM 1461 C C . ASP A 1 186 ? 21.688 -0.379 -9.055 1 80.62 186 ASP A C 1
ATOM 1463 O O . ASP A 1 186 ? 22.078 -0.531 -7.898 1 80.62 186 ASP A O 1
ATOM 1467 N N . PHE A 1 187 ? 20.5 -0.602 -9.477 1 83.88 187 PHE A N 1
ATOM 1468 C CA . PHE A 1 187 ? 19.484 -0.969 -8.492 1 83.88 187 PHE A CA 1
ATOM 1469 C C . PHE A 1 187 ? 19.25 -2.477 -8.484 1 83.88 187 PHE A C 1
ATOM 1471 O O . PHE A 1 187 ? 18.797 -3.035 -7.484 1 83.88 187 PHE A O 1
ATOM 1478 N N . LEU A 1 188 ? 19.578 -3.152 -9.57 1 82.5 188 LEU A N 1
ATOM 1479 C CA . LEU A 1 188 ? 19.438 -4.605 -9.633 1 82.5 188 LEU A CA 1
ATOM 1480 C C . LEU A 1 188 ? 20.547 -5.289 -8.852 1 82.5 188 LEU A C 1
ATOM 1482 O O . LEU A 1 188 ? 20.359 -6.379 -8.305 1 82.5 188 LEU A O 1
ATOM 1486 N N . GLU A 1 189 ? 21.688 -4.723 -8.852 1 81.06 189 GLU A N 1
ATOM 1487 C CA . GLU A 1 189 ? 22.828 -5.145 -8.055 1 81.06 189 GLU A CA 1
ATOM 1488 C C . GLU A 1 189 ? 23.422 -3.975 -7.277 1 81.06 189 GLU A C 1
ATOM 1490 O O . GLU A 1 189 ? 24.578 -3.59 -7.508 1 81.06 189 GLU A O 1
ATOM 1495 N N . PRO A 1 190 ? 22.656 -3.598 -6.379 1 78.25 190 PRO A N 1
ATOM 1496 C CA . PRO A 1 190 ? 23.031 -2.35 -5.715 1 78.25 190 PRO A CA 1
ATOM 1497 C C . PRO A 1 190 ? 24.203 -2.533 -4.75 1 78.25 190 PRO A C 1
ATOM 1499 O O . PRO A 1 190 ? 24.312 -3.57 -4.09 1 78.25 190 PRO A O 1
ATOM 1502 N N . GLU A 1 191 ? 25.109 -1.516 -4.793 1 86.5 191 GLU A N 1
ATOM 1503 C CA . GLU A 1 191 ? 26.109 -1.396 -3.738 1 86.5 191 GLU A CA 1
ATOM 1504 C C . GLU A 1 191 ? 25.547 -0.651 -2.529 1 86.5 191 GLU A C 1
ATOM 1506 O O . GLU A 1 191 ? 25.188 0.527 -2.627 1 86.5 191 GLU A O 1
ATOM 1511 N N . PRO A 1 192 ? 25.516 -1.32 -1.382 1 89.94 192 PRO A N 1
ATOM 1512 C CA . PRO A 1 192 ? 24.859 -0.735 -0.212 1 89.94 192 PRO A CA 1
ATOM 1513 C C . PRO A 1 192 ? 25.391 0.654 0.132 1 89.94 192 PRO A C 1
ATOM 1515 O O . PRO A 1 192 ? 24.609 1.539 0.51 1 89.94 192 PRO A O 1
ATOM 1518 N N . GLN A 1 193 ? 26.703 0.834 0.015 1 92.62 193 GLN A N 1
ATOM 1519 C CA . GLN A 1 193 ? 27.281 2.127 0.369 1 92.62 193 GLN A CA 1
ATOM 1520 C C . GLN A 1 193 ? 26.781 3.225 -0.573 1 92.62 193 GLN A C 1
ATOM 1522 O O . GLN A 1 193 ? 26.562 4.359 -0.149 1 92.62 193 GLN A O 1
ATOM 1527 N N . PHE A 1 194 ? 26.672 2.879 -1.745 1 89.81 194 PHE A N 1
ATOM 1528 C CA . PHE A 1 194 ? 26.156 3.832 -2.719 1 89.81 194 PHE A CA 1
ATOM 1529 C C . PHE A 1 194 ? 24.703 4.195 -2.406 1 89.81 194 PHE A C 1
ATOM 1531 O O . PHE A 1 194 ? 24.344 5.375 -2.383 1 89.81 194 PHE A O 1
ATOM 1538 N N . LEU A 1 195 ? 23.891 3.232 -2.215 1 91.31 195 LEU A N 1
ATOM 1539 C CA . LEU A 1 195 ? 22.484 3.459 -1.893 1 91.31 195 LEU A CA 1
ATOM 1540 C C . LEU A 1 195 ? 22.344 4.305 -0.633 1 91.31 195 LEU A C 1
ATOM 1542 O O . LEU A 1 195 ? 21.516 5.219 -0.581 1 91.31 195 LEU A O 1
ATOM 1546 N N . LEU A 1 196 ? 23.188 3.971 0.32 1 95 196 LEU A N 1
ATOM 1547 C CA . LEU A 1 196 ? 23.141 4.703 1.582 1 95 196 LEU A CA 1
ATOM 1548 C C . LEU A 1 196 ? 23.5 6.168 1.376 1 95 196 LEU A C 1
ATOM 1550 O O . LEU A 1 196 ? 22.828 7.055 1.907 1 95 196 LEU A O 1
ATOM 1554 N N . SER A 1 197 ? 24.531 6.414 0.639 1 94.69 197 SER A N 1
ATOM 1555 C CA . SER A 1 197 ? 24.953 7.781 0.36 1 94.69 197 SER A CA 1
ATOM 1556 C C . SER A 1 197 ? 23.859 8.57 -0.344 1 94.69 197 SER A C 1
ATOM 1558 O O . SER A 1 197 ? 23.578 9.711 0.016 1 94.69 197 SER A O 1
ATOM 1560 N N . GLU A 1 198 ? 23.234 7.969 -1.315 1 92.5 198 GLU A N 1
ATOM 1561 C CA . GLU A 1 198 ? 22.156 8.617 -2.059 1 92.5 198 GLU A CA 1
ATOM 1562 C C . GLU A 1 198 ? 20.938 8.891 -1.164 1 92.5 198 GLU A C 1
ATOM 1564 O O . GLU A 1 198 ? 20.344 9.961 -1.237 1 92.5 198 GLU A O 1
ATOM 1569 N N . LEU A 1 199 ? 20.609 7.91 -0.377 1 94.12 199 LEU A N 1
ATOM 1570 C CA . LEU A 1 199 ? 19.469 8.047 0.51 1 94.12 199 LEU A CA 1
ATOM 1571 C C . LEU A 1 199 ? 19.703 9.141 1.545 1 94.12 199 LEU A C 1
ATOM 1573 O O . LEU A 1 199 ? 18.797 9.938 1.839 1 94.12 199 LEU A O 1
ATOM 1577 N N . ASN A 1 200 ? 20.906 9.211 2.078 1 94.25 200 ASN A N 1
ATOM 1578 C CA . ASN A 1 200 ? 21.266 10.242 3.047 1 94.25 200 ASN A CA 1
ATOM 1579 C C . ASN A 1 200 ? 21.156 11.641 2.441 1 94.25 200 ASN A C 1
ATOM 1581 O O . ASN A 1 200 ? 20.828 12.602 3.137 1 94.25 200 ASN A O 1
ATOM 1585 N N . GLN A 1 201 ? 21.453 11.758 1.202 1 92.25 201 GLN A N 1
ATOM 1586 C CA . GLN A 1 201 ? 21.375 13.039 0.515 1 92.25 201 GLN A CA 1
ATOM 1587 C C . GLN A 1 201 ? 19.922 13.484 0.347 1 92.25 201 GLN A C 1
ATOM 1589 O O . GLN A 1 201 ? 19.625 14.68 0.365 1 92.25 201 GLN A O 1
ATOM 1594 N N . ARG A 1 202 ? 19.062 12.547 0.179 1 89.62 202 ARG A N 1
ATOM 1595 C CA . ARG A 1 202 ? 17.656 12.859 -0.117 1 89.62 202 ARG A CA 1
ATOM 1596 C C . ARG A 1 202 ? 16.859 13.062 1.165 1 89.62 202 ARG A C 1
ATOM 1598 O O . ARG A 1 202 ? 15.953 13.898 1.207 1 89.62 202 ARG A O 1
ATOM 1605 N N . MET A 1 203 ? 17.297 12.281 2.115 1 87.69 203 MET A N 1
ATOM 1606 C CA . MET A 1 203 ? 16.562 12.344 3.379 1 87.69 203 MET A CA 1
ATOM 1607 C C . MET A 1 203 ? 17.312 13.195 4.398 1 87.69 203 MET A C 1
ATOM 1609 O O . MET A 1 203 ? 18.531 13.391 4.273 1 87.69 203 MET A O 1
ATOM 1613 N N . GLY A 1 204 ? 16.75 13.891 5.352 1 81.44 204 GLY A N 1
ATOM 1614 C CA . GLY A 1 204 ? 17.391 14.727 6.355 1 81.44 204 GLY A CA 1
ATOM 1615 C C . GLY A 1 204 ? 18.359 13.961 7.238 1 81.44 204 GLY A C 1
ATOM 1616 O O . GLY A 1 204 ? 18.281 12.734 7.34 1 81.44 204 GLY A O 1
ATOM 1617 N N . PRO A 1 205 ? 19.281 14.578 7.781 1 85.06 205 PRO A N 1
ATOM 1618 C CA . PRO A 1 205 ? 20.297 13.953 8.625 1 85.06 205 PRO A CA 1
ATOM 1619 C C . PRO A 1 205 ? 19.703 13.219 9.82 1 85.06 205 PRO A C 1
ATOM 1621 O O . PRO A 1 205 ? 20.312 12.258 10.328 1 85.06 205 PRO A O 1
ATOM 1624 N N . GLN A 1 206 ? 18.516 13.633 10.227 1 82 206 GLN A N 1
ATOM 1625 C CA . GLN A 1 206 ? 17.875 13 11.375 1 82 206 GLN A CA 1
ATOM 1626 C C . GLN A 1 206 ? 17.5 11.555 11.07 1 82 206 GLN A C 1
ATOM 1628 O O . GLN A 1 206 ? 17.234 10.773 11.984 1 82 206 GLN A O 1
ATOM 1633 N N . PHE A 1 207 ? 17.609 11.195 9.812 1 86.81 207 PHE A N 1
ATOM 1634 C CA . PHE A 1 207 ? 17.172 9.859 9.414 1 86.81 207 PHE A CA 1
ATOM 1635 C C . PHE A 1 207 ? 18.375 8.961 9.148 1 86.81 207 PHE A C 1
ATOM 1637 O O . PHE A 1 207 ? 18.234 7.844 8.648 1 86.81 207 PHE A O 1
ATOM 1644 N N . ALA A 1 208 ? 19.547 9.391 9.516 1 90.56 208 ALA A N 1
ATOM 1645 C CA . ALA A 1 208 ? 20.766 8.672 9.148 1 90.56 208 ALA A CA 1
ATOM 1646 C C . ALA A 1 208 ? 20.734 7.238 9.672 1 90.56 208 ALA A C 1
ATOM 1648 O O . ALA A 1 208 ? 21.078 6.301 8.953 1 90.56 208 ALA A O 1
ATOM 1649 N N . LYS A 1 209 ? 20.359 7.008 10.898 1 89.81 209 LYS A N 1
ATOM 1650 C CA . LYS A 1 209 ? 20.312 5.668 11.477 1 89.81 209 LYS A CA 1
ATOM 1651 C C . LYS A 1 209 ? 19.234 4.82 10.797 1 89.81 209 LYS A C 1
ATOM 1653 O O . LYS A 1 209 ? 19.469 3.639 10.516 1 89.81 209 LYS A O 1
ATOM 1658 N N . LEU A 1 210 ? 18.125 5.406 10.609 1 89.25 210 LEU A N 1
ATOM 1659 C CA . LEU A 1 210 ? 17.062 4.719 9.898 1 89.25 210 LEU A CA 1
ATOM 1660 C C . LEU A 1 210 ? 17.5 4.332 8.492 1 89.25 210 LEU A C 1
ATOM 1662 O O . LEU A 1 210 ? 17.281 3.199 8.055 1 89.25 210 LEU A O 1
ATOM 1666 N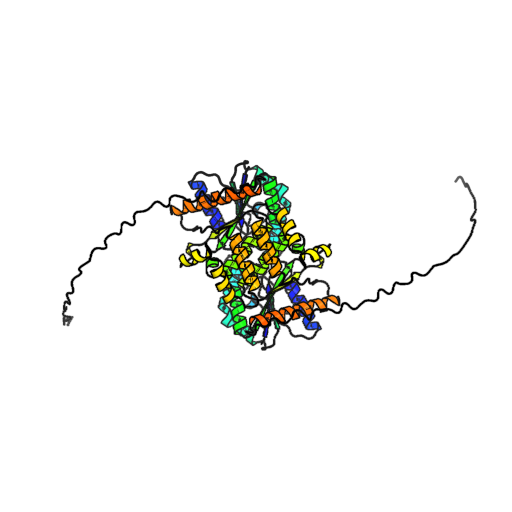 N . ASN A 1 211 ? 18.156 5.316 7.82 1 93.38 211 ASN A N 1
ATOM 1667 C CA . ASN A 1 211 ? 18.625 5.059 6.465 1 93.38 211 ASN A CA 1
ATOM 1668 C C . ASN A 1 211 ? 19.578 3.861 6.426 1 93.38 211 ASN A C 1
ATOM 1670 O O . ASN A 1 211 ? 19.484 3.02 5.531 1 93.38 211 ASN A O 1
ATOM 1674 N N . LYS A 1 212 ? 20.422 3.822 7.375 1 94.06 212 LYS A N 1
ATOM 1675 C CA . LYS A 1 212 ? 21.359 2.703 7.457 1 94.06 212 LYS A CA 1
ATOM 1676 C C . LYS A 1 212 ? 20.625 1.381 7.629 1 94.06 212 LYS A C 1
ATOM 1678 O O . LYS A 1 212 ? 20.922 0.396 6.953 1 94.06 212 LYS A O 1
ATOM 1683 N N . ALA A 1 213 ? 19.688 1.33 8.516 1 91.88 213 ALA A N 1
ATOM 1684 C CA . ALA A 1 213 ? 18.906 0.124 8.75 1 91.88 213 ALA A CA 1
ATOM 1685 C C . ALA A 1 213 ? 18.109 -0.274 7.504 1 91.88 213 ALA A C 1
ATOM 1687 O O . ALA A 1 213 ? 17.984 -1.461 7.195 1 91.88 213 ALA A O 1
ATOM 1688 N N . LEU A 1 214 ? 17.562 0.68 6.832 1 93.56 214 LEU A N 1
ATOM 1689 C CA . LEU A 1 214 ? 16.828 0.429 5.598 1 93.56 214 LEU A CA 1
ATOM 1690 C C . LEU A 1 214 ? 17.719 -0.237 4.559 1 93.56 214 LEU A C 1
ATOM 1692 O O . LEU A 1 214 ? 17.328 -1.219 3.928 1 93.56 214 LEU A O 1
ATOM 1696 N N . ILE A 1 215 ? 18.891 0.319 4.422 1 93.06 215 ILE A N 1
ATOM 1697 C CA . ILE A 1 215 ? 19.812 -0.193 3.412 1 93.06 215 ILE A CA 1
ATOM 1698 C C . ILE A 1 215 ? 20.25 -1.604 3.789 1 93.06 215 ILE A C 1
ATOM 1700 O O . ILE A 1 215 ? 20.375 -2.471 2.922 1 93.06 215 ILE A O 1
ATOM 1704 N N . GLU A 1 216 ? 20.453 -1.877 5 1 91.31 216 GLU A N 1
ATOM 1705 C CA . GLU A 1 216 ? 20.797 -3.221 5.457 1 91.31 216 GLU A CA 1
ATOM 1706 C C . GLU A 1 216 ? 19.672 -4.211 5.137 1 91.31 216 GLU A C 1
ATOM 1708 O O . GLU A 1 216 ? 19.938 -5.328 4.695 1 91.31 216 GLU A O 1
ATOM 1713 N N . LEU A 1 217 ? 18.516 -3.834 5.383 1 92.25 217 LEU A N 1
ATOM 1714 C CA . LEU A 1 217 ? 17.375 -4.68 5.078 1 92.25 217 LEU A CA 1
ATOM 1715 C C . LEU A 1 217 ? 17.281 -4.957 3.584 1 92.25 217 LEU A C 1
ATOM 1717 O O . LEU A 1 217 ? 17.078 -6.102 3.172 1 92.25 217 LEU A O 1
ATOM 1721 N N . VAL A 1 218 ? 17.422 -3.896 2.807 1 90.5 218 VAL A N 1
ATOM 1722 C CA . VAL A 1 218 ? 17.344 -4.035 1.356 1 90.5 218 VAL A CA 1
ATOM 1723 C C . VAL A 1 218 ? 18.453 -4.957 0.86 1 90.5 218 VAL A C 1
ATOM 1725 O O . VAL A 1 218 ? 18.234 -5.758 -0.054 1 90.5 218 VAL A O 1
ATOM 1728 N N . ASP A 1 219 ? 19.547 -4.82 1.411 1 87.19 219 ASP A N 1
ATOM 1729 C CA . ASP A 1 219 ? 20.672 -5.676 1.051 1 87.19 219 ASP A CA 1
ATOM 1730 C C . ASP A 1 219 ? 20.359 -7.141 1.353 1 87.19 219 ASP A C 1
ATOM 1732 O O . ASP A 1 219 ? 20.672 -8.023 0.545 1 87.19 219 ASP A O 1
ATOM 1736 N N . GLU A 1 220 ? 19.781 -7.414 2.471 1 82.25 220 GLU A N 1
ATOM 1737 C CA . GLU A 1 220 ? 19.406 -8.773 2.846 1 82.25 220 GLU A CA 1
ATOM 1738 C C . GLU A 1 220 ? 18.25 -9.289 1.979 1 82.25 220 GLU A C 1
ATOM 1740 O O . GLU A 1 220 ? 18.219 -10.477 1.635 1 82.25 220 GLU A O 1
ATOM 1745 N N . TYR A 1 221 ? 17.312 -8.367 1.74 1 74.56 221 TYR A N 1
ATOM 1746 C CA . TYR A 1 221 ? 16.156 -8.68 0.925 1 74.56 221 TYR A CA 1
ATOM 1747 C C . TYR A 1 221 ? 16.547 -8.914 -0.528 1 74.56 221 TYR A C 1
ATOM 1749 O O . TYR A 1 221 ? 15.953 -9.75 -1.216 1 74.56 221 TYR A O 1
ATOM 1757 N N . SER A 1 222 ? 17.375 -7.988 -0.973 1 61.91 222 SER A N 1
ATOM 1758 C CA . SER A 1 222 ? 17.844 -8.125 -2.348 1 61.91 222 SER A CA 1
ATOM 1759 C C . SER A 1 222 ? 18.234 -9.562 -2.66 1 61.91 222 SER A C 1
ATOM 1761 O O . SER A 1 222 ? 18.25 -9.969 -3.824 1 61.91 222 SER A O 1
ATOM 1763 N N . MET A 1 223 ? 18.453 -10.172 -1.701 1 51.72 223 MET A N 1
ATOM 1764 C CA . MET A 1 223 ? 18.625 -11.602 -1.927 1 51.72 223 MET A CA 1
ATOM 1765 C C . MET A 1 223 ? 17.375 -12.211 -2.537 1 51.72 223 MET A C 1
ATOM 1767 O O . MET A 1 223 ? 17.438 -13.234 -3.219 1 51.72 223 MET A O 1
ATOM 1771 N N . VAL A 1 224 ? 16.25 -11.453 -2.348 1 57.72 224 VAL A N 1
ATOM 1772 C CA . VAL A 1 224 ? 15.023 -11.82 -3.047 1 57.72 224 VAL A CA 1
ATOM 1773 C C . VAL A 1 224 ? 14.891 -11 -4.324 1 57.72 224 VAL A C 1
ATOM 1775 O O . VAL A 1 224 ? 14.789 -9.766 -4.27 1 57.72 224 VAL A O 1
ATOM 1778 N N . SER A 1 225 ? 15.672 -11.008 -5.203 1 69.44 225 SER A N 1
ATOM 1779 C CA . SER A 1 225 ? 16.062 -10.258 -6.391 1 69.44 225 SER A CA 1
ATOM 1780 C C . SER A 1 225 ? 14.867 -9.938 -7.27 1 69.44 225 SER A C 1
ATOM 1782 O O . SER A 1 225 ? 13.812 -10.57 -7.156 1 69.44 225 SER A O 1
ATOM 1784 N N . PHE A 1 226 ? 14.969 -8.75 -7.93 1 83.75 226 PHE A N 1
ATOM 1785 C CA . PHE A 1 226 ? 14.023 -8.336 -8.961 1 83.75 226 PHE A CA 1
ATOM 1786 C C . PHE A 1 226 ? 14.406 -8.914 -10.312 1 83.75 226 PHE A C 1
ATOM 1788 O O . PHE A 1 226 ? 15.57 -8.867 -10.711 1 83.75 226 PHE A O 1
ATOM 1795 N N . ILE A 1 227 ? 13.406 -9.555 -10.969 1 87.56 227 ILE A N 1
ATOM 1796 C CA . ILE A 1 227 ? 13.594 -10.047 -12.328 1 87.56 227 ILE A CA 1
ATOM 1797 C C . ILE A 1 227 ? 13 -9.055 -13.328 1 87.56 227 ILE A C 1
ATOM 1799 O O . ILE A 1 227 ? 11.789 -8.852 -13.367 1 87.56 227 ILE A O 1
ATOM 1803 N N . PRO A 1 228 ? 13.875 -8.406 -14.109 1 87.69 228 PRO A N 1
ATOM 1804 C CA . PRO A 1 228 ? 13.336 -7.523 -15.148 1 87.69 228 PRO A CA 1
ATOM 1805 C C . PRO A 1 228 ? 12.625 -8.289 -16.266 1 87.69 228 PRO A C 1
ATOM 1807 O O . PRO A 1 228 ? 13.141 -9.297 -16.75 1 87.69 228 PRO A O 1
ATOM 1810 N N . LEU A 1 229 ? 11.477 -7.855 -16.625 1 85.94 229 LEU A N 1
ATOM 1811 C CA . LEU A 1 229 ? 10.695 -8.516 -17.672 1 85.94 229 LEU A CA 1
ATOM 1812 C C . LEU A 1 229 ? 10.094 -7.5 -18.625 1 85.94 229 LEU A C 1
ATOM 1814 O O . LEU A 1 229 ? 9.383 -6.586 -18.203 1 85.94 229 LEU A O 1
ATOM 1818 N N . ASP A 1 230 ? 10.555 -7.605 -19.828 1 80.75 230 ASP A N 1
ATOM 1819 C CA . ASP A 1 230 ? 9.914 -6.801 -20.859 1 80.75 230 ASP A CA 1
ATOM 1820 C C . ASP A 1 230 ? 8.695 -7.516 -21.438 1 80.75 230 ASP A C 1
ATOM 1822 O O . ASP A 1 230 ? 8.828 -8.414 -22.266 1 80.75 230 ASP A O 1
ATOM 1826 N N . LEU A 1 231 ? 7.574 -7.18 -21.094 1 74.12 231 LEU A N 1
ATOM 1827 C CA . LEU A 1 231 ? 6.328 -7.883 -21.375 1 74.12 231 LEU A CA 1
ATOM 1828 C C . LEU A 1 231 ? 5.809 -7.551 -22.766 1 74.12 231 LEU A C 1
ATOM 1830 O O . LEU A 1 231 ? 4.953 -8.258 -23.297 1 74.12 231 LEU A O 1
ATOM 1834 N N . ARG A 1 232 ? 6.207 -6.496 -23.312 1 65.88 232 ARG A N 1
ATOM 1835 C CA . ARG A 1 232 ? 5.711 -6.102 -24.625 1 65.88 232 ARG A CA 1
ATOM 1836 C C . ARG A 1 232 ? 6.496 -6.785 -25.75 1 65.88 232 ARG A C 1
ATOM 1838 O O . ARG A 1 232 ? 6.051 -6.82 -26.891 1 65.88 232 ARG A O 1
ATOM 1845 N N . LYS A 1 233 ? 7.73 -7.301 -25.469 1 60.66 233 LYS A N 1
ATOM 1846 C CA . LYS A 1 233 ? 8.539 -7.891 -26.531 1 60.66 233 LYS A CA 1
ATOM 1847 C C . LYS A 1 233 ? 8.117 -9.336 -26.797 1 60.66 233 LYS A C 1
ATOM 1849 O O . LYS A 1 233 ? 8.102 -10.164 -25.891 1 60.66 233 LYS A O 1
ATOM 1854 N N . GLU A 1 234 ? 7.18 -9.57 -27.703 1 54.97 234 GLU A N 1
ATOM 1855 C CA . GLU A 1 234 ? 6.777 -10.914 -28.094 1 54.97 234 GLU A CA 1
ATOM 1856 C C . GLU A 1 234 ? 7.992 -11.805 -28.359 1 54.97 234 GLU A C 1
ATOM 1858 O O . GLU A 1 234 ? 7.973 -13 -28.047 1 54.97 234 GLU A O 1
ATOM 1863 N N . SER A 1 235 ? 8.852 -11.414 -29.344 1 48.28 235 SER A N 1
ATOM 1864 C CA . SER A 1 235 ? 9.672 -12.289 -30.172 1 48.28 235 SER A CA 1
ATOM 1865 C C . SER A 1 235 ? 11.062 -12.477 -29.578 1 48.28 235 SER A C 1
ATOM 1867 O O . SER A 1 235 ? 11.922 -13.117 -30.188 1 48.28 235 SER A O 1
ATOM 1869 N N . SER A 1 236 ? 11.367 -11.922 -28.469 1 45 236 SER A N 1
ATOM 1870 C CA . SER A 1 236 ? 12.828 -12.039 -28.422 1 45 236 SER A CA 1
ATOM 1871 C C . SER A 1 236 ? 13.258 -13.281 -27.641 1 45 236 SER A C 1
ATOM 1873 O O . SER A 1 236 ? 12.539 -13.742 -26.75 1 45 236 SER A O 1
ATOM 1875 N N . TYR A 1 237 ? 14.211 -14.156 -28.266 1 43.16 237 TYR A N 1
ATOM 1876 C CA . TYR A 1 237 ? 14.953 -15.25 -27.641 1 43.16 237 TYR A CA 1
ATOM 1877 C C . TYR A 1 237 ? 15.148 -14.992 -26.156 1 43.16 237 TYR A C 1
ATOM 1879 O O . TYR A 1 237 ? 15.039 -15.914 -25.344 1 43.16 237 TYR A O 1
ATOM 1887 N N . ASN A 1 238 ? 15.219 -13.781 -25.812 1 53.75 238 ASN A N 1
ATOM 1888 C CA . ASN A 1 238 ? 15.531 -13.367 -24.453 1 53.75 238 ASN A CA 1
ATOM 1889 C C . ASN A 1 238 ? 14.297 -13.414 -23.547 1 53.75 238 ASN A C 1
ATOM 1891 O O . ASN A 1 238 ? 14.406 -13.656 -22.344 1 53.75 238 ASN A O 1
ATOM 1895 N N . LYS A 1 239 ? 13.18 -13.539 -24.234 1 62.34 239 LYS A N 1
ATOM 1896 C CA . LYS A 1 239 ? 11.945 -13.609 -23.469 1 62.34 239 LYS A CA 1
ATOM 1897 C C . LYS A 1 239 ? 11.719 -15.008 -22.906 1 62.34 239 LYS A C 1
ATOM 1899 O O . LYS A 1 239 ? 11.273 -15.164 -21.766 1 62.34 239 LYS A O 1
ATOM 1904 N N . ASN A 1 240 ? 12.172 -15.945 -23.719 1 68 240 ASN A N 1
ATOM 1905 C CA . ASN A 1 240 ? 12.023 -17.312 -23.266 1 68 240 ASN A CA 1
ATOM 1906 C C . ASN A 1 240 ? 12.883 -17.594 -22.031 1 68 240 ASN A C 1
ATOM 1908 O O . ASN A 1 240 ? 12.438 -18.266 -21.094 1 68 240 ASN A O 1
ATOM 1912 N N . ASP A 1 241 ? 14.031 -16.922 -22.078 1 74.12 241 ASP A N 1
ATOM 1913 C CA . ASP A 1 241 ? 14.93 -17.109 -20.953 1 74.12 241 ASP A CA 1
ATOM 1914 C C . ASP A 1 241 ? 14.391 -16.422 -19.703 1 74.12 241 ASP A C 1
ATOM 1916 O O . ASP A 1 241 ? 14.477 -16.953 -18.594 1 74.12 241 ASP A O 1
ATOM 1920 N N . ASP A 1 242 ? 13.766 -15.336 -19.906 1 79.69 242 ASP A N 1
ATOM 1921 C CA . ASP A 1 242 ? 13.195 -14.602 -18.781 1 79.69 242 ASP A CA 1
ATOM 1922 C C . ASP A 1 242 ? 12.047 -15.367 -18.141 1 79.69 242 ASP A C 1
ATOM 1924 O O . ASP A 1 242 ? 11.961 -15.469 -16.922 1 79.69 242 ASP A O 1
ATOM 1928 N N . TRP A 1 243 ? 11.336 -15.961 -19.031 1 84.12 243 TRP A N 1
ATOM 1929 C CA . TRP A 1 243 ? 10.188 -16.703 -18.531 1 84.12 243 TRP A CA 1
ATOM 1930 C C . TRP A 1 243 ? 10.625 -17.984 -17.828 1 84.12 243 TRP A C 1
ATOM 1932 O O . TRP A 1 243 ? 10.016 -18.391 -16.828 1 84.12 243 TRP A O 1
ATOM 1942 N N . LYS A 1 244 ? 11.633 -18.547 -18.375 1 79.81 244 LYS A N 1
ATOM 1943 C CA . LYS A 1 244 ? 12.195 -19.719 -17.703 1 79.81 244 LYS A CA 1
ATOM 1944 C C . LYS A 1 244 ? 12.648 -19.375 -16.297 1 79.81 244 LYS A C 1
ATOM 1946 O O . LYS A 1 244 ? 12.383 -20.125 -15.344 1 79.81 244 LYS A O 1
ATOM 1951 N N . THR A 1 245 ? 13.188 -18.234 -16.203 1 78.88 245 THR A N 1
ATOM 1952 C CA . THR A 1 245 ? 13.656 -17.781 -14.891 1 78.88 245 THR A CA 1
ATOM 1953 C C . THR A 1 245 ? 12.477 -17.516 -13.953 1 78.88 245 THR A C 1
ATOM 1955 O O . THR A 1 245 ? 12.492 -17.953 -12.805 1 78.88 245 THR A O 1
ATOM 1958 N N . VAL A 1 246 ? 11.484 -16.906 -14.438 1 82.56 246 VAL A N 1
ATOM 1959 C CA . VAL A 1 246 ? 10.312 -16.578 -13.633 1 82.56 246 VAL A CA 1
ATOM 1960 C C . VAL A 1 246 ? 9.617 -17.859 -13.172 1 82.56 246 VAL A C 1
ATOM 1962 O O . VAL A 1 246 ? 9.336 -18.016 -11.984 1 82.56 246 VAL A O 1
ATOM 1965 N N . THR A 1 247 ? 9.492 -18.797 -14.102 1 83.25 247 THR A N 1
ATOM 1966 C CA . THR A 1 247 ? 8.766 -20.031 -13.797 1 83.25 247 THR A CA 1
ATOM 1967 C C . THR A 1 247 ? 9.57 -20.891 -12.836 1 83.25 247 THR A C 1
ATOM 1969 O O . THR A 1 247 ? 9.016 -21.469 -11.898 1 83.25 247 THR A O 1
ATOM 1972 N N . GLN A 1 248 ? 10.844 -20.922 -13.055 1 79.12 248 GLN A N 1
ATOM 1973 C CA . GLN A 1 248 ? 11.703 -21.734 -12.188 1 79.12 248 GLN A CA 1
ATOM 1974 C C . GLN A 1 248 ? 11.758 -21.141 -10.781 1 79.12 248 GLN A C 1
ATOM 1976 O O . GLN A 1 248 ? 11.648 -21.875 -9.797 1 79.12 248 GLN A O 1
ATOM 1981 N N . THR A 1 249 ? 11.891 -19.922 -10.688 1 79.44 249 THR A N 1
ATOM 1982 C CA . THR A 1 249 ? 12.008 -19.266 -9.391 1 79.44 249 THR A CA 1
ATOM 1983 C C . THR A 1 249 ? 10.703 -19.359 -8.617 1 79.44 249 THR A C 1
ATOM 1985 O O . THR A 1 249 ? 10.703 -19.641 -7.414 1 79.44 249 THR A O 1
ATOM 1988 N N . THR A 1 250 ? 9.641 -19.156 -9.297 1 83.06 250 THR A N 1
ATOM 1989 C CA . THR A 1 250 ? 8.344 -19.234 -8.641 1 83.06 250 THR A CA 1
ATOM 1990 C C . THR A 1 250 ? 8.07 -20.656 -8.148 1 83.06 250 THR A C 1
ATOM 1992 O O . THR A 1 250 ? 7.559 -20.844 -7.047 1 83.06 250 THR A O 1
ATOM 1995 N N . HIS A 1 251 ? 8.508 -21.641 -8.977 1 79.38 251 HIS A N 1
ATOM 1996 C CA . HIS A 1 251 ? 8.328 -23.047 -8.586 1 79.38 251 HIS A CA 1
ATOM 1997 C C . HIS A 1 251 ? 9.18 -23.391 -7.371 1 79.38 251 HIS A C 1
ATOM 1999 O O . HIS A 1 251 ? 8.703 -24.031 -6.434 1 79.38 251 HIS A O 1
ATOM 2005 N N . ASN A 1 252 ? 10.391 -22.953 -7.391 1 78.75 252 ASN A N 1
ATOM 2006 C CA . ASN A 1 252 ? 11.297 -23.219 -6.281 1 78.75 252 ASN A CA 1
ATOM 2007 C C . ASN A 1 252 ? 10.812 -22.578 -4.988 1 78.75 252 ASN A C 1
ATOM 2009 O O . ASN A 1 252 ? 10.836 -23.203 -3.926 1 78.75 252 ASN A O 1
ATOM 2013 N N . ASN A 1 253 ? 10.336 -21.406 -5.113 1 77.88 253 ASN A N 1
ATOM 2014 C CA . ASN A 1 253 ? 9.844 -20.672 -3.945 1 77.88 253 ASN A CA 1
ATOM 2015 C C . ASN A 1 253 ? 8.562 -21.297 -3.395 1 77.88 253 ASN A C 1
ATOM 2017 O O . ASN A 1 253 ? 8.383 -21.391 -2.18 1 77.88 253 ASN A O 1
ATOM 2021 N N . ALA A 1 254 ? 7.766 -21.703 -4.277 1 75.69 254 ALA A N 1
ATOM 2022 C CA . ALA A 1 254 ? 6.5 -22.297 -3.861 1 75.69 254 ALA A CA 1
ATOM 2023 C C . ALA A 1 254 ? 6.738 -23.594 -3.09 1 75.69 254 ALA A C 1
ATOM 2025 O O . ALA A 1 254 ? 6.027 -23.891 -2.127 1 75.69 254 ALA A O 1
ATOM 2026 N N . LYS A 1 255 ? 7.688 -24.422 -3.504 1 74.75 255 LYS A N 1
ATOM 2027 C CA . LYS A 1 255 ? 7.992 -25.703 -2.857 1 74.75 255 LYS A CA 1
ATOM 2028 C C . LYS A 1 255 ? 8.562 -25.484 -1.459 1 74.75 255 LYS A C 1
ATOM 2030 O O . LYS A 1 255 ? 8.359 -26.297 -0.564 1 74.75 255 LYS A O 1
ATOM 2035 N N . THR A 1 256 ? 9.312 -24.453 -1.319 1 65.44 256 THR A N 1
ATOM 2036 C CA . THR A 1 256 ? 9.906 -24.156 -0.023 1 65.44 256 THR A CA 1
ATOM 2037 C C . THR A 1 256 ? 8.844 -23.734 0.983 1 65.44 256 THR A C 1
ATOM 2039 O O . THR A 1 256 ? 9.055 -23.828 2.195 1 65.44 256 THR A O 1
ATOM 2042 N N . SER A 1 257 ? 7.699 -23.281 0.482 1 59.34 257 SER A N 1
ATOM 2043 C CA . SER A 1 257 ? 6.645 -22.812 1.38 1 59.34 257 SER A CA 1
ATOM 2044 C C . SER A 1 257 ? 5.984 -23.984 2.104 1 59.34 257 SER A C 1
ATOM 2046 O O . SER A 1 257 ? 5.352 -23.797 3.145 1 59.34 257 SER A O 1
ATOM 2048 N N . THR A 1 258 ? 6.016 -25.234 1.485 1 52.66 258 THR A N 1
ATOM 2049 C CA . THR A 1 258 ? 5.371 -26.391 2.088 1 52.66 258 THR A CA 1
ATOM 2050 C C . THR A 1 258 ? 6.391 -27.25 2.838 1 52.66 258 THR A C 1
ATOM 2052 O O . THR A 1 258 ? 6.031 -27.984 3.754 1 52.66 258 THR A O 1
ATOM 2055 N N . THR A 1 259 ? 7.664 -27.562 2.113 1 46.78 259 THR A N 1
ATOM 2056 C CA . THR A 1 259 ? 8.531 -28.625 2.604 1 46.78 259 THR A CA 1
ATOM 2057 C C . THR A 1 259 ? 9.25 -28.203 3.881 1 46.78 259 THR A C 1
ATOM 2059 O O . THR A 1 259 ? 9.688 -27.047 3.994 1 46.78 259 THR A O 1
ATOM 2062 N N . GLU A 1 260 ? 8.992 -28.891 4.957 1 39.31 260 GLU A N 1
ATOM 2063 C CA . GLU A 1 260 ? 9.852 -28.984 6.129 1 39.31 260 GLU A CA 1
ATOM 2064 C C . GLU A 1 260 ? 11.32 -29.109 5.727 1 39.31 260 GLU A C 1
ATOM 2066 O O . GLU A 1 260 ? 12.203 -29.156 6.586 1 39.31 260 GLU A O 1
ATOM 2071 N N . ASP A 1 261 ? 11.625 -29.656 4.559 1 37.44 261 ASP A N 1
ATOM 2072 C CA . ASP A 1 261 ? 12.992 -30.016 4.207 1 37.44 261 ASP A CA 1
ATOM 2073 C C . ASP A 1 261 ? 13.812 -28.781 3.828 1 37.44 261 ASP A C 1
ATOM 2075 O O . ASP A 1 261 ? 13.547 -28.141 2.803 1 37.44 261 ASP A O 1
ATOM 2079 N N . MET A 1 262 ? 14.414 -28.141 4.758 1 36.38 262 MET A N 1
ATOM 2080 C CA . MET A 1 262 ? 15.133 -26.906 5.043 1 36.38 262 MET A CA 1
ATOM 2081 C C . MET A 1 262 ? 16.359 -26.766 4.148 1 36.38 262 MET A C 1
ATOM 2083 O O . MET A 1 262 ? 17.25 -25.953 4.418 1 36.38 262 MET A O 1
ATOM 2087 N N . ASN A 1 263 ? 16.812 -27.75 3.312 1 32.94 263 ASN A N 1
ATOM 2088 C CA . ASN A 1 263 ? 18.156 -27.453 2.812 1 32.94 263 ASN A CA 1
ATOM 2089 C C . ASN A 1 263 ? 18.109 -26.484 1.639 1 32.94 263 ASN A C 1
ATOM 2091 O O . ASN A 1 263 ? 17.469 -26.75 0.627 1 32.94 263 ASN A O 1
ATOM 2095 N N . PRO A 1 264 ? 18.391 -25.25 1.739 1 35 264 PRO A N 1
ATOM 2096 C CA . PRO A 1 264 ? 18.438 -24.312 0.625 1 35 264 PRO A CA 1
ATOM 2097 C C . PRO A 1 264 ? 19.188 -24.859 -0.587 1 35 264 PRO A C 1
ATOM 2099 O O . PRO A 1 264 ? 20.234 -25.484 -0.434 1 35 264 PRO A O 1
ATOM 2102 N N . PRO A 1 265 ? 18.672 -25.156 -1.745 1 33.72 265 PRO A N 1
ATOM 2103 C CA . PRO A 1 265 ? 19.562 -25.625 -2.818 1 33.72 265 PRO A CA 1
ATOM 2104 C C . PRO A 1 265 ? 20.734 -24.672 -3.07 1 33.72 265 PRO A C 1
ATOM 2106 O O . PRO A 1 265 ? 20.625 -23.484 -2.793 1 33.72 265 PRO A O 1
ATOM 2109 N N . PRO A 1 266 ? 22 -25.109 -3.27 1 29.39 266 PRO A N 1
ATOM 2110 C CA . PRO A 1 266 ? 23.188 -24.281 -3.553 1 29.39 266 PRO A CA 1
ATOM 2111 C C . PRO A 1 266 ? 23 -23.375 -4.77 1 29.39 266 PRO A C 1
ATOM 2113 O O . PRO A 1 266 ? 22.328 -23.766 -5.734 1 29.39 266 PRO A O 1
ATOM 2116 N N . VAL A 1 267 ? 23 -22.109 -4.668 1 32.66 267 VAL A N 1
ATOM 2117 C CA . VAL A 1 267 ? 23.062 -21.062 -5.676 1 32.66 267 VAL A CA 1
ATOM 2118 C C . VAL A 1 267 ? 24.047 -21.453 -6.773 1 32.66 267 VAL A C 1
ATOM 2120 O O . VAL A 1 267 ? 24.578 -20.594 -7.473 1 32.66 267 VAL A O 1
ATOM 2123 N N . ASP A 1 268 ? 24.547 -22.641 -6.965 1 28.44 268 ASP A N 1
ATOM 2124 C CA . ASP A 1 268 ? 25.578 -22.891 -7.965 1 28.44 268 ASP A CA 1
ATOM 2125 C C . ASP A 1 268 ? 25.031 -22.688 -9.375 1 28.44 268 ASP A C 1
ATOM 2127 O O . ASP A 1 268 ? 25.812 -22.5 -10.32 1 28.44 268 ASP A O 1
ATOM 2131 N N . ALA A 1 269 ? 23.797 -23.031 -9.711 1 31.7 269 ALA A N 1
ATOM 2132 C CA . ALA A 1 269 ? 23.594 -23.484 -11.094 1 31.7 269 ALA A CA 1
ATOM 2133 C C . ALA A 1 269 ? 23.531 -22.281 -12.039 1 31.7 269 ALA A C 1
ATOM 2135 O O . ALA A 1 269 ? 23.391 -22.453 -13.258 1 31.7 269 ALA A O 1
ATOM 2136 N N . LEU A 1 270 ? 23.203 -21.109 -11.578 1 28.94 270 LEU A N 1
ATOM 2137 C CA . LEU A 1 270 ? 23 -20.172 -12.68 1 28.94 270 LEU A CA 1
ATOM 2138 C C . LEU A 1 270 ? 24.328 -19.703 -13.25 1 28.94 270 LEU A C 1
ATOM 2140 O O . LEU A 1 270 ? 24.703 -18.531 -13.086 1 28.94 270 LEU A O 1
ATOM 2144 N N . GLU A 1 271 ? 25.453 -20.391 -13.062 1 26.78 271 GLU A N 1
ATOM 2145 C CA . GLU A 1 271 ? 26.609 -20.016 -13.867 1 26.78 271 GLU A CA 1
ATOM 2146 C C . GLU A 1 271 ? 26.297 -20.078 -15.359 1 26.78 271 GLU A C 1
ATOM 2148 O O . GLU A 1 271 ? 26.203 -21.172 -15.93 1 26.78 271 GLU A O 1
ATOM 2153 N N . ALA A 1 272 ? 25.391 -19.312 -15.852 1 26.92 272 ALA A N 1
ATOM 2154 C CA . ALA A 1 272 ? 25.328 -19.234 -17.312 1 26.92 272 ALA A CA 1
ATOM 2155 C C . ALA A 1 272 ? 26.719 -19.156 -17.922 1 26.92 272 ALA A C 1
ATOM 2157 O O . ALA A 1 272 ? 27.578 -18.406 -17.438 1 26.92 272 ALA A O 1
ATOM 2158 N N . THR A 1 273 ? 27.203 -20.188 -18.547 1 25.64 273 THR A N 1
ATOM 2159 C CA . THR A 1 273 ? 28.297 -20.281 -19.516 1 25.64 273 THR A CA 1
ATOM 2160 C C . THR A 1 273 ? 28.25 -19.125 -20.5 1 25.64 273 THR A C 1
ATOM 2162 O O . THR A 1 273 ? 27.359 -19.062 -21.359 1 25.64 273 THR A O 1
ATOM 2165 N N . VAL A 1 274 ? 28.406 -17.906 -20.062 1 26.44 274 VAL A N 1
ATOM 2166 C CA . VAL A 1 274 ? 28.75 -16.875 -21.031 1 26.44 274 VAL A CA 1
ATOM 2167 C C . VAL A 1 274 ? 29.891 -17.375 -21.922 1 26.44 274 VAL A C 1
ATOM 2169 O O . VAL A 1 274 ? 31 -17.625 -21.453 1 26.44 274 VAL A O 1
ATOM 2172 N N . GLY A 1 275 ? 29.609 -18.266 -22.859 1 23.02 275 GLY A N 1
ATOM 2173 C CA . GLY A 1 275 ? 30.516 -18.641 -23.938 1 23.02 275 GLY A CA 1
ATOM 2174 C C . GLY A 1 275 ? 31.359 -17.469 -24.438 1 23.02 275 GLY A C 1
ATOM 2175 O O . GLY A 1 275 ? 30.922 -16.328 -24.375 1 23.02 275 GLY A O 1
ATOM 2176 N N . GLU A 1 276 ? 32.656 -17.625 -24.375 1 26.8 276 GLU A N 1
ATOM 2177 C CA . GLU A 1 276 ? 33.781 -16.875 -24.938 1 26.8 276 GLU A CA 1
ATOM 2178 C C . GLU A 1 276 ? 33.469 -16.406 -26.359 1 26.8 276 GLU A C 1
ATOM 2180 O O . GLU A 1 276 ? 33.438 -17.203 -27.297 1 26.8 276 GLU A O 1
ATOM 2185 N N . GLY A 1 277 ? 32.344 -15.688 -26.609 1 22.38 277 GLY A N 1
ATOM 2186 C CA . GLY A 1 277 ? 32.312 -15.195 -27.984 1 22.38 277 GLY A CA 1
ATOM 2187 C C . GLY A 1 277 ? 33.656 -14.609 -28.422 1 22.38 277 GLY A C 1
ATOM 2188 O O . GLY A 1 277 ? 34.219 -13.75 -27.734 1 22.38 277 GLY A O 1
ATOM 2189 N N . GLU A 1 278 ? 34.531 -15.422 -28.953 1 22.36 278 GLU A N 1
ATOM 2190 C CA . GLU A 1 278 ? 35.75 -15.086 -29.703 1 22.36 278 GLU A CA 1
ATOM 2191 C C . GLU A 1 278 ? 35.531 -13.812 -30.516 1 22.36 278 GLU A C 1
ATOM 2193 O O . GLU A 1 278 ? 34.594 -13.695 -31.281 1 22.36 278 GLU A O 1
ATOM 2198 N N . ALA A 1 279 ? 35.906 -12.734 -29.891 1 22.34 279 ALA A N 1
ATOM 2199 C CA . ALA A 1 279 ? 36.094 -11.438 -30.547 1 22.34 279 ALA A CA 1
ATOM 2200 C C . ALA A 1 279 ? 36.844 -11.586 -31.859 1 22.34 279 ALA A C 1
ATOM 2202 O O . ALA A 1 279 ? 38.062 -11.797 -31.844 1 22.34 279 ALA A O 1
ATOM 2203 N N . SER A 1 280 ? 36.406 -12.422 -32.812 1 20.41 280 SER A N 1
ATOM 2204 C CA . SER A 1 280 ? 37.125 -12.391 -34.094 1 20.41 280 SER A CA 1
ATOM 2205 C C . SER A 1 280 ? 37.25 -10.961 -34.594 1 20.41 280 SER A C 1
ATOM 2207 O O . SER A 1 280 ? 36.281 -10.242 -34.75 1 20.41 280 SER A O 1
ATOM 2209 N N . VAL A 1 281 ? 38.344 -10.266 -34.156 1 21.91 281 VAL A N 1
ATOM 2210 C CA . VAL A 1 281 ? 38.938 -9 -34.594 1 21.91 281 VAL A CA 1
ATOM 2211 C C . VAL A 1 281 ? 38.875 -8.891 -36.125 1 21.91 281 VAL A C 1
ATOM 2213 O O . VAL A 1 281 ? 39.531 -9.672 -36.812 1 21.91 281 VAL A O 1
ATOM 2216 N N . VAL A 1 282 ? 37.625 -8.578 -36.625 1 19.44 282 VAL A N 1
ATOM 2217 C CA . VAL A 1 282 ? 37.5 -8.43 -38.062 1 19.44 282 VAL A CA 1
ATOM 2218 C C . VAL A 1 282 ? 38.625 -7.562 -38.594 1 19.44 282 VAL A C 1
ATOM 2220 O O . VAL A 1 282 ? 38.875 -6.457 -38.125 1 19.44 282 VAL A O 1
ATOM 2223 N N . ALA A 1 283 ? 39.562 -8.109 -39.219 1 19.42 283 ALA A N 1
ATOM 2224 C CA . ALA A 1 283 ? 40.75 -7.734 -40 1 19.42 283 ALA A CA 1
ATOM 2225 C C . ALA A 1 283 ? 40.438 -6.621 -40.969 1 19.42 283 ALA A C 1
ATOM 2227 O O . ALA A 1 283 ? 39.719 -6.84 -41.969 1 19.42 283 ALA A O 1
ATOM 2228 N N . GLY A 1 284 ? 39.938 -5.387 -40.344 1 19.75 284 GLY A N 1
ATOM 2229 C CA . GLY A 1 284 ? 39.688 -4.328 -41.312 1 19.75 284 GLY A CA 1
ATOM 2230 C C . GLY A 1 284 ? 40.812 -4.191 -42.344 1 19.75 284 GLY A C 1
ATOM 2231 O O . GLY A 1 284 ? 41.969 -4.023 -42 1 19.75 284 GLY A O 1
ATOM 2232 N N . GLY A 1 285 ? 40.562 -4.746 -43.5 1 18.92 285 GLY A N 1
ATOM 2233 C CA . GLY A 1 285 ? 41.438 -4.875 -44.656 1 18.92 285 GLY A CA 1
ATOM 2234 C C . GLY A 1 285 ? 41.938 -3.545 -45.188 1 18.92 285 GLY A C 1
ATOM 2235 O O . GLY A 1 285 ? 41.375 -2.494 -44.875 1 18.92 285 GLY A O 1
ATOM 2236 N N . PRO A 1 286 ? 43.125 -3.41 -45.75 1 19.58 286 PRO A N 1
ATOM 2237 C CA . PRO A 1 286 ? 44 -2.318 -46.125 1 19.58 286 PRO A CA 1
ATOM 2238 C C . PRO A 1 286 ? 43.406 -1.458 -47.25 1 19.58 286 PRO A C 1
ATOM 2240 O O . PRO A 1 286 ? 44.062 -0.507 -47.719 1 19.58 286 PRO A O 1
ATOM 2243 N N . LEU A 1 287 ? 42.062 -1.072 -47.344 1 17.94 287 LEU A N 1
ATOM 2244 C CA . LEU A 1 287 ? 41.781 -0.815 -48.75 1 17.94 287 LEU A CA 1
ATOM 2245 C C . LEU A 1 287 ? 42.75 0.214 -49.312 1 17.94 287 LEU A C 1
ATOM 2247 O O . LEU A 1 287 ? 43.062 1.212 -48.625 1 17.94 287 LEU A O 1
ATOM 2251 N N . GLN A 1 288 ? 43.281 0.014 -50.531 1 16.48 288 GLN A N 1
ATOM 2252 C CA . GLN A 1 288 ? 44.312 0.484 -51.438 1 16.48 288 GLN A CA 1
ATOM 2253 C C . GLN A 1 288 ? 44 1.883 -51.938 1 16.48 288 GLN A C 1
ATOM 2255 O O . GLN A 1 288 ? 42.875 2.355 -51.844 1 16.48 288 GLN A O 1
ATOM 2260 N N . ASN A 1 289 ? 44.438 2.23 -53.219 1 16.38 289 ASN A N 1
ATOM 2261 C CA . ASN A 1 289 ? 45.312 3.191 -53.844 1 16.38 289 ASN A CA 1
ATOM 2262 C C . ASN A 1 289 ? 44.531 4.352 -54.469 1 16.38 289 ASN A C 1
ATOM 2264 O O . ASN A 1 289 ? 44.938 5.508 -54.344 1 16.38 289 ASN A O 1
ATOM 2268 N N . GLY A 1 290 ? 43.406 4.203 -55.406 1 15.87 290 GLY A N 1
ATOM 2269 C CA . GLY A 1 290 ? 43.812 4.594 -56.75 1 15.87 290 GLY A CA 1
ATOM 2270 C C . GLY A 1 290 ? 43.562 6.059 -57.062 1 15.87 290 GLY A C 1
ATOM 2271 O O . GLY A 1 290 ? 44.5 6.855 -57.094 1 15.87 290 GLY A O 1
ATOM 2272 N N . HIS A 1 291 ? 42.531 6.457 -58.094 1 17.33 291 HIS A N 1
ATOM 2273 C CA . HIS A 1 291 ? 42.844 7.066 -59.375 1 17.33 291 HIS A CA 1
ATOM 2274 C C . HIS A 1 291 ? 42.688 8.578 -59.344 1 17.33 291 HIS A C 1
ATOM 2276 O O . HIS A 1 291 ? 41.938 9.094 -58.5 1 17.33 291 HIS A O 1
ATOM 2282 N N . GLN A 1 292 ? 42.625 9.336 -60.594 1 17.09 292 GLN A N 1
ATOM 2283 C CA . GLN A 1 292 ? 43.281 10.422 -61.344 1 17.09 292 GLN A CA 1
ATOM 2284 C C . GLN A 1 292 ? 42.375 11.648 -61.406 1 17.09 292 GLN A C 1
ATOM 2286 O O . GLN A 1 292 ? 42.781 12.758 -61.062 1 17.09 292 GLN A O 1
ATOM 2291 N N . PRO A 1 293 ? 41.656 12.047 -62.719 1 17.12 293 PRO A N 1
ATOM 2292 C CA . PRO A 1 293 ? 42.125 13.172 -63.531 1 17.12 293 PRO A CA 1
ATOM 2293 C C . PRO A 1 293 ? 41.219 14.391 -63.406 1 17.12 293 PRO A C 1
ATOM 2295 O O . PRO A 1 293 ? 41.688 15.5 -63.125 1 17.12 293 PRO A O 1
ATOM 2298 N N . GLU A 1 294 ? 40 14.617 -64.312 1 16.92 294 GLU A N 1
ATOM 2299 C CA . GLU A 1 294 ? 40.094 15.453 -65.5 1 16.92 294 GLU A CA 1
ATOM 2300 C C . GLU A 1 294 ? 39.312 16.766 -65.312 1 16.92 294 GLU A C 1
ATOM 2302 O O . GLU A 1 294 ? 38.406 16.844 -64.5 1 16.92 294 GLU A O 1
ATOM 2307 N N . GLU A 1 295 ? 39 17.656 -66.5 1 17.3 295 GLU A N 1
ATOM 2308 C CA . GLU A 1 295 ? 39.156 18.984 -67.062 1 17.3 295 GLU A CA 1
ATOM 2309 C C . GLU A 1 295 ? 37.844 19.719 -67.188 1 17.3 295 GLU A C 1
ATOM 2311 O O . GLU A 1 295 ? 37.781 20.875 -67.625 1 17.3 295 GLU A O 1
ATOM 2316 N N . ARG A 1 296 ? 36.531 19.375 -66.812 1 17.61 296 ARG A N 1
ATOM 2317 C CA . ARG A 1 296 ? 35.656 19.781 -67.938 1 17.61 296 ARG A CA 1
ATOM 2318 C C . ARG A 1 296 ? 35.406 21.281 -67.938 1 17.61 296 ARG A C 1
ATOM 2320 O O . ARG A 1 296 ? 35.156 21.859 -66.875 1 17.61 296 ARG A O 1
ATOM 2327 N N . HIS A 1 297 ? 35.219 22.078 -69.125 1 17.28 297 HIS A N 1
ATOM 2328 C CA . HIS A 1 297 ? 35.406 23.359 -69.812 1 17.28 297 HIS A CA 1
ATOM 2329 C C . HIS A 1 297 ? 34.156 24.219 -69.688 1 17.28 297 HIS A C 1
ATOM 2331 O O . HIS A 1 297 ? 34.219 25.391 -69.312 1 17.28 297 HIS A O 1
ATOM 2337 N N . ASP A 1 298 ? 33 24.328 -70.625 1 17.19 298 ASP A N 1
ATOM 2338 C CA . ASP A 1 298 ? 32.906 25.438 -71.562 1 17.19 298 ASP A CA 1
ATOM 2339 C C . ASP A 1 298 ? 31.969 26.516 -71.062 1 17.19 298 ASP A C 1
ATOM 2341 O O . ASP A 1 298 ? 31.156 26.266 -70.125 1 17.19 298 ASP A O 1
ATOM 2345 N N . GLU A 1 299 ? 30.969 27.234 -72 1 17.44 299 GLU A N 1
ATOM 2346 C CA . GLU A 1 299 ? 30.828 28.453 -72.812 1 17.44 299 GLU A CA 1
ATOM 2347 C C . GLU A 1 299 ? 29.578 29.234 -72.375 1 17.44 299 GLU A C 1
ATOM 2349 O O . GLU A 1 299 ? 28.75 28.734 -71.625 1 17.44 299 GLU A O 1
ATOM 2354 N N . ASN A 1 300 ? 28.375 29.438 -73.312 1 18.17 300 ASN A N 1
ATOM 2355 C CA . ASN A 1 300 ? 28.125 30.641 -74.125 1 18.17 300 ASN A CA 1
ATOM 2356 C C . ASN A 1 300 ? 27 31.484 -73.5 1 18.17 300 ASN A C 1
ATOM 2358 O O . ASN A 1 300 ? 26.328 31.047 -72.562 1 18.17 300 ASN A O 1
ATOM 2362 N N . PRO A 1 301 ? 25.641 31.781 -74.25 1 20.16 301 PRO A N 1
ATOM 2363 C CA . PRO A 1 301 ? 25.234 32.969 -75 1 20.16 301 PRO A CA 1
ATOM 2364 C C . PRO A 1 301 ? 24.141 33.75 -74.25 1 20.16 301 PRO A C 1
ATOM 2366 O O . PRO A 1 301 ? 23.422 33.219 -73.438 1 20.16 301 PRO A O 1
ATOM 2369 N N . VAL A 1 302 ? 23.719 35.062 -74.688 1 20.34 302 VAL A N 1
ATOM 2370 C CA . VAL A 1 302 ? 23.172 36.406 -74.5 1 20.34 302 VAL A CA 1
ATOM 2371 C C . VAL A 1 302 ? 21.656 36.375 -74.688 1 20.34 302 VAL A C 1
ATOM 2373 O O . VAL A 1 302 ? 20.953 37.312 -74.25 1 20.34 302 VAL A O 1
ATOM 2376 N N . LYS A 1 303 ? 20.984 35.562 -75.438 1 19.98 303 LYS A N 1
ATOM 2377 C CA . LYS A 1 303 ? 20.203 36.281 -76.438 1 19.98 303 LYS A CA 1
ATOM 2378 C C . LYS A 1 303 ? 19.109 37.125 -75.812 1 19.98 303 LYS A C 1
ATOM 2380 O O . LYS A 1 303 ? 18.688 36.844 -74.688 1 19.98 303 LYS A O 1
ATOM 2385 N N . GLU A 1 304 ? 18.078 37.531 -76.688 1 19.88 304 GLU A N 1
ATOM 2386 C CA . GLU A 1 304 ? 17.375 38.531 -77.438 1 19.88 304 GLU A CA 1
ATOM 2387 C C . GLU A 1 304 ? 16.078 38.969 -76.75 1 19.88 304 GLU A C 1
ATOM 2389 O O . GLU A 1 304 ? 15.531 38.25 -75.938 1 19.88 304 GLU A O 1
ATOM 2394 N N . ASP A 1 305 ? 15.289 39.906 -77.438 1 23.84 305 ASP A N 1
ATOM 2395 C CA . ASP A 1 305 ? 14.578 41.188 -77.5 1 23.84 305 ASP A CA 1
ATOM 2396 C C . ASP A 1 305 ? 13.109 41 -77.125 1 23.84 305 ASP A C 1
ATOM 2398 O O . ASP A 1 305 ? 12.461 42 -76.75 1 23.84 305 ASP A O 1
ATOM 2402 N N . ASN A 1 306 ? 12.5 39.875 -77.562 1 22.69 306 ASN A N 1
ATOM 2403 C CA . ASN A 1 306 ? 11.195 40.062 -78.125 1 22.69 306 ASN A CA 1
ATOM 2404 C C . ASN A 1 306 ? 10.117 40.312 -77.062 1 22.69 306 ASN A C 1
ATOM 2406 O O . ASN A 1 306 ? 10.062 39.625 -76.062 1 22.69 306 ASN A O 1
ATOM 2410 N N . MET B 1 1 ? 6.129 31.031 9.148 1 82.19 1 MET B N 1
ATOM 2411 C CA . MET B 1 1 ? 6.16 29.781 8.398 1 82.19 1 MET B CA 1
ATOM 2412 C C . MET B 1 1 ? 4.941 28.922 8.719 1 82.19 1 MET B C 1
ATOM 2414 O O . MET B 1 1 ? 4.582 28.766 9.891 1 82.19 1 MET B O 1
ATOM 2418 N N . GLY B 1 2 ? 4.223 28.578 7.695 1 88 2 GLY B N 1
ATOM 2419 C CA . GLY B 1 2 ? 3.02 27.781 7.883 1 88 2 GLY B CA 1
ATOM 2420 C C . GLY B 1 2 ? 3.311 26.328 8.188 1 88 2 GLY B C 1
ATOM 2421 O O . GLY B 1 2 ? 4.449 25.875 8.055 1 88 2 GLY B O 1
ATOM 2422 N N . TYR B 1 3 ? 2.338 25.703 8.836 1 91.5 3 TYR B N 1
ATOM 2423 C CA . TYR B 1 3 ? 2.438 24.281 9.156 1 91.5 3 TYR B CA 1
ATOM 2424 C C . TYR B 1 3 ? 1.379 23.484 8.406 1 91.5 3 TYR B C 1
ATOM 2426 O O . TYR B 1 3 ? 0.238 23.922 8.266 1 91.5 3 TYR B O 1
ATOM 2434 N N . ALA B 1 4 ? 1.853 22.344 7.918 1 94.81 4 ALA B N 1
ATOM 2435 C CA . ALA B 1 4 ? 0.919 21.516 7.172 1 94.81 4 ALA B CA 1
ATOM 2436 C C . ALA B 1 4 ? 1.076 20.031 7.551 1 94.81 4 ALA B C 1
ATOM 2438 O O . ALA B 1 4 ? 2.193 19.562 7.754 1 94.81 4 ALA B O 1
ATOM 2439 N N . GLN B 1 5 ? -0.077 19.359 7.695 1 95.44 5 GLN B N 1
ATOM 2440 C CA . GLN B 1 5 ? -0.11 17.906 7.855 1 95.44 5 GLN B CA 1
ATOM 2441 C C . GLN B 1 5 ? -0.669 17.219 6.609 1 95.44 5 GLN B C 1
ATOM 2443 O O . GLN B 1 5 ? -1.678 17.672 6.055 1 95.44 5 GLN B O 1
ATOM 2448 N N . LEU B 1 6 ? 0.055 16.281 6.203 1 95.5 6 LEU B N 1
ATOM 2449 C CA . LEU B 1 6 ? -0.497 15.359 5.219 1 95.5 6 LEU B CA 1
ATOM 2450 C C . LEU B 1 6 ? -0.996 14.086 5.887 1 95.5 6 LEU B C 1
ATOM 2452 O O . LEU B 1 6 ? -0.197 13.289 6.383 1 95.5 6 LEU B O 1
ATOM 2456 N N . VAL B 1 7 ? -2.33 13.906 5.883 1 95.62 7 VAL B N 1
ATOM 2457 C CA . VAL B 1 7 ? -2.924 12.758 6.547 1 95.62 7 VAL B CA 1
ATOM 2458 C C . VAL B 1 7 ? -3.062 11.602 5.559 1 95.62 7 VAL B C 1
ATOM 2460 O O . VAL B 1 7 ? -3.867 11.672 4.625 1 95.62 7 VAL B O 1
ATOM 2463 N N . ILE B 1 8 ? -2.277 10.547 5.82 1 92.94 8 ILE B N 1
ATOM 2464 C CA . ILE B 1 8 ? -2.209 9.438 4.871 1 92.94 8 ILE B CA 1
ATOM 2465 C C . ILE B 1 8 ? -2.375 8.117 5.613 1 92.94 8 ILE B C 1
ATOM 2467 O O . ILE B 1 8 ? -2.354 8.078 6.844 1 92.94 8 ILE B O 1
ATOM 2471 N N . GLY B 1 9 ? -2.602 7.035 4.84 1 90 9 GLY B N 1
ATOM 2472 C CA . GLY B 1 9 ? -2.836 5.695 5.352 1 90 9 GLY B CA 1
ATOM 2473 C C . GLY B 1 9 ? -3.822 4.898 4.52 1 90 9 GLY B C 1
ATOM 2474 O O . GLY B 1 9 ? -4.492 5.453 3.645 1 90 9 GLY B O 1
ATOM 2475 N N . PRO B 1 10 ? -3.875 3.662 4.816 1 86.56 10 PRO B N 1
ATOM 2476 C CA . PRO B 1 10 ? -4.773 2.809 4.031 1 86.56 10 PRO B CA 1
ATOM 2477 C C . PRO B 1 10 ? -6.238 3.223 4.152 1 86.56 10 PRO B C 1
ATOM 2479 O O . PRO B 1 10 ? -6.605 3.934 5.094 1 86.56 10 PRO B O 1
ATOM 2482 N N . ALA B 1 11 ? -6.98 2.725 3.125 1 82.56 11 ALA B N 1
ATOM 2483 C CA . ALA B 1 11 ? -8.414 2.982 3.16 1 82.56 11 ALA B CA 1
ATOM 2484 C C . ALA B 1 11 ? -9.047 2.404 4.426 1 82.56 11 ALA B C 1
ATOM 2486 O O . ALA B 1 11 ? -8.711 1.293 4.844 1 82.56 11 ALA B O 1
ATOM 2487 N N . GLY B 1 12 ? -9.859 3.174 5.066 1 81.12 12 GLY B N 1
ATOM 2488 C CA . GLY B 1 12 ? -10.578 2.693 6.234 1 81.12 12 GLY B CA 1
ATOM 2489 C C . GLY B 1 12 ? -9.797 2.869 7.527 1 81.12 12 GLY B C 1
ATOM 2490 O O . GLY B 1 12 ? -10.289 2.518 8.602 1 81.12 12 GLY B O 1
ATOM 2491 N N . SER B 1 13 ? -8.648 3.445 7.484 1 87.94 13 SER B N 1
ATOM 2492 C CA . SER B 1 13 ? -7.816 3.566 8.68 1 87.94 13 SER B CA 1
ATOM 2493 C C . SER B 1 13 ? -8.312 4.691 9.586 1 87.94 13 SER B C 1
ATOM 2495 O O . SER B 1 13 ? -7.863 4.812 10.727 1 87.94 13 SER B O 1
ATOM 2497 N N . GLY B 1 14 ? -9.18 5.586 9.086 1 89 14 GLY B N 1
ATOM 2498 C CA . GLY B 1 14 ? -9.758 6.625 9.93 1 89 14 GLY B CA 1
ATOM 2499 C C . GLY B 1 14 ? -9.195 8.008 9.641 1 89 14 GLY B C 1
ATOM 2500 O O . GLY B 1 14 ? -9.203 8.875 10.508 1 89 14 GLY B O 1
ATOM 2501 N N . LYS B 1 15 ? -8.734 8.219 8.492 1 92.81 15 LYS B N 1
ATOM 2502 C CA . LYS B 1 15 ? -8.133 9.492 8.117 1 92.81 15 LYS B CA 1
ATOM 2503 C C . LYS B 1 15 ? -9.125 10.641 8.297 1 92.81 15 LYS B C 1
ATOM 2505 O O . LYS B 1 15 ? -8.812 11.641 8.945 1 92.81 15 LYS B O 1
ATOM 2510 N N . SER B 1 16 ? -10.344 10.477 7.738 1 92.19 16 SER B N 1
ATOM 2511 C CA . SER B 1 16 ? -11.352 11.531 7.824 1 92.19 16 SER B CA 1
ATOM 2512 C C . SER B 1 16 ? -11.797 11.75 9.266 1 92.19 16 SER B C 1
ATOM 2514 O O . SER B 1 16 ? -12.039 12.883 9.68 1 92.19 16 SER B O 1
ATOM 2516 N N . THR B 1 17 ? -11.906 10.703 9.961 1 91.44 17 THR B N 1
ATOM 2517 C CA . THR B 1 17 ? -12.266 10.805 11.375 1 91.44 17 THR B CA 1
ATOM 2518 C C . THR B 1 17 ? -11.18 11.539 12.156 1 91.44 17 THR B C 1
ATOM 2520 O O . THR B 1 17 ? -11.477 12.344 13.039 1 91.44 17 THR B O 1
ATOM 2523 N N . TYR B 1 18 ? -9.961 11.227 11.898 1 94.38 18 TYR B N 1
ATOM 2524 C CA . TYR B 1 18 ? -8.844 11.938 12.5 1 94.38 18 TYR B CA 1
ATOM 2525 C C . TYR B 1 18 ? -8.945 13.438 12.234 1 94.38 18 TYR B C 1
ATOM 2527 O O . TYR B 1 18 ? -8.805 14.25 13.148 1 94.38 18 TYR B O 1
ATOM 2535 N N . CYS B 1 19 ? -9.195 13.82 10.992 1 95.31 19 CYS B N 1
ATOM 2536 C CA . CYS B 1 19 ? -9.297 15.219 10.609 1 95.31 19 CYS B CA 1
ATOM 2537 C C . CYS B 1 19 ? -10.438 15.906 11.352 1 95.31 19 CYS B C 1
ATOM 2539 O O . CYS B 1 19 ? -10.273 17.016 11.867 1 95.31 19 CYS B O 1
ATOM 2541 N N . SER B 1 20 ? -11.586 15.258 11.414 1 94.44 20 SER B N 1
ATOM 2542 C CA . SER B 1 20 ? -12.734 15.844 12.102 1 94.44 20 SER B CA 1
ATOM 2543 C C . SER B 1 20 ? -12.461 16.016 13.594 1 94.44 20 SER B C 1
ATOM 2545 O O . SER B 1 20 ? -12.805 17.031 14.18 1 94.44 20 SER B O 1
ATOM 2547 N N . SER B 1 21 ? -11.859 15 14.164 1 92.44 21 SER B N 1
ATOM 2548 C CA . SER B 1 21 ? -11.555 15.055 15.594 1 92.44 21 SER B CA 1
ATOM 2549 C C . SER B 1 21 ? -10.508 16.125 15.891 1 92.44 21 SER B C 1
ATOM 2551 O O . SER B 1 21 ? -10.602 16.828 16.906 1 92.44 21 SER B O 1
ATOM 2553 N N . LEU B 1 22 ? -9.508 16.188 15.094 1 93.06 22 LEU B N 1
ATOM 2554 C CA . LEU B 1 22 ? -8.484 17.219 15.25 1 93.06 22 LEU B CA 1
ATOM 2555 C C . LEU B 1 22 ? -9.102 18.609 15.125 1 93.06 22 LEU B C 1
ATOM 2557 O O . LEU B 1 22 ? -8.766 19.516 15.898 1 93.06 22 LEU B O 1
ATOM 2561 N N . TYR B 1 23 ? -9.969 18.781 14.18 1 94 23 TYR B N 1
ATOM 2562 C CA . TYR B 1 23 ? -10.656 20.047 14 1 94 23 TYR B CA 1
ATOM 2563 C C . TYR B 1 23 ? -11.414 20.438 15.266 1 94 23 TYR B C 1
ATOM 2565 O O . TYR B 1 23 ? -11.297 21.578 15.734 1 94 23 TYR B O 1
ATOM 2573 N N . ARG B 1 24 ? -12.18 19.516 15.781 1 91.5 24 ARG B N 1
ATOM 2574 C CA . ARG B 1 24 ? -12.969 19.781 16.984 1 91.5 24 ARG B CA 1
ATOM 2575 C C . ARG B 1 24 ? -12.062 20.125 18.156 1 91.5 24 ARG B C 1
ATOM 2577 O O . ARG B 1 24 ? -12.367 21.031 18.938 1 91.5 24 ARG B O 1
ATOM 2584 N N . HIS B 1 25 ? -11.008 19.422 18.266 1 88.94 25 HIS B N 1
ATOM 2585 C CA . HIS B 1 25 ? -10.055 19.688 19.344 1 88.94 25 HIS B CA 1
ATOM 2586 C C . HIS B 1 25 ? -9.492 21.109 19.219 1 88.94 25 HIS B C 1
ATOM 2588 O O . HIS B 1 25 ? -9.453 21.844 20.203 1 88.94 25 HIS B O 1
ATOM 2594 N N . CYS B 1 26 ? -9.016 21.438 18.078 1 90.12 26 CYS B N 1
ATOM 2595 C CA . CYS B 1 26 ? -8.422 22.75 17.859 1 90.12 26 CYS B CA 1
ATOM 2596 C C . CYS B 1 26 ? -9.438 23.859 18.094 1 90.12 26 CYS B C 1
ATOM 2598 O O . CYS B 1 26 ? -9.117 24.891 18.688 1 90.12 26 CYS B O 1
ATOM 2600 N N . GLU B 1 27 ? -10.609 23.609 17.656 1 89.56 27 GLU B N 1
ATOM 2601 C CA . GLU B 1 27 ? -11.672 24.562 17.906 1 89.56 27 GLU B CA 1
ATOM 2602 C C . GLU B 1 27 ? -11.906 24.766 19.406 1 89.56 27 GLU B C 1
ATOM 2604 O O . GLU B 1 27 ? -12.078 25.891 19.875 1 89.56 27 GLU B O 1
ATOM 2609 N N . ALA B 1 28 ? -11.906 23.703 20.062 1 87.44 28 ALA B N 1
ATOM 2610 C CA . ALA B 1 28 ? -12.156 23.719 21.5 1 87.44 28 ALA B CA 1
ATOM 2611 C C . ALA B 1 28 ? -11.07 24.5 22.234 1 87.44 28 ALA B C 1
ATOM 2613 O O . ALA B 1 28 ? -11.344 25.156 23.234 1 87.44 28 ALA B O 1
ATOM 2614 N N . VAL B 1 29 ? -9.867 24.484 21.781 1 88.19 29 VAL B N 1
ATOM 2615 C CA . VAL B 1 29 ? -8.773 25.141 22.484 1 88.19 29 VAL B CA 1
ATOM 2616 C C . VAL B 1 29 ? -8.492 26.5 21.859 1 88.19 29 VAL B C 1
ATOM 2618 O O . VAL B 1 29 ? -7.523 27.172 22.219 1 88.19 29 VAL B O 1
ATOM 2621 N N . GLY B 1 30 ? -9.234 26.891 20.797 1 88.81 30 GLY B N 1
ATOM 2622 C CA . GLY B 1 30 ? -9.148 28.219 20.203 1 88.81 30 GLY B CA 1
ATOM 2623 C C . GLY B 1 30 ? -8.023 28.344 19.188 1 88.81 30 GLY B C 1
ATOM 2624 O O . GLY B 1 30 ? -7.48 29.438 19 1 88.81 30 GLY B O 1
ATOM 2625 N N . ARG B 1 31 ? -7.602 27.219 18.719 1 87.81 31 ARG B N 1
ATOM 2626 C CA . ARG B 1 31 ? -6.566 27.234 17.688 1 87.81 31 ARG B CA 1
ATOM 2627 C C . ARG B 1 31 ? -7.18 27.141 16.297 1 87.81 31 ARG B C 1
ATOM 2629 O O . ARG B 1 31 ? -8.055 26.312 16.047 1 87.81 31 ARG B O 1
ATOM 2636 N N . SER B 1 32 ? -6.738 28.047 15.453 1 90.38 32 SER B N 1
ATOM 2637 C CA . SER B 1 32 ? -7.238 28.047 14.086 1 90.38 32 SER B CA 1
ATOM 2638 C C . SER B 1 32 ? -6.617 26.922 13.266 1 90.38 32 SER B C 1
ATOM 2640 O O . SER B 1 32 ? -5.41 26.688 13.336 1 90.38 32 SER B O 1
ATOM 2642 N N . ILE B 1 33 ? -7.477 26.203 12.531 1 93.62 33 ILE B N 1
ATOM 2643 C CA . ILE B 1 33 ? -7.031 25.094 11.703 1 93.62 33 ILE B CA 1
ATOM 2644 C C . ILE B 1 33 ? -7.926 24.984 10.469 1 93.62 33 ILE B C 1
ATOM 2646 O O . ILE B 1 33 ? -9.117 25.312 10.523 1 93.62 33 ILE B O 1
ATOM 2650 N N . HIS B 1 34 ? -7.34 24.625 9.359 1 96.5 34 HIS B N 1
ATOM 2651 C CA . HIS B 1 34 ? -8.07 24.484 8.109 1 96.5 34 HIS B CA 1
ATOM 2652 C C . HIS B 1 34 ? -7.906 23.078 7.539 1 96.5 34 HIS B C 1
ATOM 2654 O O . HIS B 1 34 ? -6.789 22.641 7.258 1 96.5 34 HIS B O 1
ATOM 2660 N N . ILE B 1 35 ? -9 22.406 7.34 1 97.75 35 ILE B N 1
ATOM 2661 C CA . ILE B 1 35 ? -8.984 21.047 6.793 1 97.75 35 ILE B CA 1
ATOM 2662 C C . ILE B 1 35 ? -9.289 21.094 5.297 1 97.75 35 ILE B C 1
ATOM 2664 O O . ILE B 1 35 ? -10.281 21.703 4.879 1 97.75 35 ILE B O 1
ATOM 2668 N N . ILE B 1 36 ? -8.43 20.484 4.566 1 97.88 36 ILE B N 1
ATOM 2669 C CA . ILE B 1 36 ? -8.555 20.453 3.113 1 97.88 36 ILE B CA 1
ATOM 2670 C C . ILE B 1 36 ? -8.828 19.031 2.654 1 97.88 36 ILE B C 1
ATOM 2672 O O . ILE B 1 36 ? -8.195 18.078 3.131 1 97.88 36 ILE B O 1
ATOM 2676 N N . ASN B 1 37 ? -9.75 18.859 1.742 1 97.31 37 ASN B N 1
ATOM 2677 C CA . ASN B 1 37 ? -10.008 17.547 1.157 1 97.31 37 ASN B CA 1
ATOM 2678 C C . ASN B 1 37 ? -9.195 17.328 -0.117 1 97.31 37 ASN B C 1
ATOM 2680 O O . ASN B 1 37 ? -9.352 18.078 -1.09 1 97.31 37 ASN B O 1
ATOM 2684 N N . LEU B 1 38 ? -8.375 16.312 -0.114 1 95.69 38 LEU B N 1
ATOM 2685 C CA . LEU B 1 38 ? -7.605 15.969 -1.305 1 95.69 38 LEU B CA 1
ATOM 2686 C C . LEU B 1 38 ? -8.062 14.633 -1.888 1 95.69 38 LEU B C 1
ATOM 2688 O O . LEU B 1 38 ? -7.41 14.078 -2.771 1 95.69 38 LEU B O 1
ATOM 2692 N N . ASP B 1 39 ? -9.133 14.062 -1.384 1 92.38 39 ASP B N 1
ATOM 2693 C CA . ASP B 1 39 ? -9.727 12.844 -1.922 1 92.38 39 ASP B CA 1
ATOM 2694 C C . ASP B 1 39 ? -10.828 13.164 -2.93 1 92.38 39 ASP B C 1
ATOM 2696 O O . ASP B 1 39 ? -11.938 13.539 -2.545 1 92.38 39 ASP B O 1
ATOM 2700 N N . PRO B 1 40 ? -10.562 12.914 -4.16 1 93.62 40 PRO B N 1
ATOM 2701 C CA . PRO B 1 40 ? -11.555 13.273 -5.176 1 93.62 40 PRO B CA 1
ATOM 2702 C C . PRO B 1 40 ? -12.789 12.375 -5.141 1 93.62 40 PRO B C 1
ATOM 2704 O O . PRO B 1 40 ? -13.773 12.633 -5.836 1 93.62 40 PRO B O 1
ATOM 2707 N N . ALA B 1 41 ? -12.727 11.297 -4.324 1 87 41 ALA B N 1
ATOM 2708 C CA . ALA B 1 41 ? -13.859 10.383 -4.215 1 87 41 ALA B CA 1
ATOM 2709 C C . ALA B 1 41 ? -14.734 10.734 -3.012 1 87 41 ALA B C 1
ATOM 2711 O O . ALA B 1 41 ? -15.844 10.227 -2.875 1 87 41 ALA B O 1
ATOM 2712 N N . ALA B 1 42 ? -14.242 11.562 -2.125 1 87 42 ALA B N 1
ATOM 2713 C CA . ALA B 1 42 ? -14.969 11.867 -0.89 1 87 42 ALA B CA 1
ATOM 2714 C C . ALA B 1 42 ? -16.016 12.945 -1.12 1 87 42 ALA B C 1
ATOM 2716 O O . ALA B 1 42 ? -15.719 14.023 -1.637 1 87 42 ALA B O 1
ATOM 2717 N N . GLU B 1 43 ? -17.281 12.648 -0.591 1 84.5 43 GLU B N 1
ATOM 2718 C CA . GLU B 1 43 ? -18.359 13.594 -0.843 1 84.5 43 GLU B CA 1
ATOM 2719 C C . GLU B 1 43 ? -18.922 14.148 0.462 1 84.5 43 GLU B C 1
ATOM 2721 O O . GLU B 1 43 ? -19.578 15.188 0.469 1 84.5 43 GLU B O 1
ATOM 2726 N N . ASN B 1 44 ? -18.734 13.453 1.447 1 87.62 44 ASN B N 1
ATOM 2727 C CA . ASN B 1 44 ? -19.281 13.844 2.738 1 87.62 44 ASN B CA 1
ATOM 2728 C C . ASN B 1 44 ? -18.188 14.023 3.789 1 87.62 44 ASN B C 1
ATOM 2730 O O . ASN B 1 44 ? -17.234 13.25 3.828 1 87.62 44 ASN B O 1
ATOM 2734 N N . PHE B 1 45 ? -18.453 15.148 4.555 1 91.25 45 PHE B N 1
ATOM 2735 C CA . PHE B 1 45 ? -17.438 15.484 5.547 1 91.25 45 PHE B CA 1
ATOM 2736 C C . PHE B 1 45 ? -18.078 15.828 6.887 1 91.25 45 PHE B C 1
ATOM 2738 O O . PHE B 1 45 ? -19.172 16.406 6.926 1 91.25 45 PHE B O 1
ATOM 2745 N N . ASP B 1 46 ? -17.406 15.555 7.957 1 92.44 46 ASP B N 1
ATOM 2746 C CA . ASP B 1 46 ? -17.828 15.93 9.305 1 92.44 46 ASP B CA 1
ATOM 2747 C C . ASP B 1 46 ? -16.969 17.094 9.836 1 92.44 46 ASP B C 1
ATOM 2749 O O . ASP B 1 46 ? -16.734 17.188 11.039 1 92.44 46 ASP B O 1
ATOM 2753 N N . TYR B 1 47 ? -16.344 17.844 8.984 1 94.69 47 TYR B N 1
ATOM 2754 C CA . TYR B 1 47 ? -15.562 19.062 9.234 1 94.69 47 TYR B CA 1
ATOM 2755 C C . TYR B 1 47 ? -15.781 20.078 8.125 1 94.69 47 TYR B C 1
ATOM 2757 O O . TYR B 1 47 ? -16.141 19.719 7.004 1 94.69 47 TYR B O 1
ATOM 2765 N N . PRO B 1 48 ? -15.734 21.359 8.516 1 96.06 48 PRO B N 1
ATOM 2766 C CA . PRO B 1 48 ? -15.773 22.359 7.438 1 96.06 48 PRO B CA 1
ATOM 2767 C C . PRO B 1 48 ? -14.578 22.25 6.492 1 96.06 48 PRO B C 1
ATOM 2769 O O . PRO B 1 48 ? -13.43 22.312 6.938 1 96.06 48 PRO B O 1
ATOM 2772 N N . VAL B 1 49 ? -14.836 22.094 5.262 1 97.31 49 VAL B N 1
ATOM 2773 C CA . VAL B 1 49 ? -13.773 21.969 4.262 1 97.31 49 VAL B CA 1
ATOM 2774 C C . VAL B 1 49 ? -13.328 23.344 3.809 1 97.31 49 VAL B C 1
ATOM 2776 O O . VAL B 1 49 ? -14.133 24.125 3.295 1 97.31 49 VAL B O 1
ATOM 2779 N N . ALA B 1 50 ? -12.062 23.641 4.051 1 96.19 50 ALA B N 1
ATOM 2780 C CA . ALA B 1 50 ? -11.523 24.938 3.643 1 96.19 50 ALA B CA 1
ATOM 2781 C C . ALA B 1 50 ? -11.516 25.062 2.121 1 96.19 50 ALA B C 1
ATOM 2783 O O . ALA B 1 50 ? -12.023 26.047 1.577 1 96.19 50 ALA B O 1
ATOM 2784 N N . PHE B 1 51 ? -10.867 24.125 1.44 1 95.44 51 PHE B N 1
ATOM 2785 C CA . PHE B 1 51 ? -11.055 23.953 0.004 1 95.44 51 PHE B CA 1
ATOM 2786 C C . PHE B 1 51 ? -11 22.469 -0.377 1 95.44 51 PHE B C 1
ATOM 2788 O O . PHE B 1 51 ? -10.516 21.641 0.392 1 95.44 51 PHE B O 1
ATOM 2795 N N . ASP B 1 52 ? -11.578 22.188 -1.59 1 97.06 52 ASP B N 1
ATOM 2796 C CA . ASP B 1 52 ? -11.906 20.828 -2.006 1 97.06 52 ASP B CA 1
ATOM 2797 C C . ASP B 1 52 ? -11.359 20.531 -3.402 1 97.06 52 ASP B C 1
ATOM 2799 O O . ASP B 1 52 ? -11.695 21.234 -4.363 1 97.06 52 ASP B O 1
ATOM 2803 N N . ILE B 1 53 ? -10.586 19.469 -3.441 1 97.19 53 ILE B N 1
ATOM 2804 C CA . ILE B 1 53 ? -10.031 19.094 -4.738 1 97.19 53 ILE B CA 1
ATOM 2805 C C . ILE B 1 53 ? -11.156 18.859 -5.738 1 97.19 53 ILE B C 1
ATOM 2807 O O . ILE B 1 53 ? -10.953 18.969 -6.949 1 97.19 53 ILE B O 1
ATOM 2811 N N . ARG B 1 54 ? -12.297 18.531 -5.328 1 96 54 ARG B N 1
ATOM 2812 C CA . ARG B 1 54 ? -13.422 18.25 -6.211 1 96 54 ARG B CA 1
ATOM 2813 C C . ARG B 1 54 ? -13.844 19.5 -6.977 1 96 54 ARG B C 1
ATOM 2815 O O . ARG B 1 54 ? -14.562 19.406 -7.977 1 96 54 ARG B O 1
ATOM 2822 N N . GLU B 1 55 ? -13.516 20.578 -6.512 1 96.19 55 GLU B N 1
ATOM 2823 C CA . GLU B 1 55 ? -13.719 21.812 -7.266 1 96.19 55 GLU B CA 1
ATOM 2824 C C . GLU B 1 55 ? -12.812 21.875 -8.492 1 96.19 55 GLU B C 1
ATOM 2826 O O . GLU B 1 55 ? -13.086 22.594 -9.445 1 96.19 55 GLU B O 1
ATOM 2831 N N . LEU B 1 56 ? -11.734 21.203 -8.414 1 96.75 56 LEU B N 1
ATOM 2832 C CA . LEU B 1 56 ? -10.789 21.094 -9.516 1 96.75 56 LEU B CA 1
ATOM 2833 C C . LEU B 1 56 ? -11.109 19.891 -10.383 1 96.75 56 LEU B C 1
ATOM 2835 O O . LEU B 1 56 ? -11.141 19.984 -11.617 1 96.75 56 LEU B O 1
ATOM 2839 N N . ILE B 1 57 ? -11.297 18.719 -9.719 1 96.25 57 ILE B N 1
ATOM 2840 C CA . ILE B 1 57 ? -11.508 17.453 -10.414 1 96.25 57 ILE B CA 1
ATOM 2841 C C . ILE B 1 57 ? -12.172 16.453 -9.469 1 96.25 57 ILE B C 1
ATOM 2843 O O . ILE B 1 57 ? -11.859 16.406 -8.281 1 96.25 57 ILE B O 1
ATOM 2847 N N . SER B 1 58 ? -13.133 15.75 -9.992 1 94.19 58 SER B N 1
ATOM 2848 C CA . SER B 1 58 ? -13.781 14.727 -9.18 1 94.19 58 SER B CA 1
ATOM 2849 C C . SER B 1 58 ? -13.672 13.352 -9.836 1 94.19 58 SER B C 1
ATOM 2851 O O . SER B 1 58 ? -13.719 13.234 -11.062 1 94.19 58 SER B O 1
ATOM 2853 N N . LEU B 1 59 ? -13.516 12.344 -8.977 1 90.19 59 LEU B N 1
ATOM 2854 C CA . LEU B 1 59 ? -13.352 10.977 -9.461 1 90.19 59 LEU B CA 1
ATOM 2855 C C . LEU B 1 59 ? -14.578 10.531 -10.258 1 90.19 59 LEU B C 1
ATOM 2857 O O . LEU B 1 59 ? -14.438 9.922 -11.32 1 90.19 59 LEU B O 1
ATOM 2861 N N . GLU B 1 60 ? -15.711 10.828 -9.781 1 86.88 60 GLU B N 1
ATOM 2862 C CA . GLU B 1 60 ? -16.953 10.445 -10.438 1 86.88 60 GLU B CA 1
ATOM 2863 C C . GLU B 1 60 ? -17.016 10.969 -11.867 1 86.88 60 GLU B C 1
ATOM 2865 O O . GLU B 1 60 ? -17.328 10.219 -12.797 1 86.88 60 GLU B O 1
ATOM 2870 N N . ASP B 1 61 ? -16.719 12.188 -12.023 1 92.94 61 ASP B N 1
ATOM 2871 C CA . ASP B 1 61 ? -16.75 12.805 -13.344 1 92.94 61 ASP B CA 1
ATOM 2872 C C . ASP B 1 61 ? -15.727 12.148 -14.281 1 92.94 61 ASP B C 1
ATOM 2874 O O . ASP B 1 61 ? -16.016 11.906 -15.453 1 92.94 61 ASP B O 1
ATOM 2878 N N . VAL B 1 62 ? -14.555 11.867 -13.734 1 93.69 62 VAL B N 1
ATOM 2879 C CA . VAL B 1 62 ? -13.484 11.281 -14.531 1 93.69 62 VAL B CA 1
ATOM 2880 C C . VAL B 1 62 ? -13.891 9.883 -15 1 93.69 62 VAL B C 1
ATOM 2882 O O . VAL B 1 62 ? -13.703 9.539 -16.172 1 93.69 62 VAL B O 1
ATOM 2885 N N . MET B 1 63 ? -14.367 9.133 -14.109 1 86.88 63 MET B N 1
ATOM 2886 C CA . MET B 1 63 ? -14.773 7.773 -14.469 1 86.88 63 MET B CA 1
ATOM 2887 C C . MET B 1 63 ? -15.875 7.793 -15.516 1 86.88 63 MET B C 1
ATOM 2889 O O . MET B 1 63 ? -15.859 6.992 -16.453 1 86.88 63 MET B O 1
ATOM 2893 N N . GLU B 1 64 ? -16.797 8.664 -15.422 1 87.81 64 GLU B N 1
ATOM 2894 C CA . GLU B 1 64 ? -17.938 8.766 -16.328 1 87.81 64 GLU B CA 1
ATOM 2895 C C . GLU B 1 64 ? -17.484 9.266 -17.703 1 87.81 64 GLU B C 1
ATOM 2897 O O . GLU B 1 64 ? -17.906 8.727 -18.734 1 87.81 64 GLU B O 1
ATOM 2902 N N . GLU B 1 65 ? -16.672 10.195 -17.734 1 94 65 GLU B N 1
ATOM 2903 C CA . GLU B 1 65 ? -16.281 10.859 -18.969 1 94 65 GLU B CA 1
ATOM 2904 C C . GLU B 1 65 ? -15.242 10.055 -19.734 1 94 65 GLU B C 1
ATOM 2906 O O . GLU B 1 65 ? -15.25 10.023 -20.969 1 94 65 GLU B O 1
ATOM 2911 N N . LEU B 1 66 ? -14.32 9.406 -18.969 1 93 66 LEU B N 1
ATOM 2912 C CA . LEU B 1 66 ? -13.188 8.766 -19.625 1 93 66 LEU B CA 1
ATOM 2913 C C . LEU B 1 66 ? -13.359 7.25 -19.641 1 93 66 LEU B C 1
ATOM 2915 O O . LEU B 1 66 ? -12.586 6.543 -20.297 1 93 66 LEU B O 1
ATOM 2919 N N . GLY B 1 67 ? -14.266 6.793 -18.906 1 84.56 67 GLY B N 1
ATOM 2920 C CA . GLY B 1 67 ? -14.508 5.359 -18.875 1 84.56 67 GLY B CA 1
ATOM 2921 C C . GLY B 1 67 ? -13.422 4.59 -18.156 1 84.56 67 GLY B C 1
ATOM 2922 O O . GLY B 1 67 ? -13.141 3.436 -18.484 1 84.56 67 GLY B O 1
ATOM 2923 N N . LEU B 1 68 ? -12.781 5.148 -17.203 1 83.19 68 LEU B N 1
ATOM 2924 C CA . LEU B 1 68 ? -11.719 4.516 -16.422 1 83.19 68 LEU B CA 1
ATOM 2925 C C . LEU B 1 68 ? -12.289 3.814 -15.203 1 83.19 68 LEU B C 1
ATOM 2927 O O . LEU B 1 68 ? -13.336 4.211 -14.68 1 83.19 68 LEU B O 1
ATOM 2931 N N . GLY B 1 69 ? -11.562 2.734 -14.828 1 77.5 69 GLY B N 1
ATOM 2932 C CA . GLY B 1 69 ? -11.883 2.158 -13.531 1 77.5 69 GLY B CA 1
ATOM 2933 C C . GLY B 1 69 ? -11.477 3.045 -12.367 1 77.5 69 GLY B C 1
ATOM 2934 O O . GLY B 1 69 ? -10.883 4.109 -12.57 1 77.5 69 GLY B O 1
ATOM 2935 N N . PRO B 1 70 ? -11.789 2.605 -11.211 1 79.62 70 PRO B N 1
ATOM 2936 C CA . PRO B 1 70 ? -11.5 3.398 -10.016 1 79.62 70 PRO B CA 1
ATOM 2937 C C . PRO B 1 70 ? -10.023 3.74 -9.875 1 79.62 70 PRO B C 1
ATOM 2939 O O . PRO B 1 70 ? -9.672 4.879 -9.555 1 79.62 70 PRO B O 1
ATOM 2942 N N . ASN B 1 71 ? -9.141 2.84 -10.055 1 78.94 71 ASN B N 1
ATOM 2943 C CA . ASN B 1 71 ? -7.707 3.09 -9.914 1 78.94 71 ASN B CA 1
ATOM 2944 C C . ASN B 1 71 ? -7.203 4.055 -10.984 1 78.94 71 ASN B C 1
ATOM 2946 O O . ASN B 1 71 ? -6.484 5.008 -10.672 1 78.94 71 ASN B O 1
ATOM 2950 N N . GLY B 1 72 ? -7.617 3.711 -12.133 1 81.44 72 GLY B N 1
ATOM 2951 C CA . GLY B 1 72 ? -7.242 4.617 -13.211 1 81.44 72 GLY B CA 1
ATOM 2952 C C . GLY B 1 72 ? -7.805 6.016 -13.039 1 81.44 72 GLY B C 1
ATOM 2953 O O . GLY B 1 72 ? -7.133 7 -13.344 1 81.44 72 GLY B O 1
ATOM 2954 N N . GLY B 1 73 ? -9.023 6.082 -12.625 1 85.94 73 GLY B N 1
ATOM 2955 C CA . GLY B 1 73 ? -9.648 7.371 -12.367 1 85.94 73 GLY B CA 1
ATOM 2956 C C . GLY B 1 73 ? -8.93 8.172 -11.297 1 85.94 73 GLY B C 1
ATOM 2957 O O . GLY B 1 73 ? -8.727 9.383 -11.453 1 85.94 73 GLY B O 1
ATOM 2958 N N . LEU B 1 74 ? -8.617 7.535 -10.203 1 87.12 74 LEU B N 1
ATOM 2959 C CA . LEU B 1 74 ? -7.918 8.211 -9.117 1 87.12 74 LEU B CA 1
ATOM 2960 C C . LEU B 1 74 ? -6.555 8.711 -9.578 1 87.12 74 LEU B C 1
ATOM 2962 O O . LEU B 1 74 ? -6.145 9.82 -9.219 1 87.12 74 LEU B O 1
ATOM 2966 N N . MET B 1 75 ? -5.871 7.957 -10.336 1 85.31 75 MET B N 1
ATOM 2967 C CA . MET B 1 75 ? -4.578 8.359 -10.883 1 85.31 75 MET B CA 1
ATOM 2968 C C . MET B 1 75 ? -4.723 9.594 -11.766 1 85.31 75 MET B C 1
ATOM 2970 O O . MET B 1 75 ? -3.896 10.508 -11.711 1 85.31 75 MET B O 1
ATOM 2974 N N . TYR B 1 76 ? -5.695 9.586 -12.523 1 90.19 76 TYR B N 1
ATOM 2975 C CA . TYR B 1 76 ? -5.957 10.727 -13.391 1 90.19 76 TYR B CA 1
ATOM 2976 C C . TYR B 1 76 ? -6.203 11.984 -12.57 1 90.19 76 TYR B C 1
ATOM 2978 O O . TYR B 1 76 ? -5.68 13.055 -12.891 1 90.19 76 TYR B O 1
ATOM 2986 N N . CYS B 1 77 ? -6.992 11.852 -11.586 1 93.69 77 CYS B N 1
ATOM 2987 C CA . CYS B 1 77 ? -7.273 12.984 -10.719 1 93.69 77 CYS B CA 1
ATOM 2988 C C . CYS B 1 77 ? -5.988 13.531 -10.102 1 93.69 77 CYS B C 1
ATOM 2990 O O . CYS B 1 77 ? -5.781 14.75 -10.07 1 93.69 77 CYS B O 1
ATOM 2992 N N . MET B 1 78 ? -5.141 12.688 -9.633 1 92.12 78 MET B N 1
ATOM 2993 C CA . MET B 1 78 ? -3.9 13.094 -8.977 1 92.12 78 MET B CA 1
ATOM 2994 C C . MET B 1 78 ? -2.953 13.758 -9.969 1 92.12 78 MET B C 1
ATOM 2996 O O . MET B 1 78 ? -2.279 14.734 -9.633 1 92.12 78 MET B O 1
ATOM 3000 N N . GLU B 1 79 ? -2.904 13.234 -11.094 1 90.88 79 GLU B N 1
ATOM 3001 C CA . GLU B 1 79 ? -2.088 13.852 -12.133 1 90.88 79 GLU B CA 1
ATOM 3002 C C . GLU B 1 79 ? -2.605 15.242 -12.492 1 90.88 79 GLU B C 1
ATOM 3004 O O . GLU B 1 79 ? -1.819 16.172 -12.711 1 90.88 79 GLU B O 1
ATOM 3009 N N . HIS B 1 80 ? -3.859 15.289 -12.578 1 94.81 80 HIS B N 1
ATOM 3010 C CA . HIS B 1 80 ? -4.465 16.594 -12.844 1 94.81 80 HIS B CA 1
ATOM 3011 C C . HIS B 1 80 ? -4.129 17.594 -11.75 1 94.81 80 HIS B C 1
ATOM 3013 O O . HIS B 1 80 ? -3.852 18.766 -12.031 1 94.81 80 HIS B O 1
ATOM 3019 N N . LEU B 1 81 ? -4.219 17.188 -10.531 1 95.12 81 LEU B N 1
ATOM 3020 C CA . LEU B 1 81 ? -3.801 18.047 -9.422 1 95.12 81 LEU B CA 1
ATOM 3021 C C . LEU B 1 81 ? -2.354 18.484 -9.594 1 95.12 81 LEU B C 1
ATOM 3023 O O . LEU B 1 81 ? -2.039 19.672 -9.406 1 95.12 81 LEU B O 1
ATOM 3027 N N . GLU B 1 82 ? -1.515 17.562 -9.914 1 93.81 82 GLU B N 1
ATOM 3028 C CA . GLU B 1 82 ? -0.096 17.859 -10.102 1 93.81 82 GLU B CA 1
ATOM 3029 C C . GLU B 1 82 ? 0.109 18.938 -11.148 1 93.81 82 GLU B C 1
ATOM 3031 O O . GLU B 1 82 ? 0.951 19.828 -10.969 1 93.81 82 GLU B O 1
ATOM 3036 N N . GLU B 1 83 ? -0.649 18.859 -12.141 1 95.31 83 GLU B N 1
ATOM 3037 C CA . GLU B 1 83 ? -0.542 19.828 -13.234 1 95.31 83 GLU B CA 1
ATOM 3038 C C . GLU B 1 83 ? -1.079 21.188 -12.82 1 95.31 83 GLU B C 1
ATOM 3040 O O . GLU B 1 83 ? -0.83 22.188 -13.5 1 95.31 83 GLU B O 1
ATOM 3045 N N . ASN B 1 84 ? -1.758 21.219 -11.75 1 97.19 84 ASN B N 1
ATOM 3046 C CA . ASN B 1 84 ? -2.414 22.469 -11.367 1 97.19 84 ASN B CA 1
ATOM 3047 C C . ASN B 1 84 ? -1.9 22.984 -10.023 1 97.19 84 ASN B C 1
ATOM 3049 O O . ASN B 1 84 ? -2.584 23.75 -9.344 1 97.19 84 ASN B O 1
ATOM 3053 N N . LEU B 1 85 ? -0.758 22.578 -9.617 1 96.5 85 LEU B N 1
ATOM 3054 C CA . LEU B 1 85 ? -0.179 23.031 -8.359 1 96.5 85 LEU B CA 1
ATOM 3055 C C . LEU B 1 85 ? 0.13 24.531 -8.406 1 96.5 85 LEU B C 1
ATOM 3057 O O . LEU B 1 85 ? -0.185 25.266 -7.473 1 96.5 85 LEU B O 1
ATOM 3061 N N . ASP B 1 86 ? 0.675 24.969 -9.461 1 95.62 86 ASP B N 1
ATOM 3062 C CA . ASP B 1 86 ? 1.123 26.344 -9.586 1 95.62 86 ASP B CA 1
ATOM 3063 C C . ASP B 1 86 ? -0.059 27.297 -9.805 1 95.62 86 ASP B C 1
ATOM 3065 O O . ASP B 1 86 ? 0.071 28.516 -9.648 1 95.62 86 ASP B O 1
ATOM 3069 N N . ASP B 1 87 ? -1.141 26.781 -10.156 1 96.19 87 ASP B N 1
ATOM 3070 C CA . ASP B 1 87 ? -2.316 27.594 -10.422 1 96.19 87 ASP B CA 1
ATOM 3071 C C . ASP B 1 87 ? -3.365 27.438 -9.328 1 96.19 87 ASP B C 1
ATOM 3073 O O . ASP B 1 87 ? -3.404 28.203 -8.375 1 96.19 87 ASP B O 1
ATOM 3077 N N . TRP B 1 88 ? -4.016 26.328 -9.336 1 96.75 88 TRP B N 1
ATOM 3078 C CA . TRP B 1 88 ? -5.152 26.109 -8.445 1 96.75 88 TRP B CA 1
ATOM 3079 C C . TRP B 1 88 ? -4.703 26.078 -6.992 1 96.75 88 TRP B C 1
ATOM 3081 O O . TRP B 1 88 ? -5.27 26.766 -6.145 1 96.75 88 TRP B O 1
ATOM 3091 N N . LEU B 1 89 ? -3.75 25.281 -6.691 1 95.88 89 LEU B N 1
ATOM 3092 C CA . LEU B 1 89 ? -3.314 25.141 -5.305 1 95.88 89 LEU B CA 1
ATOM 3093 C C . LEU B 1 89 ? -2.693 26.438 -4.797 1 95.88 89 LEU B C 1
ATOM 3095 O O . LEU B 1 89 ? -2.949 26.844 -3.662 1 95.88 89 LEU B O 1
ATOM 3099 N N . THR B 1 90 ? -1.878 27.016 -5.574 1 95.5 90 THR B N 1
ATOM 3100 C CA . THR B 1 90 ? -1.237 28.266 -5.191 1 95.5 90 THR B CA 1
ATOM 3101 C C . THR B 1 90 ? -2.281 29.344 -4.887 1 95.5 90 THR B C 1
ATOM 3103 O O . THR B 1 90 ? -2.178 30.047 -3.883 1 95.5 90 THR B O 1
ATOM 3106 N N . GLU B 1 91 ? -3.236 29.438 -5.758 1 95.25 91 GLU B N 1
ATOM 3107 C CA . GLU B 1 91 ? -4.305 30.406 -5.551 1 95.25 91 GLU B CA 1
ATOM 3108 C C . GLU B 1 91 ? -5.047 30.141 -4.242 1 95.25 91 GLU B C 1
ATOM 3110 O O . GLU B 1 91 ? -5.332 31.078 -3.488 1 95.25 91 GLU B O 1
ATOM 3115 N N . GLU B 1 92 ? -5.34 28.891 -4.012 1 94.44 92 GLU B N 1
ATOM 3116 C CA . GLU B 1 92 ? -6.031 28.531 -2.779 1 94.44 92 GLU B CA 1
ATOM 3117 C C . GLU B 1 92 ? -5.18 28.859 -1.555 1 94.44 92 GLU B C 1
ATOM 3119 O O . GLU B 1 92 ? -5.691 29.344 -0.548 1 94.44 92 GLU B O 1
ATOM 3124 N N . LEU B 1 93 ? -3.885 28.625 -1.617 1 93.62 93 LEU B N 1
ATOM 3125 C CA . LEU B 1 93 ? -2.979 28.812 -0.49 1 93.62 93 LEU B CA 1
ATOM 3126 C C . LEU B 1 93 ? -2.799 30.297 -0.181 1 93.62 93 LEU B C 1
ATOM 3128 O O . LEU B 1 93 ? -2.467 30.672 0.948 1 93.62 93 LEU B O 1
ATOM 3132 N N . GLU B 1 94 ? -2.975 31.109 -1.112 1 91.81 94 GLU B N 1
ATOM 3133 C CA . GLU B 1 94 ? -2.828 32.562 -0.936 1 91.81 94 GLU B CA 1
ATOM 3134 C C . GLU B 1 94 ? -3.896 33.094 0.002 1 91.81 94 GLU B C 1
ATOM 3136 O O . GLU B 1 94 ? -3.746 34.188 0.545 1 91.81 94 GLU B O 1
ATOM 3141 N N . ASN B 1 95 ? -4.906 32.312 0.16 1 90.25 95 ASN B N 1
ATOM 3142 C CA . ASN B 1 95 ? -5.996 32.75 1.029 1 90.25 95 ASN B CA 1
ATOM 3143 C C . ASN B 1 95 ? -5.641 32.594 2.504 1 90.25 95 ASN B C 1
ATOM 3145 O O . ASN B 1 95 ? -6.395 33 3.383 1 90.25 95 ASN B O 1
ATOM 3149 N N . TYR B 1 96 ? -4.504 32 2.734 1 88.56 96 TYR B N 1
ATOM 3150 C CA . TYR B 1 96 ? -4.125 31.719 4.113 1 88.56 96 TYR B CA 1
ATOM 3151 C C . TYR B 1 96 ? -2.824 32.438 4.477 1 88.56 96 TYR B C 1
ATOM 3153 O O . TYR B 1 96 ? -1.934 32.562 3.635 1 88.56 96 TYR B O 1
ATOM 3161 N N . LEU B 1 97 ? -2.748 32.812 5.75 1 77.38 97 LEU B N 1
ATOM 3162 C CA . LEU B 1 97 ? -1.576 33.531 6.25 1 77.38 97 LEU B CA 1
ATOM 3163 C C . LEU B 1 97 ? -0.428 32.562 6.52 1 77.38 97 LEU B C 1
ATOM 3165 O O . LEU B 1 97 ? -0.629 31.344 6.543 1 77.38 97 LEU B O 1
ATOM 3169 N N . ASP B 1 98 ? 0.692 33.125 6.852 1 74.19 98 ASP B N 1
ATOM 3170 C CA . ASP B 1 98 ? 1.942 32.375 6.969 1 74.19 98 ASP B CA 1
ATOM 3171 C C . ASP B 1 98 ? 1.94 31.5 8.219 1 74.19 98 ASP B C 1
ATOM 3173 O O . ASP B 1 98 ? 2.725 30.547 8.312 1 74.19 98 ASP B O 1
ATOM 3177 N N . ASP B 1 99 ? 1.048 31.734 9.102 1 78.25 99 ASP B N 1
ATOM 3178 C CA . ASP B 1 99 ? 1.133 30.984 10.344 1 78.25 99 ASP B CA 1
ATOM 3179 C C . ASP B 1 99 ? -0.042 30.016 10.477 1 78.25 99 ASP B C 1
ATOM 3181 O O . ASP B 1 99 ? -0.256 29.438 11.539 1 78.25 99 ASP B O 1
ATOM 3185 N N . GLU B 1 100 ? -0.641 29.812 9.383 1 86.06 100 GLU B N 1
ATOM 3186 C CA . GLU B 1 100 ? -1.838 28.969 9.445 1 86.06 100 GLU B CA 1
ATOM 3187 C C . GLU B 1 100 ? -1.479 27.484 9.438 1 86.06 100 GLU B C 1
ATOM 3189 O O . GLU B 1 100 ? -0.377 27.109 9.031 1 86.06 100 GLU B O 1
ATOM 3194 N N . TYR B 1 101 ? -2.385 26.766 10.055 1 91.81 101 TYR B N 1
ATOM 3195 C CA . TYR B 1 101 ? -2.258 25.328 10.18 1 91.81 101 TYR B CA 1
ATOM 3196 C C . TYR B 1 101 ? -3.203 24.609 9.219 1 91.81 101 TYR B C 1
ATOM 3198 O O . TYR B 1 101 ? -4.422 24.656 9.391 1 91.81 101 TYR B O 1
ATOM 3206 N N . LEU B 1 102 ? -2.578 23.969 8.227 1 95.75 102 LEU B N 1
ATOM 3207 C CA . LEU B 1 102 ? -3.34 23.297 7.184 1 95.75 102 LEU B CA 1
ATOM 3208 C C . LEU B 1 102 ? -3.252 21.781 7.352 1 95.75 102 LEU B C 1
ATOM 3210 O O . LEU B 1 102 ? -2.184 21.25 7.648 1 95.75 102 LEU B O 1
ATOM 3214 N N . VAL B 1 103 ? -4.387 21.078 7.199 1 97.12 103 VAL B N 1
ATOM 3215 C CA . VAL B 1 103 ? -4.438 19.625 7.262 1 97.12 103 VAL B CA 1
ATOM 3216 C C . VAL B 1 103 ? -5.062 19.078 5.984 1 97.12 103 VAL B C 1
ATOM 3218 O O . VAL B 1 103 ? -6.211 19.391 5.664 1 97.12 103 VAL B O 1
ATOM 3221 N N . PHE B 1 104 ? -4.297 18.281 5.348 1 97.19 104 PHE B N 1
ATOM 3222 C CA . PHE B 1 104 ? -4.762 17.719 4.09 1 97.19 104 PHE B CA 1
ATOM 3223 C C . PHE B 1 104 ? -5.246 16.281 4.281 1 97.19 104 PHE B C 1
ATOM 3225 O O . PHE B 1 104 ? -4.461 15.398 4.625 1 97.19 104 PHE B O 1
ATOM 3232 N N . ASP B 1 105 ? -6.531 16.047 4.102 1 96.75 105 ASP B N 1
ATOM 3233 C CA . ASP B 1 105 ? -7.137 14.719 4.094 1 96.75 105 ASP B CA 1
ATOM 3234 C C . ASP B 1 105 ? -6.918 14.023 2.752 1 96.75 105 ASP B C 1
ATOM 3236 O O . ASP B 1 105 ? -7.547 14.375 1.753 1 96.75 105 ASP B O 1
ATOM 3240 N N . CYS B 1 106 ? -6.07 13.047 2.752 1 94.38 106 CYS B N 1
ATOM 3241 C CA . CYS B 1 106 ? -5.613 12.438 1.506 1 94.38 106 CYS B CA 1
ATOM 3242 C C . CYS B 1 106 ? -6.41 11.18 1.188 1 94.38 106 CYS B C 1
ATOM 3244 O O . CYS B 1 106 ? -7.023 10.586 2.076 1 94.38 106 CYS B O 1
ATOM 3246 N N . PRO B 1 107 ? -6.391 10.781 -0.065 1 89.62 107 PRO B N 1
ATOM 3247 C CA . PRO B 1 107 ? -7.086 9.547 -0.433 1 89.62 107 PRO B CA 1
ATOM 3248 C C . PRO B 1 107 ? -6.457 8.305 0.199 1 89.62 107 PRO B C 1
ATOM 3250 O O . PRO B 1 107 ? -5.285 8.328 0.58 1 89.62 107 PRO B O 1
ATOM 3253 N N . GLY B 1 108 ? -7.246 7.211 0.273 1 81.19 108 GLY B N 1
ATOM 3254 C CA . GLY B 1 108 ? -6.836 6.004 0.979 1 81.19 108 GLY B CA 1
ATOM 3255 C C . GLY B 1 108 ? -5.977 5.082 0.136 1 81.19 108 GLY B C 1
ATOM 3256 O O . GLY B 1 108 ? -5.363 4.148 0.659 1 81.19 108 GLY B O 1
ATOM 3257 N N . GLN B 1 109 ? -5.883 5.246 -1.104 1 78.06 109 GLN B N 1
ATOM 3258 C CA . GLN B 1 109 ? -5.09 4.34 -1.931 1 78.06 109 GLN B CA 1
ATOM 3259 C C . GLN B 1 109 ? -3.598 4.578 -1.734 1 78.06 109 GLN B C 1
ATOM 3261 O O . GLN B 1 109 ? -3.059 5.59 -2.193 1 78.06 109 GLN B O 1
ATOM 3266 N N . ILE B 1 110 ? -2.967 3.695 -1.109 1 73.69 110 ILE B N 1
ATOM 3267 C CA . ILE B 1 110 ? -1.591 3.846 -0.65 1 73.69 110 ILE B CA 1
ATOM 3268 C C . ILE B 1 110 ? -0.652 3.938 -1.852 1 73.69 110 ILE B C 1
ATOM 3270 O O . ILE B 1 110 ? 0.447 4.488 -1.749 1 73.69 110 ILE B O 1
ATOM 3274 N N . GLU B 1 111 ? -1.105 3.42 -3.029 1 73.56 111 GLU B N 1
ATOM 3275 C CA . GLU B 1 111 ? -0.282 3.461 -4.234 1 73.56 111 GLU B CA 1
ATOM 3276 C C . GLU B 1 111 ? 0.042 4.898 -4.633 1 73.56 111 GL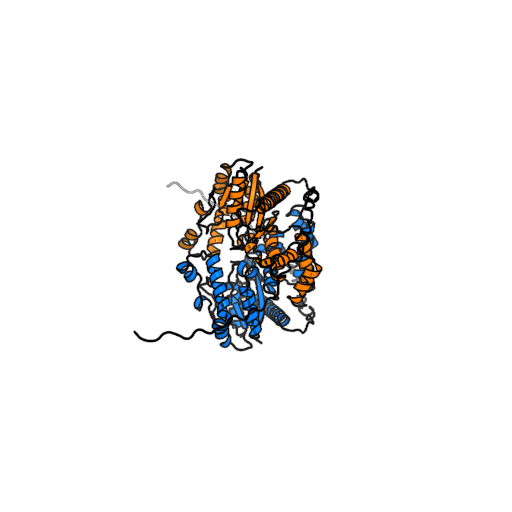U B C 1
ATOM 3278 O O . GLU B 1 111 ? 1.067 5.156 -5.266 1 73.56 111 GLU B O 1
ATOM 3283 N N . LEU B 1 112 ? -0.844 5.742 -4.227 1 75.69 112 LEU B N 1
ATOM 3284 C CA . LEU B 1 112 ? -0.638 7.152 -4.531 1 75.69 112 LEU B CA 1
ATOM 3285 C C . LEU B 1 112 ? 0.582 7.695 -3.793 1 75.69 112 LEU B C 1
ATOM 3287 O O . LEU B 1 112 ? 1.149 8.719 -4.191 1 75.69 112 LEU B O 1
ATOM 3291 N N . PHE B 1 113 ? 0.917 6.988 -2.781 1 69.75 113 PHE B N 1
ATOM 3292 C CA . PHE B 1 113 ? 1.98 7.477 -1.914 1 69.75 113 PHE B CA 1
ATOM 3293 C C . PHE B 1 113 ? 3.271 6.703 -2.146 1 69.75 113 PHE B C 1
ATOM 3295 O O . PHE B 1 113 ? 4.336 7.105 -1.674 1 69.75 113 PHE B O 1
ATOM 3302 N N . SER B 1 114 ? 3.068 5.734 -2.836 1 62.12 114 SER B N 1
ATOM 3303 C CA . SER B 1 114 ? 4.234 4.871 -2.957 1 62.12 114 SER B CA 1
ATOM 3304 C C . SER B 1 114 ? 4.695 4.758 -4.406 1 62.12 114 SER B C 1
ATOM 3306 O O . SER B 1 114 ? 5.844 4.398 -4.672 1 62.12 114 SER B O 1
ATOM 3308 N N . HIS B 1 115 ? 3.855 5.188 -5.34 1 63 115 HIS B N 1
ATOM 3309 C CA . HIS B 1 115 ? 4.199 4.809 -6.703 1 63 115 HIS B CA 1
ATOM 3310 C C . HIS B 1 115 ? 4.223 6.023 -7.625 1 63 115 HIS B C 1
ATOM 3312 O O . HIS B 1 115 ? 4.855 5.992 -8.688 1 63 115 HIS B O 1
ATOM 3318 N N . VAL B 1 116 ? 3.568 6.984 -7.289 1 66.94 116 VAL B N 1
ATOM 3319 C CA . VAL B 1 116 ? 3.486 8.125 -8.188 1 66.94 116 VAL B CA 1
ATOM 3320 C C . VAL B 1 116 ? 4.039 9.367 -7.5 1 66.94 116 VAL B C 1
ATOM 3322 O O . VAL B 1 116 ? 3.842 9.562 -6.297 1 66.94 116 VAL B O 1
ATOM 3325 N N . PRO B 1 117 ? 4.77 10.125 -8.266 1 78.25 117 PRO B N 1
ATOM 3326 C CA . PRO B 1 117 ? 5.438 11.273 -7.648 1 78.25 117 PRO B CA 1
ATOM 3327 C C . PRO B 1 117 ? 4.477 12.422 -7.352 1 78.25 117 PRO B C 1
ATOM 3329 O O . PRO B 1 117 ? 4.898 13.477 -6.863 1 78.25 117 PRO B O 1
ATOM 3332 N N . VAL B 1 118 ? 3.287 12.234 -7.531 1 85.62 118 VAL B N 1
ATOM 3333 C CA . VAL B 1 118 ? 2.332 13.328 -7.453 1 85.62 118 VAL B CA 1
ATOM 3334 C C . VAL B 1 118 ? 2.35 13.93 -6.051 1 85.62 118 VAL B C 1
ATOM 3336 O O . VAL B 1 118 ? 2.482 15.148 -5.891 1 85.62 118 VAL B O 1
ATOM 3339 N N . LEU B 1 119 ? 2.32 13.133 -5.055 1 88.25 119 LEU B N 1
ATOM 3340 C CA . LEU B 1 119 ? 2.242 13.648 -3.693 1 88.25 119 LEU B CA 1
ATOM 3341 C C . LEU B 1 119 ? 3.586 14.219 -3.252 1 88.25 119 LEU B C 1
ATOM 3343 O O . LEU B 1 119 ? 3.633 15.18 -2.475 1 88.25 119 LEU B O 1
ATOM 3347 N N . ARG B 1 120 ? 4.617 13.648 -3.773 1 89.06 120 ARG B N 1
ATOM 3348 C CA . ARG B 1 120 ? 5.93 14.227 -3.49 1 89.06 120 ARG B CA 1
ATOM 3349 C C . ARG B 1 120 ? 6.039 15.641 -4.055 1 89.06 120 ARG B C 1
ATOM 3351 O O . ARG B 1 120 ? 6.527 16.547 -3.381 1 89.06 120 ARG B O 1
ATOM 3358 N N . ASN B 1 121 ? 5.621 15.789 -5.262 1 92.25 121 ASN B N 1
ATOM 3359 C CA . ASN B 1 121 ? 5.621 17.109 -5.883 1 92.25 121 ASN B CA 1
ATOM 3360 C C . ASN B 1 121 ? 4.695 18.078 -5.148 1 92.25 121 ASN B C 1
ATOM 3362 O O . ASN B 1 121 ? 4.996 19.266 -5.039 1 92.25 121 ASN B O 1
ATOM 3366 N N . PHE B 1 122 ? 3.662 17.547 -4.738 1 95.19 122 PHE B N 1
ATOM 3367 C CA . PHE B 1 122 ? 2.73 18.328 -3.934 1 95.19 122 PHE B CA 1
ATOM 3368 C C . PHE B 1 122 ? 3.408 18.844 -2.67 1 95.19 122 PHE B C 1
ATOM 3370 O O . PHE B 1 122 ? 3.299 20.031 -2.338 1 95.19 122 PHE B O 1
ATOM 3377 N N . VAL B 1 123 ? 4.133 17.969 -2.01 1 93.69 123 VAL B N 1
ATOM 3378 C CA . VAL B 1 123 ? 4.855 18.312 -0.792 1 93.69 123 VAL B CA 1
ATOM 3379 C C . VAL B 1 123 ? 5.922 19.375 -1.104 1 93.69 123 VAL B C 1
ATOM 3381 O O . VAL B 1 123 ? 6.062 20.359 -0.381 1 93.69 123 VAL B O 1
ATOM 3384 N N . ASP B 1 124 ? 6.617 19.141 -2.164 1 93.25 124 ASP B N 1
ATOM 3385 C CA . ASP B 1 124 ? 7.648 20.094 -2.564 1 93.25 124 ASP B CA 1
ATOM 3386 C C . ASP B 1 124 ? 7.047 21.469 -2.848 1 93.25 124 ASP B C 1
ATOM 3388 O O . ASP B 1 124 ? 7.656 22.5 -2.537 1 93.25 124 ASP B O 1
ATOM 3392 N N . HIS B 1 125 ? 5.918 21.453 -3.434 1 95.31 125 HIS B N 1
ATOM 3393 C CA . HIS B 1 125 ? 5.23 22.719 -3.715 1 95.31 125 HIS B CA 1
ATOM 3394 C C . HIS B 1 125 ? 4.863 23.438 -2.426 1 95.31 125 HIS B C 1
ATOM 3396 O O . HIS B 1 125 ? 5.078 24.656 -2.307 1 95.31 125 HIS B O 1
ATOM 3402 N N . LEU B 1 126 ? 4.344 22.734 -1.453 1 94.88 126 LEU B N 1
ATOM 3403 C CA . LEU B 1 126 ? 4.016 23.328 -0.162 1 94.88 126 LEU B CA 1
ATOM 3404 C C . LEU B 1 126 ? 5.258 23.922 0.494 1 94.88 126 LEU B C 1
ATOM 3406 O O . LEU B 1 126 ? 5.215 25.031 1.021 1 94.88 126 LEU B O 1
ATOM 3410 N N . LYS B 1 127 ? 6.316 23.203 0.426 1 91.69 127 LYS B N 1
ATOM 3411 C CA . LYS B 1 127 ? 7.57 23.672 1.009 1 91.69 127 LYS B CA 1
ATOM 3412 C C . LYS B 1 127 ? 8.062 24.938 0.312 1 91.69 127 LYS B C 1
ATOM 3414 O O . LYS B 1 127 ? 8.547 25.859 0.964 1 91.69 127 LYS B O 1
ATOM 3419 N N . SER B 1 128 ? 7.902 24.906 -0.932 1 93.12 128 SER B N 1
ATOM 3420 C CA . SER B 1 128 ? 8.312 26.078 -1.696 1 93.12 128 SER B CA 1
ATOM 3421 C C . SER B 1 128 ? 7.48 27.297 -1.33 1 93.12 128 SER B C 1
ATOM 3423 O O . SER B 1 128 ? 7.895 28.438 -1.567 1 93.12 128 SER B O 1
ATOM 3425 N N . ARG B 1 129 ? 6.355 27.109 -0.785 1 91.69 129 ARG B N 1
ATOM 3426 C CA . ARG B 1 129 ? 5.48 28.188 -0.338 1 91.69 129 ARG B CA 1
ATOM 3427 C C . ARG B 1 129 ? 5.641 28.438 1.157 1 91.69 129 ARG B C 1
ATOM 3429 O O . ARG B 1 129 ? 4.758 29.016 1.793 1 91.69 129 ARG B O 1
ATOM 3436 N N . ASN B 1 130 ? 6.688 27.875 1.743 1 90.56 130 ASN B N 1
ATOM 3437 C CA . ASN B 1 130 ? 7.141 28.156 3.102 1 90.56 130 ASN B CA 1
ATOM 3438 C C . ASN B 1 130 ? 6.281 27.438 4.141 1 90.56 130 ASN B C 1
ATOM 3440 O O . ASN B 1 130 ? 5.984 28 5.195 1 90.56 130 ASN B O 1
ATOM 3444 N N . TYR B 1 131 ? 5.816 26.281 3.756 1 93.06 131 TYR B N 1
ATOM 3445 C CA . TYR B 1 131 ? 5.145 25.438 4.734 1 93.06 131 TYR B CA 1
ATOM 3446 C C . TYR B 1 131 ? 6.094 24.359 5.266 1 93.06 131 TYR B C 1
ATOM 3448 O O . TYR B 1 131 ? 6.832 23.75 4.5 1 93.06 131 TYR B O 1
ATOM 3456 N N . ASN B 1 132 ? 6.086 24.25 6.59 1 92.12 132 ASN B N 1
ATOM 3457 C CA . ASN B 1 132 ? 6.656 23.062 7.207 1 92.12 132 ASN B CA 1
ATOM 3458 C C . ASN B 1 132 ? 5.676 21.891 7.172 1 92.12 132 ASN B C 1
ATOM 3460 O O . ASN B 1 132 ? 4.59 21.969 7.75 1 92.12 132 ASN B O 1
ATOM 3464 N N . VAL B 1 133 ? 6.145 20.828 6.504 1 93.44 133 VAL B N 1
ATOM 3465 C CA . VAL B 1 133 ? 5.191 19.75 6.227 1 93.44 133 VAL B CA 1
ATOM 3466 C C . VAL B 1 133 ? 5.578 18.5 7.016 1 93.44 133 VAL B C 1
ATOM 3468 O O . VAL B 1 133 ? 6.754 18.141 7.094 1 93.44 133 VAL B O 1
ATOM 3471 N N . CYS B 1 134 ? 4.59 17.891 7.676 1 93.69 134 CYS B N 1
ATOM 3472 C CA . CYS B 1 134 ? 4.73 16.609 8.367 1 93.69 134 CYS B CA 1
ATOM 3473 C C . CYS B 1 134 ? 3.678 15.609 7.895 1 93.69 134 CYS B C 1
ATOM 3475 O O . CYS B 1 134 ? 2.523 15.984 7.672 1 93.69 134 CYS B O 1
ATOM 3477 N N . GLY B 1 135 ? 4.133 14.367 7.684 1 93.06 135 GLY B N 1
ATOM 3478 C CA . GLY B 1 135 ? 3.17 13.312 7.395 1 93.06 135 GLY B CA 1
ATOM 3479 C C . GLY B 1 135 ? 2.562 12.703 8.641 1 93.06 135 GLY B C 1
ATOM 3480 O O . GLY B 1 135 ? 3.256 12.492 9.641 1 93.06 135 GLY B O 1
ATOM 3481 N N . VAL B 1 136 ? 1.25 12.516 8.617 1 94.12 136 VAL B N 1
ATOM 3482 C CA . VAL B 1 136 ? 0.55 11.758 9.648 1 94.12 136 VAL B CA 1
ATOM 3483 C C . VAL B 1 136 ? 0.003 10.461 9.062 1 94.12 136 VAL B C 1
ATOM 3485 O O . VAL B 1 136 ? -0.943 10.484 8.266 1 94.12 136 VAL B O 1
ATOM 3488 N N . TYR B 1 137 ? 0.607 9.375 9.492 1 92.88 137 TYR B N 1
ATOM 3489 C CA . TYR B 1 137 ? 0.238 8.078 8.945 1 92.88 137 TYR B CA 1
ATOM 3490 C C . TYR B 1 137 ? -0.666 7.312 9.906 1 92.88 137 TYR B C 1
ATOM 3492 O O . TYR B 1 137 ? -0.256 6.977 11.016 1 92.88 137 TYR B O 1
ATOM 3500 N N . LEU B 1 138 ? -1.878 7.039 9.414 1 92.69 138 LEU B N 1
ATOM 3501 C CA . LEU B 1 138 ? -2.826 6.309 10.25 1 92.69 138 LEU B CA 1
ATOM 3502 C C . LEU B 1 138 ? -2.793 4.816 9.93 1 92.69 138 LEU B C 1
ATOM 3504 O O . LEU B 1 138 ? -2.773 4.43 8.758 1 92.69 138 LEU B O 1
ATOM 3508 N N . LEU B 1 139 ? -2.719 4.07 11 1 90.19 139 LEU B N 1
ATOM 3509 C CA . LEU B 1 139 ? -2.812 2.615 10.922 1 90.19 139 LEU B CA 1
ATOM 3510 C C . LEU B 1 139 ? -3.846 2.086 11.914 1 90.19 139 LEU B C 1
ATOM 3512 O O . LEU B 1 139 ? -3.914 2.547 13.055 1 90.19 139 LEU B O 1
ATOM 3516 N N . ASP B 1 140 ? -4.609 1.103 11.43 1 88.5 140 ASP B N 1
ATOM 3517 C CA . ASP B 1 140 ? -5.617 0.474 12.281 1 88.5 140 ASP B CA 1
ATOM 3518 C C . ASP B 1 140 ? -4.969 -0.333 13.398 1 88.5 140 ASP B C 1
ATOM 3520 O O . ASP B 1 140 ? -3.986 -1.041 13.172 1 88.5 140 ASP B O 1
ATOM 3524 N N . SER B 1 141 ? -5.59 -0.253 14.586 1 87.56 141 SER B N 1
ATOM 3525 C CA . SER B 1 141 ? -5.039 -0.945 15.75 1 87.56 141 SER B CA 1
ATOM 3526 C C . SER B 1 141 ? -5.062 -2.457 15.555 1 87.56 141 SER B C 1
ATOM 3528 O O . SER B 1 141 ? -4.348 -3.189 16.234 1 87.56 141 SER B O 1
ATOM 3530 N N . GLN B 1 142 ? -5.824 -2.926 14.656 1 83.06 142 GLN B N 1
ATOM 3531 C CA . GLN B 1 142 ? -5.891 -4.355 14.375 1 83.06 142 GLN B CA 1
ATOM 3532 C C . GLN B 1 142 ? -4.574 -4.867 13.797 1 83.06 142 GLN B C 1
ATOM 3534 O O . GLN B 1 142 ? -4.336 -6.074 13.758 1 83.06 142 GLN B O 1
ATOM 3539 N N . PHE B 1 143 ? -3.781 -3.975 13.391 1 84.25 143 PHE B N 1
ATOM 3540 C CA . PHE B 1 143 ? -2.461 -4.371 12.914 1 84.25 143 PHE B CA 1
ATOM 3541 C C . PHE B 1 143 ? -1.586 -4.828 14.078 1 84.25 143 PHE B C 1
ATOM 3543 O O . PHE B 1 143 ? -0.554 -5.469 13.875 1 84.25 143 PHE B O 1
ATOM 3550 N N . MET B 1 144 ? -1.974 -4.488 15.297 1 84.19 144 MET B N 1
ATOM 3551 C CA . MET B 1 144 ? -1.194 -4.836 16.484 1 84.19 144 MET B CA 1
ATOM 3552 C C . MET B 1 144 ? -1.676 -6.152 17.078 1 84.19 144 MET B C 1
ATOM 3554 O O . MET B 1 144 ? -1.632 -6.336 18.297 1 84.19 144 MET B O 1
ATOM 3558 N N . THR B 1 145 ? -2.215 -6.996 16.359 1 82.62 145 THR B N 1
ATOM 3559 C CA . THR B 1 145 ? -2.77 -8.242 16.875 1 82.62 145 THR B CA 1
ATOM 3560 C C . THR B 1 145 ? -1.809 -9.406 16.625 1 82.62 145 THR B C 1
ATOM 3562 O O . THR B 1 145 ? -1.852 -10.414 17.344 1 82.62 145 THR B O 1
ATOM 3565 N N . ASP B 1 146 ? -1.069 -9.359 15.633 1 86.25 146 ASP B N 1
ATOM 3566 C CA . ASP B 1 146 ? -0.014 -10.344 15.438 1 86.25 146 ASP B CA 1
ATOM 3567 C C . ASP B 1 146 ? 1.212 -9.719 14.773 1 86.25 146 ASP B C 1
ATOM 3569 O O . ASP B 1 146 ? 1.13 -8.617 14.219 1 86.25 146 ASP B O 1
ATOM 3573 N N . VAL B 1 147 ? 2.266 -10.438 14.836 1 90 147 VAL B N 1
ATOM 3574 C CA . VAL B 1 147 ? 3.58 -9.883 14.523 1 90 147 VAL B CA 1
ATOM 3575 C C . VAL B 1 147 ? 3.682 -9.625 13.023 1 90 147 VAL B C 1
ATOM 3577 O O . VAL B 1 147 ? 4.281 -8.633 12.594 1 90 147 VAL B O 1
ATOM 3580 N N . THR B 1 148 ? 3.105 -10.461 12.18 1 91.56 148 THR B N 1
ATOM 3581 C CA . THR B 1 148 ? 3.215 -10.273 10.734 1 91.56 148 THR B CA 1
ATOM 3582 C C . THR B 1 148 ? 2.441 -9.039 10.281 1 91.56 148 THR B C 1
ATOM 3584 O O . THR B 1 148 ? 2.926 -8.266 9.461 1 91.56 148 THR B O 1
ATOM 3587 N N . LYS B 1 149 ? 1.264 -8.875 10.859 1 88.69 149 LYS B N 1
ATOM 3588 C CA . LYS B 1 149 ? 0.482 -7.672 10.578 1 88.69 149 LYS B CA 1
ATOM 3589 C C . LYS B 1 149 ? 1.228 -6.414 11.016 1 88.69 149 LYS B C 1
ATOM 3591 O O . LYS B 1 149 ? 1.263 -5.422 10.281 1 88.69 149 LYS B O 1
ATOM 3596 N N . PHE B 1 150 ? 1.704 -6.535 12.188 1 89.75 150 PHE B N 1
ATOM 3597 C CA . PHE B 1 150 ? 2.422 -5.395 12.742 1 89.75 150 PHE B CA 1
ATOM 3598 C C . PHE B 1 150 ? 3.605 -5.02 11.859 1 89.75 150 PHE B C 1
ATOM 3600 O O . PHE B 1 150 ? 3.764 -3.854 11.492 1 89.75 150 PHE B O 1
ATOM 3607 N N . ILE B 1 151 ? 4.445 -5.945 11.531 1 91.69 151 ILE B N 1
ATOM 3608 C CA . ILE B 1 151 ? 5.633 -5.699 10.719 1 91.69 151 ILE B CA 1
ATOM 3609 C C . ILE B 1 151 ? 5.215 -5.184 9.344 1 91.69 151 ILE B C 1
ATOM 3611 O O . ILE B 1 151 ? 5.828 -4.254 8.805 1 91.69 151 ILE B O 1
ATOM 3615 N N . SER B 1 152 ? 4.211 -5.785 8.781 1 90.81 152 SER B N 1
ATOM 3616 C CA . SER B 1 152 ? 3.701 -5.336 7.484 1 90.81 152 SER B CA 1
ATOM 3617 C C . SER B 1 152 ? 3.25 -3.881 7.543 1 90.81 152 SER B C 1
ATOM 3619 O O . SER B 1 152 ? 3.539 -3.1 6.637 1 90.81 152 SER B O 1
ATOM 3621 N N . GLY B 1 153 ? 2.527 -3.551 8.547 1 89.5 153 GLY B N 1
ATOM 3622 C CA . GLY B 1 153 ? 2.107 -2.172 8.734 1 89.5 153 GLY B CA 1
ATOM 3623 C C . GLY B 1 153 ? 3.27 -1.204 8.844 1 89.5 153 GLY B C 1
ATOM 3624 O O . GLY B 1 153 ? 3.227 -0.108 8.281 1 89.5 153 GLY B O 1
ATOM 3625 N N . CYS B 1 154 ? 4.285 -1.606 9.578 1 90.44 154 CYS B N 1
ATOM 3626 C CA . CYS B 1 154 ? 5.484 -0.786 9.703 1 90.44 154 CYS B CA 1
ATOM 3627 C C . CYS B 1 154 ? 6.141 -0.565 8.344 1 90.44 154 CYS B C 1
ATOM 3629 O O . CYS B 1 154 ? 6.539 0.553 8.016 1 90.44 154 CYS B O 1
ATOM 3631 N N . MET B 1 155 ? 6.207 -1.626 7.59 1 90.81 155 MET B N 1
ATOM 3632 C CA . MET B 1 155 ? 6.828 -1.529 6.273 1 90.81 155 MET B CA 1
ATOM 3633 C C . MET B 1 155 ? 6.031 -0.608 5.355 1 90.81 155 MET B C 1
ATOM 3635 O O . MET B 1 155 ? 6.605 0.172 4.598 1 90.81 155 MET B O 1
ATOM 3639 N N . ALA B 1 156 ? 4.773 -0.726 5.418 1 88.94 156 ALA B N 1
ATOM 3640 C CA . ALA B 1 156 ? 3.908 0.132 4.613 1 88.94 156 ALA B CA 1
ATOM 3641 C C . ALA B 1 156 ? 4.086 1.601 4.988 1 88.94 156 ALA B C 1
ATOM 3643 O O . ALA B 1 156 ? 4.18 2.465 4.113 1 88.94 156 ALA B O 1
ATOM 3644 N N . SER B 1 157 ? 4.082 1.878 6.23 1 89.19 157 SER B N 1
ATOM 3645 C CA . SER B 1 157 ? 4.293 3.24 6.711 1 89.19 157 SER B CA 1
ATOM 3646 C C . SER B 1 157 ? 5.656 3.773 6.277 1 89.19 157 SER B C 1
ATOM 3648 O O . SER B 1 157 ? 5.762 4.914 5.816 1 89.19 157 SER B O 1
ATOM 3650 N N . LEU B 1 158 ? 6.684 2.961 6.43 1 89.94 158 LEU B N 1
ATOM 3651 C CA . LEU B 1 158 ? 8.031 3.355 6.039 1 89.94 158 LEU B CA 1
ATOM 3652 C C . LEU B 1 158 ? 8.109 3.621 4.539 1 89.94 158 LEU B C 1
ATOM 3654 O O . LEU B 1 158 ? 8.812 4.535 4.102 1 89.94 158 LEU B O 1
ATOM 3658 N N . SER B 1 159 ? 7.438 2.787 3.805 1 89.62 159 SER B N 1
ATOM 3659 C CA . SER B 1 159 ? 7.383 2.998 2.363 1 89.62 159 SER B CA 1
ATOM 3660 C C . SER B 1 159 ? 6.883 4.398 2.027 1 89.62 159 SER B C 1
ATOM 3662 O O . SER B 1 159 ? 7.492 5.105 1.22 1 89.62 159 SER B O 1
ATOM 3664 N N . ALA B 1 160 ? 5.852 4.77 2.646 1 88.38 160 ALA B N 1
ATOM 3665 C CA . ALA B 1 160 ? 5.285 6.098 2.426 1 88.38 160 ALA B CA 1
ATOM 3666 C C . ALA B 1 160 ? 6.246 7.188 2.885 1 88.38 160 ALA B C 1
ATOM 3668 O O . ALA B 1 160 ? 6.418 8.203 2.203 1 88.38 160 ALA B O 1
ATOM 3669 N N . MET B 1 161 ? 6.832 7.012 4.012 1 88.62 161 MET B N 1
ATOM 3670 C CA . MET B 1 161 ? 7.75 7.992 4.582 1 88.62 161 MET B CA 1
ATOM 3671 C C . MET B 1 161 ? 8.93 8.25 3.648 1 88.62 161 MET B C 1
ATOM 3673 O O . MET B 1 161 ? 9.297 9.398 3.4 1 88.62 161 MET B O 1
ATOM 3677 N N . VAL B 1 162 ? 9.523 7.223 3.197 1 90 162 VAL B N 1
ATOM 3678 C CA . VAL B 1 162 ? 10.695 7.328 2.34 1 90 162 VAL B CA 1
ATOM 3679 C C . VAL B 1 162 ? 10.312 7.984 1.015 1 90 162 VAL B C 1
ATOM 3681 O O . VAL B 1 162 ? 11.031 8.852 0.514 1 90 162 VAL B O 1
ATOM 3684 N N . GLN B 1 163 ? 9.242 7.629 0.502 1 89.12 163 GLN B N 1
ATOM 3685 C CA . GLN B 1 163 ? 8.797 8.172 -0.777 1 89.12 163 GLN B CA 1
ATOM 3686 C C . GLN B 1 163 ? 8.531 9.672 -0.679 1 89.12 163 GLN B C 1
ATOM 3688 O O . GLN B 1 163 ? 8.852 10.422 -1.6 1 89.12 163 GLN B O 1
ATOM 3693 N N . LEU B 1 164 ? 7.93 10.07 0.366 1 89.94 164 LEU B N 1
ATOM 3694 C CA . LEU B 1 164 ? 7.531 11.461 0.514 1 89.94 164 LEU B CA 1
ATOM 3695 C C . LEU B 1 164 ? 8.68 12.305 1.062 1 89.94 164 LEU B C 1
ATOM 3697 O O . LEU B 1 164 ? 8.625 13.539 1.038 1 89.94 164 LEU B O 1
ATOM 3701 N N . GLU B 1 165 ? 9.688 11.633 1.56 1 89.38 165 GLU B N 1
ATOM 3702 C CA . GLU B 1 165 ? 10.852 12.297 2.139 1 89.38 165 GLU B CA 1
ATOM 3703 C C . GLU B 1 165 ? 10.438 13.266 3.238 1 89.38 165 GLU B C 1
ATOM 3705 O O . GLU B 1 165 ? 10.898 14.414 3.268 1 89.38 165 GLU B O 1
ATOM 3710 N N . LEU B 1 166 ? 9.477 12.82 4.047 1 88.88 166 LEU B N 1
ATOM 3711 C CA . LEU B 1 166 ? 8.945 13.625 5.145 1 88.88 166 LEU B CA 1
ATOM 3712 C C . LEU B 1 166 ? 9.094 12.883 6.473 1 88.88 166 LEU B C 1
ATOM 3714 O O . LEU B 1 166 ? 8.961 11.656 6.523 1 88.88 166 LEU B O 1
ATOM 3718 N N . PRO B 1 167 ? 9.297 13.688 7.512 1 86.44 167 PRO B N 1
ATOM 3719 C CA . PRO B 1 167 ? 9.07 13.062 8.812 1 86.44 167 PRO B CA 1
ATOM 3720 C C . PRO B 1 167 ? 7.605 12.68 9.031 1 86.44 167 PRO B C 1
ATOM 3722 O O . PRO B 1 167 ? 6.703 13.367 8.547 1 86.44 167 PRO B O 1
ATOM 3725 N N . HIS B 1 168 ? 7.438 11.562 9.727 1 88.81 168 HIS B N 1
ATOM 3726 C CA . HIS B 1 168 ? 6.082 11.07 9.938 1 88.81 168 HIS B CA 1
ATOM 3727 C C . HIS B 1 168 ? 5.781 10.898 11.422 1 88.81 168 HIS B C 1
ATOM 3729 O O . HIS B 1 168 ? 6.688 10.633 12.219 1 88.81 168 HIS B O 1
ATOM 3735 N N . VAL B 1 169 ? 4.543 11.18 11.727 1 90.75 169 VAL B N 1
ATOM 3736 C CA . VAL B 1 169 ? 3.953 10.688 12.969 1 90.75 169 VAL B CA 1
ATOM 3737 C C . VAL B 1 169 ? 2.979 9.555 12.664 1 90.75 169 VAL B C 1
ATOM 3739 O O . VAL B 1 169 ? 2.088 9.695 11.828 1 90.75 169 VAL B O 1
ATOM 3742 N N . ASN B 1 170 ? 3.225 8.438 13.32 1 90.88 170 ASN B N 1
ATOM 3743 C CA . ASN B 1 170 ? 2.332 7.301 13.125 1 90.88 170 ASN B CA 1
ATOM 3744 C C . ASN B 1 170 ? 1.252 7.242 14.203 1 90.88 170 ASN B C 1
ATOM 3746 O O . ASN B 1 170 ? 1.556 7.297 15.398 1 90.88 170 ASN B O 1
ATOM 3750 N N . ILE B 1 171 ? 0.009 7.141 13.734 1 92.44 171 ILE B N 1
ATOM 3751 C CA . ILE B 1 171 ? -1.135 7.109 14.641 1 92.44 171 ILE B CA 1
ATOM 3752 C C . ILE B 1 171 ? -1.823 5.75 14.555 1 92.44 171 ILE B C 1
ATOM 3754 O O . ILE B 1 171 ? -2.078 5.242 13.461 1 92.44 171 ILE B O 1
ATOM 3758 N N . LEU B 1 172 ? -2.025 5.184 15.734 1 90.88 172 LEU B N 1
ATOM 3759 C CA . LEU B 1 172 ? -2.869 3.998 15.82 1 90.88 172 LEU B CA 1
ATOM 3760 C C . LEU B 1 172 ? -4.32 4.379 16.078 1 90.88 172 LEU B C 1
ATOM 3762 O O . LEU B 1 172 ? -4.652 4.867 17.172 1 90.88 172 LEU B O 1
ATOM 3766 N N . SER B 1 173 ? -5.098 4.09 15.055 1 91.06 173 SER B N 1
ATOM 3767 C CA . SER B 1 173 ? -6.504 4.465 15.164 1 91.06 173 SER B CA 1
ATOM 3768 C C . SER B 1 173 ? -7.367 3.275 15.57 1 91.06 173 SER B C 1
ATOM 3770 O O . SER B 1 173 ? -6.863 2.16 15.719 1 91.06 173 SER B O 1
ATOM 3772 N N . LYS B 1 174 ? -8.648 3.527 15.93 1 87.5 174 LYS B N 1
ATOM 3773 C CA . LYS B 1 174 ? -9.68 2.547 16.234 1 87.5 174 LYS B CA 1
ATOM 3774 C C . LYS B 1 174 ? -9.312 1.737 17.484 1 87.5 174 LYS B C 1
ATOM 3776 O O . LYS B 1 174 ? -9.469 0.514 17.5 1 87.5 174 LYS B O 1
ATOM 3781 N N . MET B 1 175 ? -8.836 2.332 18.406 1 85.5 175 MET B N 1
ATOM 3782 C CA . MET B 1 175 ? -8.43 1.708 19.672 1 85.5 175 MET B CA 1
ATOM 3783 C C . MET B 1 175 ? -9.633 1.125 20.406 1 85.5 175 MET B C 1
ATOM 3785 O O . MET B 1 175 ? -9.477 0.281 21.281 1 85.5 175 MET B O 1
ATOM 3789 N N . ASP B 1 176 ? -10.75 1.575 20.016 1 81.19 176 ASP B N 1
ATOM 3790 C CA . ASP B 1 176 ? -11.984 1.073 20.609 1 81.19 176 ASP B CA 1
ATOM 3791 C C . ASP B 1 176 ? -12.219 -0.392 20.234 1 81.19 176 ASP B C 1
ATOM 3793 O O . ASP B 1 176 ? -12.938 -1.107 20.938 1 81.19 176 ASP B O 1
ATOM 3797 N N . LEU B 1 177 ? -11.648 -0.803 19.234 1 79 177 LEU B N 1
ATOM 3798 C CA . LEU B 1 177 ? -11.859 -2.164 18.766 1 79 177 LEU B CA 1
ATOM 3799 C C . LEU B 1 177 ? -10.875 -3.129 19.406 1 79 177 LEU B C 1
ATOM 3801 O O . LEU B 1 177 ? -10.977 -4.344 19.219 1 79 177 LEU B O 1
ATOM 3805 N N . VAL B 1 178 ? -9.938 -2.578 20.109 1 79.19 178 VAL B N 1
ATOM 3806 C CA . VAL B 1 178 ? -8.938 -3.434 20.734 1 79.19 178 VAL B CA 1
ATOM 3807 C C . VAL B 1 178 ? -9.5 -4.02 22.031 1 79.19 178 VAL B C 1
ATOM 3809 O O .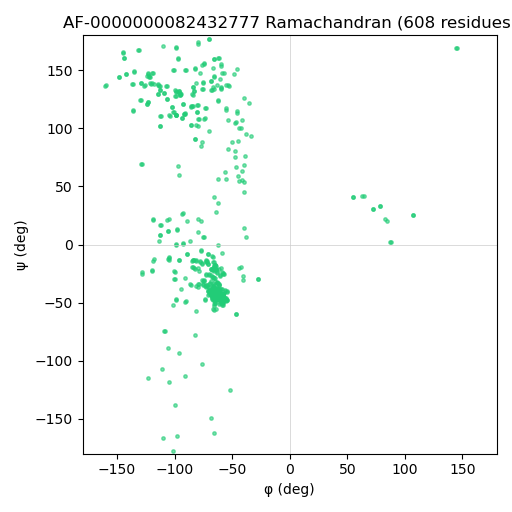 VAL B 1 178 ? -9.898 -3.277 22.922 1 79.19 178 VAL B O 1
ATOM 3812 N N . SER B 1 179 ? -9.656 -5.332 21.984 1 73.38 179 SER B N 1
ATOM 3813 C CA . SER B 1 179 ? -10.219 -5.992 23.156 1 73.38 179 SER B CA 1
ATOM 3814 C C . SER B 1 179 ? -9.203 -6.051 24.297 1 73.38 179 SER B C 1
ATOM 3816 O O . SER B 1 179 ? -9.547 -5.812 25.453 1 73.38 179 SER B O 1
ATOM 3818 N N . ASN B 1 180 ? -7.992 -6.461 23.984 1 75.12 180 ASN B N 1
ATOM 3819 C CA . ASN B 1 180 ? -6.941 -6.59 24.984 1 75.12 180 ASN B CA 1
ATOM 3820 C C . ASN B 1 180 ? -5.832 -5.566 24.766 1 75.12 180 ASN B C 1
ATOM 3822 O O . ASN B 1 180 ? -4.961 -5.758 23.922 1 75.12 180 ASN B O 1
ATOM 3826 N N . LYS B 1 181 ? -5.895 -4.578 25.562 1 71.81 181 LYS B N 1
ATOM 3827 C CA . LYS B 1 181 ? -4.949 -3.475 25.438 1 71.81 181 LYS B CA 1
ATOM 3828 C C . LYS B 1 181 ? -3.525 -3.93 25.75 1 71.81 181 LYS B C 1
ATOM 3830 O O . LYS B 1 181 ? -2.562 -3.387 25.203 1 71.81 181 LYS B O 1
ATOM 3835 N N . LYS B 1 182 ? -3.482 -4.906 26.578 1 71.62 182 LYS B N 1
ATOM 3836 C CA . LYS B 1 182 ? -2.158 -5.406 26.938 1 71.62 182 LYS B CA 1
ATOM 3837 C C . LYS B 1 182 ? -1.419 -5.941 25.719 1 71.62 182 LYS B C 1
ATOM 3839 O O . LYS B 1 182 ? -0.205 -5.766 25.594 1 71.62 182 LYS B O 1
ATOM 3844 N N . ASP B 1 183 ? -2.188 -6.484 24.891 1 74.94 183 ASP B N 1
ATOM 3845 C CA . ASP B 1 183 ? -1.573 -7.051 23.703 1 74.94 183 ASP B CA 1
ATOM 3846 C C . ASP B 1 183 ? -0.988 -5.953 22.812 1 74.94 183 ASP B C 1
ATOM 3848 O O . ASP B 1 183 ? 0.063 -6.141 22.188 1 74.94 183 ASP B O 1
ATOM 3852 N N . ILE B 1 184 ? -1.544 -4.828 22.891 1 81.56 184 ILE B N 1
ATOM 3853 C CA . ILE B 1 184 ? -1.092 -3.711 22.078 1 81.56 184 ILE B CA 1
ATOM 3854 C C . ILE B 1 184 ? 0.214 -3.152 22.625 1 81.56 184 ILE B C 1
ATOM 3856 O O . ILE B 1 184 ? 1.086 -2.717 21.875 1 81.56 184 ILE B O 1
ATOM 3860 N N . ASP B 1 185 ? 0.348 -3.26 23.953 1 79.88 185 ASP B N 1
ATOM 3861 C CA . ASP B 1 185 ? 1.537 -2.727 24.609 1 79.88 185 ASP B CA 1
ATOM 3862 C C . ASP B 1 185 ? 2.795 -3.459 24.141 1 79.88 185 ASP B C 1
ATOM 3864 O O . ASP B 1 185 ? 3.869 -2.861 24.047 1 79.88 185 ASP B O 1
ATOM 3868 N N . ASP B 1 186 ? 2.645 -4.719 23.844 1 80.56 186 ASP B N 1
ATOM 3869 C CA . ASP B 1 186 ? 3.766 -5.516 23.359 1 80.56 186 ASP B CA 1
ATOM 3870 C C . ASP B 1 186 ? 4.277 -4.992 22.016 1 80.56 186 ASP B C 1
ATOM 3872 O O . ASP B 1 186 ? 5.449 -5.172 21.688 1 80.56 186 ASP B O 1
ATOM 3876 N N . PHE B 1 187 ? 3.414 -4.324 21.344 1 83.81 187 PHE B N 1
ATOM 3877 C CA . PHE B 1 187 ? 3.793 -3.822 20.031 1 83.81 187 PHE B CA 1
ATOM 3878 C C . PHE B 1 187 ? 4.168 -2.348 20.109 1 83.81 187 PHE B C 1
ATOM 3880 O O . PHE B 1 187 ? 4.918 -1.853 19.266 1 83.81 187 PHE B O 1
ATOM 3887 N N . LEU B 1 188 ? 3.68 -1.646 21.094 1 82.38 188 LEU B N 1
ATOM 3888 C CA . LEU B 1 188 ? 4.02 -0.237 21.266 1 82.38 188 LEU B CA 1
ATOM 3889 C C . LEU B 1 188 ? 5.43 -0.081 21.812 1 82.38 188 LEU B C 1
ATOM 3891 O O . LEU B 1 188 ? 6.113 0.906 21.531 1 82.38 188 LEU B O 1
ATOM 3895 N N . GLU B 1 189 ? 5.82 -0.969 22.641 1 81.06 189 GLU B N 1
ATOM 3896 C CA . GLU B 1 189 ? 7.18 -1.072 23.156 1 81.06 189 GLU B CA 1
ATOM 3897 C C . GLU B 1 189 ? 7.734 -2.484 22.984 1 81.06 189 GLU B C 1
ATOM 3899 O O . GLU B 1 189 ? 8.016 -3.17 23.969 1 81.06 189 GLU B O 1
ATOM 3904 N N . PRO B 1 190 ? 7.938 -2.738 21.781 1 78.06 190 PRO B N 1
ATOM 3905 C CA . PRO B 1 190 ? 8.266 -4.137 21.5 1 78.06 190 PRO B CA 1
ATOM 3906 C C . PRO B 1 190 ? 9.688 -4.504 21.906 1 78.06 190 PRO B C 1
ATOM 3908 O O . PRO B 1 190 ? 10.602 -3.682 21.781 1 78.06 190 PRO B O 1
ATOM 3911 N N . GLU B 1 191 ? 9.797 -5.723 22.469 1 86.62 191 GLU B N 1
ATOM 3912 C CA . GLU B 1 191 ? 11.117 -6.336 22.641 1 86.62 191 GLU B CA 1
ATOM 3913 C C . GLU B 1 191 ? 11.555 -7.055 21.375 1 86.62 191 GLU B C 1
ATOM 3915 O O . GLU B 1 191 ? 10.93 -8.023 20.953 1 86.62 191 GLU B O 1
ATOM 3920 N N . PRO B 1 192 ? 12.656 -6.625 20.812 1 89.94 192 PRO B N 1
ATOM 3921 C CA . PRO B 1 192 ? 13.07 -7.156 19.516 1 89.94 192 PRO B CA 1
ATOM 3922 C C . PRO B 1 192 ? 13.164 -8.68 19.5 1 89.94 192 PRO B C 1
ATOM 3924 O O . PRO B 1 192 ? 12.789 -9.32 18.516 1 89.94 192 PRO B O 1
ATOM 3927 N N . GLN B 1 193 ? 13.703 -9.242 20.594 1 92.62 193 GLN B N 1
ATOM 3928 C CA . GLN B 1 193 ? 13.867 -10.688 20.625 1 92.62 193 GLN B CA 1
ATOM 3929 C C . GLN B 1 193 ? 12.516 -11.398 20.594 1 92.62 193 GLN B C 1
ATOM 3931 O O . GLN B 1 193 ? 12.375 -12.461 19.984 1 92.62 193 GLN B O 1
ATOM 3936 N N . PHE B 1 194 ? 11.625 -10.836 21.234 1 89.81 194 PHE B N 1
ATOM 3937 C CA . PHE B 1 194 ? 10.273 -11.398 21.219 1 89.81 194 PHE B CA 1
ATOM 3938 C C . PHE B 1 194 ? 9.672 -11.328 19.828 1 89.81 194 PHE B C 1
ATOM 3940 O O . PHE B 1 194 ? 9.141 -12.32 19.328 1 89.81 194 PHE B O 1
ATOM 3947 N N . LEU B 1 195 ? 9.719 -10.219 19.234 1 91.31 195 LEU B N 1
ATOM 3948 C CA . LEU B 1 195 ? 9.188 -10.031 17.891 1 91.31 195 LEU B CA 1
ATOM 3949 C C . LEU B 1 195 ? 9.852 -10.992 16.906 1 91.31 195 LEU B C 1
ATOM 3951 O O . LEU B 1 195 ? 9.18 -11.586 16.062 1 91.31 195 LEU B O 1
ATOM 3955 N N . LEU B 1 196 ? 11.148 -11.102 17.078 1 95 196 LEU B N 1
ATOM 3956 C CA . LEU B 1 196 ? 11.898 -11.977 16.188 1 95 196 LEU B CA 1
ATOM 3957 C C . LEU B 1 196 ? 11.453 -13.43 16.344 1 95 196 LEU B C 1
ATOM 3959 O O . LEU B 1 196 ? 11.25 -14.125 15.352 1 95 196 LEU B O 1
ATOM 3963 N N . SER B 1 197 ? 11.312 -13.867 17.547 1 94.75 197 SER B N 1
ATOM 3964 C CA . SER B 1 197 ? 10.875 -15.227 17.812 1 94.75 197 SER B CA 1
ATOM 3965 C C . SER B 1 197 ? 9.5 -15.492 17.203 1 94.75 197 SER B C 1
ATOM 3967 O O . SER B 1 197 ? 9.273 -16.531 16.578 1 94.75 197 SER B O 1
ATOM 3969 N N . GLU B 1 198 ? 8.594 -14.578 17.375 1 92.5 198 GLU B N 1
ATOM 3970 C CA . GLU B 1 198 ? 7.246 -14.719 16.828 1 92.5 198 GLU B CA 1
ATOM 3971 C C . GLU B 1 198 ? 7.262 -14.734 15.312 1 92.5 198 GLU B C 1
ATOM 3973 O O . GLU B 1 198 ? 6.547 -15.523 14.688 1 92.5 198 GLU B O 1
ATOM 3978 N N . LEU B 1 199 ? 8.023 -13.852 14.75 1 94.19 199 LEU B N 1
ATOM 3979 C CA . LEU B 1 199 ? 8.102 -13.758 13.297 1 94.19 199 LEU B CA 1
ATOM 3980 C C . LEU B 1 199 ? 8.703 -15.031 12.711 1 94.19 199 LEU B C 1
ATOM 3982 O O . LEU B 1 199 ? 8.227 -15.531 11.688 1 94.19 199 LEU B O 1
ATOM 3986 N N . ASN B 1 200 ? 9.727 -15.562 13.352 1 94.31 200 ASN B N 1
ATOM 3987 C CA . ASN B 1 200 ? 10.352 -16.797 12.898 1 94.31 200 ASN B CA 1
ATOM 3988 C C . ASN B 1 200 ? 9.367 -17.969 12.93 1 94.31 200 ASN B C 1
ATOM 3990 O O . ASN B 1 200 ? 9.453 -18.875 12.102 1 94.31 200 ASN B O 1
ATOM 3994 N N . GLN B 1 201 ? 8.484 -17.953 13.859 1 92.25 201 GLN B N 1
ATOM 3995 C CA . GLN B 1 201 ? 7.484 -19.016 13.977 1 92.25 201 GLN B CA 1
ATOM 3996 C C . GLN B 1 201 ? 6.469 -18.938 12.836 1 92.25 201 GLN B C 1
ATOM 3998 O O . GLN B 1 201 ? 5.953 -19.953 12.391 1 92.25 201 GLN B O 1
ATOM 4003 N N . ARG B 1 202 ? 6.184 -17.766 12.414 1 89.62 202 ARG B N 1
ATOM 4004 C CA . ARG B 1 202 ? 5.137 -17.547 11.414 1 89.62 202 ARG B CA 1
ATOM 4005 C C . ARG B 1 202 ? 5.688 -17.703 10 1 89.62 202 ARG B C 1
ATOM 4007 O O . ARG B 1 202 ? 4.992 -18.203 9.117 1 89.62 202 ARG B O 1
ATOM 4014 N N . MET B 1 203 ? 6.922 -17.281 9.922 1 87.94 203 MET B N 1
ATOM 4015 C CA . MET B 1 203 ? 7.543 -17.312 8.602 1 87.94 203 MET B CA 1
ATOM 4016 C C . MET B 1 203 ? 8.461 -18.531 8.469 1 87.94 203 MET B C 1
ATOM 4018 O O . MET B 1 203 ? 8.914 -19.078 9.469 1 87.94 203 MET B O 1
ATOM 4022 N N . GLY B 1 204 ? 8.711 -19.156 7.344 1 81.38 204 GLY B N 1
ATOM 4023 C CA . GLY B 1 204 ? 9.57 -20.297 7.125 1 81.38 204 GLY B CA 1
ATOM 4024 C C . GLY B 1 204 ? 11.016 -20.047 7.52 1 81.38 204 GLY B C 1
ATOM 4025 O O . GLY B 1 204 ? 11.445 -18.906 7.602 1 81.38 204 GLY B O 1
ATOM 4026 N N . PRO B 1 205 ? 11.727 -21 7.855 1 85.19 205 PRO B N 1
ATOM 4027 C CA . PRO B 1 205 ? 13.117 -20.875 8.297 1 85.19 205 PRO B CA 1
ATOM 4028 C C . PRO B 1 205 ? 14.008 -20.219 7.254 1 85.19 205 PRO B C 1
ATOM 4030 O O . PRO B 1 205 ? 15.023 -19.609 7.602 1 85.19 205 PRO B O 1
ATOM 4033 N N . GLN B 1 206 ? 13.586 -20.297 5.984 1 82.19 206 GLN B N 1
ATOM 4034 C CA . GLN B 1 206 ? 14.391 -19.703 4.918 1 82.19 206 GLN B CA 1
ATOM 4035 C C . GLN B 1 206 ? 14.414 -18.188 5.031 1 82.19 206 GLN B C 1
ATOM 4037 O O . GLN B 1 206 ? 15.258 -17.516 4.422 1 82.19 206 GLN B O 1
ATOM 4042 N N . PHE B 1 207 ? 13.57 -17.656 5.914 1 86.94 207 PHE B N 1
ATOM 4043 C CA . PHE B 1 207 ? 13.469 -16.219 6.027 1 86.94 207 PHE B CA 1
ATOM 4044 C C . PHE B 1 207 ? 14.156 -15.719 7.293 1 86.94 207 PHE B C 1
ATOM 4046 O O . PHE B 1 207 ? 14.031 -14.547 7.652 1 86.94 207 PHE B O 1
ATOM 4053 N N . ALA B 1 208 ? 14.906 -16.547 7.941 1 90.62 208 ALA B N 1
ATOM 4054 C CA . ALA B 1 208 ? 15.461 -16.203 9.25 1 90.62 208 ALA B CA 1
ATOM 4055 C C . ALA B 1 208 ? 16.328 -14.953 9.164 1 90.62 208 ALA B C 1
ATOM 4057 O O . ALA B 1 208 ? 16.219 -14.062 10.016 1 90.62 208 ALA B O 1
ATOM 4058 N N . LYS B 1 209 ? 17.188 -14.828 8.195 1 89.88 209 LYS B N 1
ATOM 4059 C CA . LYS B 1 209 ? 18.047 -13.664 8.039 1 89.88 209 LYS B CA 1
ATOM 4060 C C . LYS B 1 209 ? 17.234 -12.414 7.727 1 89.88 209 LYS B C 1
ATOM 4062 O O . LYS B 1 209 ? 17.5 -11.336 8.258 1 89.88 209 LYS B O 1
ATOM 4067 N N . LEU B 1 210 ? 16.312 -12.578 6.844 1 89.44 210 LEU B N 1
ATOM 4068 C CA . LEU B 1 210 ? 15.422 -11.469 6.516 1 89.44 210 LEU B CA 1
ATOM 4069 C C . LEU B 1 210 ? 14.656 -11.016 7.75 1 89.44 210 LEU B C 1
ATOM 4071 O O . LEU B 1 210 ? 14.547 -9.812 8.016 1 89.44 210 LEU B O 1
ATOM 4075 N N . ASN B 1 211 ? 14.148 -12.023 8.492 1 93.44 211 ASN B N 1
ATOM 4076 C CA . ASN B 1 211 ? 13.391 -11.711 9.703 1 93.44 211 ASN B CA 1
ATOM 4077 C C . ASN B 1 211 ? 14.227 -10.891 10.688 1 93.44 211 ASN B C 1
ATOM 4079 O O . ASN B 1 211 ? 13.734 -9.922 11.273 1 93.44 211 ASN B O 1
ATOM 4083 N N . LYS B 1 212 ? 15.43 -11.281 10.812 1 94.19 212 LYS B N 1
ATOM 4084 C CA . LYS B 1 212 ? 16.328 -10.547 11.703 1 94.19 212 LYS B CA 1
ATOM 4085 C C . LYS B 1 212 ? 16.516 -9.109 11.234 1 94.19 212 LYS B C 1
ATOM 4087 O O . LYS B 1 212 ? 16.438 -8.172 12.039 1 94.19 212 LYS B O 1
ATOM 4092 N N . ALA B 1 213 ? 16.75 -8.906 9.984 1 92 213 ALA B N 1
ATOM 4093 C CA . ALA B 1 213 ? 16.922 -7.57 9.422 1 92 213 ALA B CA 1
ATOM 4094 C C . ALA B 1 213 ? 15.656 -6.738 9.586 1 92 213 ALA B C 1
ATOM 4096 O O . ALA B 1 213 ? 15.727 -5.539 9.859 1 92 213 ALA B O 1
ATOM 4097 N N . LEU B 1 214 ? 14.539 -7.34 9.367 1 93.62 214 LEU B N 1
ATOM 4098 C CA . LEU B 1 214 ? 13.258 -6.664 9.539 1 93.62 214 LEU B CA 1
ATOM 4099 C C . LEU B 1 214 ? 13.102 -6.152 10.969 1 93.62 214 LEU B C 1
ATOM 4101 O O . LEU B 1 214 ? 12.711 -5 11.18 1 93.62 214 LEU B O 1
ATOM 4105 N N . ILE B 1 215 ? 13.406 -7.012 11.898 1 93.06 215 ILE B N 1
ATOM 4106 C CA . ILE B 1 215 ? 13.234 -6.66 13.297 1 93.06 215 ILE B CA 1
ATOM 4107 C C . ILE B 1 215 ? 14.211 -5.551 13.68 1 93.06 215 ILE B C 1
ATOM 4109 O O . ILE B 1 215 ? 13.867 -4.637 14.43 1 93.06 215 ILE B O 1
ATOM 4113 N N . GLU B 1 216 ? 15.367 -5.562 13.18 1 91.38 216 GLU B N 1
ATOM 4114 C CA . GLU B 1 216 ? 16.344 -4.496 13.406 1 91.38 216 GLU B CA 1
ATOM 4115 C C . GLU B 1 216 ? 15.828 -3.162 12.867 1 91.38 216 GLU B C 1
ATOM 4117 O O . GLU B 1 216 ? 15.969 -2.127 13.523 1 91.38 216 GLU B O 1
ATOM 4122 N N . LEU B 1 217 ? 15.297 -3.191 11.742 1 92.12 217 LEU B N 1
ATOM 4123 C CA . LEU B 1 217 ? 14.734 -1.982 11.148 1 92.12 217 LEU B CA 1
ATOM 4124 C C . LEU B 1 217 ? 13.586 -1.441 11.984 1 92.12 217 LEU B C 1
ATOM 4126 O O . LEU B 1 217 ? 13.516 -0.239 12.25 1 92.12 217 LEU B O 1
ATOM 4130 N N . VAL B 1 218 ? 12.711 -2.352 12.375 1 90.38 218 VAL B N 1
ATOM 4131 C CA . VAL B 1 218 ? 11.555 -1.95 13.172 1 90.38 218 VAL B CA 1
ATOM 4132 C C . VAL B 1 218 ? 12.023 -1.359 14.5 1 90.38 218 VAL B C 1
ATOM 4134 O O . VAL B 1 218 ? 11.438 -0.393 15 1 90.38 218 VAL B O 1
ATOM 4137 N N . ASP B 1 219 ? 12.984 -1.926 15.023 1 87.06 219 ASP B N 1
ATOM 4138 C CA . ASP B 1 219 ? 13.547 -1.424 16.281 1 87.06 219 ASP B CA 1
ATOM 4139 C C . ASP B 1 219 ? 14.102 -0.01 16.109 1 87.06 219 ASP B C 1
ATOM 4141 O O . ASP B 1 219 ? 13.898 0.85 16.969 1 87.06 219 ASP B O 1
ATOM 4145 N N . GLU B 1 220 ? 14.773 0.264 15.031 1 81.62 220 GLU B N 1
ATOM 4146 C CA . GLU B 1 220 ? 15.312 1.59 14.742 1 81.62 220 GLU B CA 1
ATOM 4147 C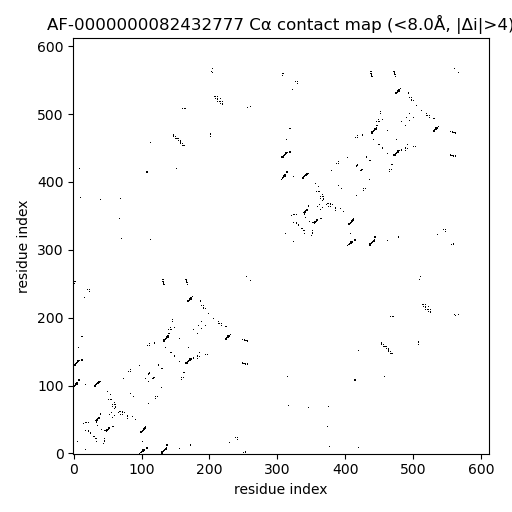 C . GLU B 1 220 ? 14.195 2.58 14.422 1 81.62 220 GLU B C 1
ATOM 4149 O O . GLU B 1 220 ? 14.281 3.758 14.773 1 81.62 220 GLU B O 1
ATOM 4154 N N . TYR B 1 221 ? 13.227 2.053 13.672 1 74.81 221 TYR B N 1
ATOM 4155 C CA . TYR B 1 221 ? 12.07 2.852 13.281 1 74.81 221 TYR B CA 1
ATOM 4156 C C . TYR B 1 221 ? 11.211 3.191 14.492 1 74.81 221 TYR B C 1
ATOM 4158 O O . TYR B 1 221 ? 10.617 4.27 14.562 1 74.81 221 TYR B O 1
ATOM 4166 N N . SER B 1 222 ? 11 2.119 15.25 1 61.19 222 SER B N 1
ATOM 4167 C CA . SER B 1 222 ? 10.211 2.348 16.453 1 61.19 222 SER B CA 1
ATOM 4168 C C . SER B 1 222 ? 10.625 3.641 17.141 1 61.19 222 SER B C 1
ATOM 4170 O O . SER B 1 222 ? 9.844 4.223 17.906 1 61.19 222 SER B O 1
ATOM 4172 N N . MET B 1 223 ? 11.68 3.986 16.812 1 52.03 223 MET B N 1
ATOM 4173 C CA . MET B 1 223 ? 12.031 5.32 17.281 1 52.03 223 MET B CA 1
ATOM 4174 C C . MET B 1 223 ? 11.07 6.367 16.734 1 52.03 223 MET B C 1
ATOM 4176 O O . MET B 1 223 ? 10.891 7.426 17.328 1 52.03 223 MET B O 1
ATOM 4180 N N . VAL B 1 224 ? 10.406 5.961 15.625 1 58.03 224 VAL B N 1
ATOM 4181 C CA . VAL B 1 224 ? 9.305 6.77 15.109 1 58.03 224 VAL B CA 1
ATOM 4182 C C . VAL B 1 224 ? 7.973 6.203 15.609 1 58.03 224 VAL B C 1
ATOM 4184 O O . VAL B 1 224 ? 7.609 5.074 15.273 1 58.03 224 VAL B O 1
ATOM 4187 N N . SER B 1 225 ? 7.656 6.238 16.766 1 69.69 225 SER B N 1
ATOM 4188 C CA . SER B 1 225 ? 6.68 5.598 17.641 1 69.69 225 SER B CA 1
ATOM 4189 C C . SER B 1 225 ? 5.258 5.816 17.141 1 69.69 225 SER B C 1
ATOM 4191 O O . SER B 1 225 ? 5.008 6.734 16.359 1 69.69 225 SER B O 1
ATOM 4193 N N . PHE B 1 226 ? 4.422 4.773 17.406 1 83.75 226 PHE B N 1
ATOM 4194 C CA . PHE B 1 226 ? 2.984 4.855 17.188 1 83.75 226 PHE B CA 1
ATOM 4195 C C . PHE B 1 226 ? 2.283 5.508 18.375 1 83.75 226 PHE B C 1
ATOM 4197 O O . PHE B 1 226 ? 2.547 5.156 19.516 1 83.75 226 PHE B O 1
ATOM 4204 N N . ILE B 1 227 ? 1.454 6.527 18.062 1 87.44 227 ILE B N 1
ATOM 4205 C CA . ILE B 1 227 ? 0.622 7.156 19.078 1 87.44 227 ILE B CA 1
ATOM 4206 C C . ILE B 1 227 ? -0.793 6.586 19.016 1 87.44 227 ILE B C 1
ATOM 4208 O O . ILE B 1 227 ? -1.509 6.797 18.031 1 87.44 227 ILE B O 1
ATOM 4212 N N . PRO B 1 228 ? -1.173 5.824 20.047 1 87.56 228 PRO B N 1
ATOM 4213 C CA . PRO B 1 228 ? -2.559 5.352 20.062 1 87.56 228 PRO B CA 1
ATOM 4214 C C . PRO B 1 228 ? -3.564 6.48 20.266 1 87.56 228 PRO B C 1
ATOM 4216 O O . PRO B 1 228 ? -3.367 7.34 21.125 1 87.56 228 PRO B O 1
ATOM 4219 N N . LEU B 1 229 ? -4.594 6.512 19.484 1 85.69 229 LEU B N 1
ATOM 4220 C CA . LEU B 1 229 ? -5.609 7.555 19.578 1 85.69 229 LEU B CA 1
ATOM 4221 C C . LEU B 1 229 ? -7.012 6.957 19.484 1 85.69 229 LEU B C 1
ATOM 4223 O O . LEU B 1 229 ? -7.328 6.262 18.516 1 85.69 229 LEU B O 1
ATOM 4227 N N . ASP B 1 230 ? -7.695 7.098 20.547 1 80.19 230 ASP B N 1
ATOM 4228 C CA . ASP B 1 230 ? -9.109 6.727 20.5 1 80.19 230 ASP B CA 1
ATOM 4229 C C . ASP B 1 230 ? -9.961 7.879 19.984 1 80.19 230 ASP B C 1
ATOM 4231 O O . ASP B 1 230 ? -10.266 8.812 20.719 1 80.19 230 ASP B O 1
ATOM 4235 N N . LEU B 1 231 ? -10.367 7.871 18.844 1 73.69 231 LEU B N 1
ATOM 4236 C CA . LEU B 1 231 ? -11 8.977 18.125 1 73.69 231 LEU B CA 1
ATOM 4237 C C . LEU B 1 231 ? -12.484 9.062 18.453 1 73.69 231 LEU B C 1
ATOM 4239 O O . LEU B 1 231 ? -13.125 10.086 18.203 1 73.69 231 LEU B O 1
ATOM 4243 N N . ARG B 1 232 ? -13.055 8.039 18.922 1 65.81 232 ARG B N 1
ATOM 4244 C CA . ARG B 1 232 ? -14.484 8.047 19.219 1 65.81 232 ARG B CA 1
ATOM 4245 C C . ARG B 1 232 ? -14.758 8.617 20.609 1 65.81 232 ARG B C 1
ATOM 4247 O O . ARG B 1 232 ? -15.891 8.977 20.922 1 65.81 232 ARG B O 1
ATOM 4254 N N . LYS B 1 233 ? -13.727 8.656 21.5 1 60.25 233 LYS B N 1
ATOM 4255 C CA . LYS B 1 233 ? -13.969 9.125 22.859 1 60.25 233 LYS B CA 1
ATOM 4256 C C . LYS B 1 233 ? -13.953 10.648 22.906 1 60.25 233 LYS B C 1
ATOM 4258 O O . LYS B 1 233 ? -12.977 11.281 22.5 1 60.25 233 LYS B O 1
ATOM 4263 N N . GLU B 1 234 ? -15.078 11.328 22.734 1 54.72 234 GLU B N 1
ATOM 4264 C CA . GLU B 1 234 ? -15.172 12.773 22.875 1 54.72 234 GLU B CA 1
ATOM 4265 C C . GLU B 1 234 ? -14.484 13.266 24.141 1 54.72 234 GLU B C 1
ATOM 4267 O O . GLU B 1 234 ? -13.883 14.336 24.156 1 54.72 234 GLU B O 1
ATOM 4272 N N . SER B 1 235 ? -14.945 12.789 25.344 1 48.03 235 SER B N 1
ATOM 4273 C CA . SER B 1 235 ? -14.914 13.477 26.641 1 48.03 235 SER B CA 1
ATOM 4274 C C . SER B 1 235 ? -13.656 13.133 27.422 1 48.03 235 SER B C 1
ATOM 4276 O O . SER B 1 235 ? -13.492 13.555 28.562 1 48.03 235 SER B O 1
ATOM 4278 N N . SER B 1 236 ? -12.773 12.344 26.938 1 44.72 236 SER B N 1
ATOM 4279 C CA . SER B 1 236 ? -11.953 11.992 28.094 1 44.72 236 SER B CA 1
ATOM 4280 C C . SER B 1 236 ? -10.719 12.883 28.188 1 44.72 236 SER B C 1
ATOM 4282 O O . SER B 1 236 ? -10.227 13.383 27.172 1 44.72 236 SER B O 1
ATOM 4284 N N . TYR B 1 237 ? -10.453 13.508 29.453 1 42.88 237 TYR B N 1
ATOM 4285 C CA . TYR B 1 237 ? -9.227 14.188 29.875 1 42.88 237 TYR B CA 1
ATOM 4286 C C . TYR B 1 237 ? -8.023 13.625 29.125 1 42.88 237 TYR B C 1
ATOM 4288 O O . TYR B 1 237 ? -7.133 14.375 28.719 1 42.88 237 TYR B O 1
ATOM 4296 N N . ASN B 1 238 ? -8.109 12.414 28.781 1 53.78 238 ASN B N 1
ATOM 4297 C CA . ASN B 1 238 ? -7 11.695 28.172 1 53.78 238 ASN B CA 1
ATOM 4298 C C . ASN B 1 238 ? -6.902 11.984 26.672 1 53.78 238 ASN B C 1
ATOM 4300 O O . ASN B 1 238 ? -5.809 11.977 26.109 1 53.78 238 ASN B O 1
ATOM 4304 N N . LYS B 1 239 ? -7.992 12.555 26.203 1 62.16 239 LYS B N 1
ATOM 4305 C CA . LYS B 1 239 ? -7.988 12.883 24.781 1 62.16 239 LYS B CA 1
ATOM 4306 C C . LYS B 1 239 ? -7.207 14.164 24.516 1 62.16 239 LYS B C 1
ATOM 4308 O O . LYS B 1 239 ? -6.473 14.258 23.531 1 62.16 239 LYS B O 1
ATOM 4313 N N . ASN B 1 240 ? -7.328 15.023 25.516 1 68.06 240 ASN B N 1
ATOM 4314 C CA . ASN B 1 240 ? -6.594 16.281 25.359 1 68.06 240 ASN B CA 1
ATOM 4315 C C . ASN B 1 240 ? -5.086 16.047 25.391 1 68.06 240 ASN B C 1
ATOM 4317 O O . ASN B 1 240 ? -4.352 16.672 24.609 1 68.06 240 ASN B O 1
ATOM 4321 N N . ASP B 1 241 ? -4.762 15.062 26.203 1 73.81 241 ASP B N 1
ATOM 4322 C CA . ASP B 1 241 ? -3.336 14.766 26.297 1 73.81 241 ASP B CA 1
ATOM 4323 C C . ASP B 1 241 ? -2.832 14.086 25.031 1 73.81 241 ASP B C 1
ATOM 4325 O O . ASP B 1 241 ? -1.732 14.375 24.562 1 73.81 241 ASP B O 1
ATOM 4329 N N . ASP B 1 242 ? -3.668 13.312 24.484 1 79.31 242 ASP B N 1
ATOM 4330 C CA . ASP B 1 242 ? -3.299 12.617 23.266 1 79.31 242 ASP B CA 1
ATOM 4331 C C . ASP B 1 242 ? -3.131 13.594 22.109 1 79.31 242 ASP B C 1
ATOM 4333 O O . ASP B 1 242 ? -2.164 13.508 21.344 1 79.31 242 ASP B O 1
ATOM 4337 N N . TRP B 1 243 ? -4.004 14.523 22.156 1 83.94 243 TRP B N 1
ATOM 4338 C CA . TRP B 1 243 ? -3.957 15.492 21.062 1 83.94 243 TRP B CA 1
ATOM 4339 C C . TRP B 1 243 ? -2.764 16.438 21.219 1 83.94 243 TRP B C 1
ATOM 4341 O O . TRP B 1 243 ? -2.148 16.844 20.234 1 83.94 243 TRP B O 1
ATOM 4351 N N . LYS B 1 244 ? -2.508 16.734 22.453 1 79.81 244 LYS B N 1
ATOM 4352 C CA . LYS B 1 244 ? -1.312 17.531 22.703 1 79.81 244 LYS B CA 1
ATOM 4353 C C . LYS B 1 244 ? -0.06 16.828 22.203 1 79.81 244 LYS B C 1
ATOM 4355 O O . LYS B 1 244 ? 0.797 17.453 21.562 1 79.81 244 LYS B O 1
ATOM 4360 N N . THR B 1 245 ? -0.068 15.578 22.391 1 78.81 245 THR B N 1
ATOM 4361 C CA . THR B 1 245 ? 1.069 14.781 21.922 1 78.81 245 THR B CA 1
ATOM 4362 C C . THR B 1 245 ? 1.138 14.758 20.406 1 78.81 245 THR B C 1
ATOM 4364 O O . THR B 1 245 ? 2.205 14.969 19.828 1 78.81 245 THR B O 1
ATOM 4367 N N . VAL B 1 246 ? 0.05 14.594 19.781 1 82.31 246 VAL B N 1
ATOM 4368 C CA . VAL B 1 246 ? -0.008 14.516 18.328 1 82.31 246 VAL B CA 1
ATOM 4369 C C . VAL B 1 246 ? 0.415 15.852 17.719 1 82.31 246 VAL B C 1
ATOM 4371 O O . VAL B 1 246 ? 1.28 15.898 16.844 1 82.31 246 VAL B O 1
ATOM 4374 N N . THR B 1 247 ? -0.089 16.922 18.312 1 83 247 THR B N 1
ATOM 4375 C CA . THR B 1 247 ? 0.182 18.25 17.766 1 83 247 THR B CA 1
ATOM 4376 C C . THR B 1 247 ? 1.637 18.641 18 1 83 247 THR B C 1
ATOM 4378 O O . THR B 1 247 ? 2.287 19.203 17.109 1 83 247 THR B O 1
ATOM 4381 N N . GLN B 1 248 ? 2.109 18.297 19.156 1 78.88 248 GLN B N 1
ATOM 4382 C CA . GLN B 1 248 ? 3.494 18.625 19.484 1 78.88 248 GLN B CA 1
ATOM 4383 C C . GLN B 1 248 ? 4.465 17.828 18.609 1 78.88 248 GLN B C 1
ATOM 4385 O O . GLN B 1 248 ? 5.434 18.375 18.078 1 78.88 248 GLN B O 1
ATOM 4390 N N . THR B 1 249 ? 4.215 16.625 18.469 1 78.81 249 THR B N 1
ATOM 4391 C CA . THR B 1 249 ? 5.105 15.758 17.703 1 78.81 249 THR B CA 1
ATOM 4392 C C . THR B 1 249 ? 5.086 16.141 16.219 1 78.81 249 THR B C 1
ATOM 4394 O O . THR B 1 249 ? 6.137 16.188 15.578 1 78.81 249 THR B O 1
ATOM 4397 N N . THR B 1 250 ? 3.934 16.406 15.719 1 82.88 250 THR B N 1
ATOM 4398 C CA . THR B 1 250 ? 3.822 16.781 14.32 1 82.88 250 THR B CA 1
ATOM 4399 C C . THR B 1 250 ? 4.535 18.109 14.062 1 82.88 250 THR B C 1
ATOM 4401 O O . THR B 1 250 ? 5.219 18.266 13.047 1 82.88 250 THR B O 1
ATOM 4404 N N . HIS B 1 251 ? 4.418 19.031 15.039 1 79.38 251 HIS B N 1
ATOM 4405 C CA . HIS B 1 251 ? 5.082 20.328 14.906 1 79.38 251 HIS B CA 1
ATOM 4406 C C . HIS B 1 251 ? 6.598 20.172 14.953 1 79.38 251 HIS B C 1
ATOM 4408 O O . HIS B 1 251 ? 7.309 20.766 14.133 1 79.38 251 HIS B O 1
ATOM 4414 N N . ASN B 1 252 ? 7.051 19.391 15.859 1 78.5 252 ASN B N 1
ATOM 4415 C CA . ASN B 1 252 ? 8.484 19.156 15.992 1 78.5 252 ASN B CA 1
ATOM 4416 C C . ASN B 1 252 ? 9.07 18.5 14.75 1 78.5 252 ASN B C 1
ATOM 4418 O O . ASN B 1 252 ? 10.133 18.891 14.266 1 78.5 252 ASN B O 1
ATOM 4422 N N . ASN B 1 253 ? 8.352 17.578 14.25 1 78 253 ASN B N 1
ATOM 4423 C CA . ASN B 1 253 ? 8.805 16.859 13.062 1 78 253 ASN B CA 1
ATOM 4424 C C . ASN B 1 253 ? 8.789 17.75 11.828 1 78 253 ASN B C 1
ATOM 4426 O O . ASN B 1 253 ? 9.695 17.672 10.992 1 78 253 ASN B O 1
ATOM 4430 N N . ALA B 1 254 ? 7.805 18.516 11.758 1 75.88 254 ALA B N 1
ATOM 4431 C CA . ALA B 1 254 ? 7.688 19.422 10.609 1 75.88 254 ALA B CA 1
ATOM 4432 C C . ALA B 1 254 ? 8.836 20.422 10.578 1 75.88 254 ALA B C 1
ATOM 4434 O O . ALA B 1 254 ? 9.344 20.75 9.508 1 75.88 254 ALA B O 1
ATOM 4435 N N . LYS B 1 255 ? 9.258 20.969 11.711 1 74.94 255 LYS B N 1
ATOM 4436 C CA . LYS B 1 255 ? 10.336 21.938 11.797 1 74.94 255 LYS B CA 1
ATOM 4437 C C . LYS B 1 255 ? 11.672 21.328 11.414 1 74.94 255 LYS B C 1
ATOM 4439 O O . LYS B 1 255 ? 12.555 22 10.875 1 74.94 255 LYS B O 1
ATOM 4444 N N . THR B 1 256 ? 11.844 20.094 11.766 1 65.31 256 THR B N 1
ATOM 4445 C CA . THR B 1 256 ? 13.094 19.406 11.445 1 65.31 256 THR B CA 1
ATOM 4446 C C . THR B 1 256 ? 13.219 19.188 9.945 1 65.31 256 THR B C 1
ATOM 4448 O O . THR B 1 256 ? 14.328 19.016 9.43 1 65.31 256 THR B O 1
ATOM 4451 N N . SER B 1 257 ? 12.094 19.219 9.234 1 59.28 257 SER B N 1
ATOM 4452 C CA . SER B 1 257 ? 12.133 18.969 7.793 1 59.28 257 SER B CA 1
ATOM 4453 C C . SER B 1 257 ? 12.75 20.156 7.055 1 59.28 257 SER B C 1
ATOM 4455 O O . SER B 1 257 ? 13.203 20.016 5.918 1 59.28 257 SER B O 1
ATOM 4457 N N . THR B 1 258 ? 12.68 21.406 7.652 1 52.38 258 THR B N 1
ATOM 4458 C CA . THR B 1 258 ? 13.203 22.609 6.992 1 52.38 258 THR B CA 1
ATOM 4459 C C . THR B 1 258 ? 14.594 22.953 7.523 1 52.38 258 THR B C 1
ATOM 4461 O O . THR B 1 258 ? 15.375 23.609 6.836 1 52.38 258 THR B O 1
ATOM 4464 N N . THR B 1 259 ? 14.766 22.953 9.016 1 46.59 259 THR B N 1
ATOM 4465 C CA . THR B 1 259 ? 15.938 23.578 9.609 1 46.59 259 THR B CA 1
ATOM 4466 C C . THR B 1 259 ? 17.188 22.719 9.375 1 46.59 259 THR B C 1
ATOM 4468 O O . THR B 1 259 ? 17.125 21.5 9.453 1 46.59 259 THR B O 1
ATOM 4471 N N . GLU B 1 260 ? 18.156 23.25 8.664 1 39.59 260 GLU B N 1
ATOM 4472 C CA . GLU B 1 260 ? 19.562 22.844 8.672 1 39.59 260 GLU B CA 1
ATOM 4473 C C . GLU B 1 260 ? 20.031 22.531 10.086 1 39.59 260 GLU B C 1
ATOM 4475 O O . GLU B 1 260 ? 21.172 22.078 10.281 1 39.59 260 GLU B O 1
ATOM 4480 N N . ASP B 1 261 ? 19.484 23.188 11.109 1 37.28 261 ASP B N 1
ATOM 4481 C CA . ASP B 1 261 ? 20.031 23.109 12.461 1 37.28 261 ASP B CA 1
ATOM 4482 C C . ASP B 1 261 ? 19.656 21.797 13.141 1 37.28 261 ASP B C 1
ATOM 4484 O O . ASP B 1 261 ? 18.5 21.594 13.484 1 37.28 261 ASP B O 1
ATOM 4488 N N . MET B 1 262 ? 20.375 20.781 12.922 1 37.09 262 MET B N 1
ATOM 4489 C CA . MET B 1 262 ? 20.391 19.328 13.102 1 37.09 262 MET B CA 1
ATOM 4490 C C . MET B 1 262 ? 20.344 18.969 14.586 1 37.09 262 MET B C 1
ATOM 4492 O O . MET B 1 262 ? 20.703 17.859 14.969 1 37.09 262 MET B O 1
ATOM 4496 N N . ASN B 1 263 ? 20.297 19.891 15.609 1 32.97 263 ASN B N 1
ATOM 4497 C CA . ASN B 1 263 ? 20.5 19.25 16.906 1 32.97 263 ASN B CA 1
ATOM 4498 C C . ASN B 1 263 ? 19.219 18.578 17.406 1 32.97 263 ASN B C 1
ATOM 4500 O O . ASN B 1 263 ? 18.188 19.234 17.531 1 32.97 263 ASN B O 1
ATOM 4504 N N . PRO B 1 264 ? 19 17.328 17.344 1 34.94 264 PRO B N 1
ATOM 4505 C CA . PRO B 1 264 ? 17.812 16.656 17.875 1 34.94 264 PRO B CA 1
ATOM 4506 C C . PRO B 1 264 ? 17.453 17.125 19.281 1 34.94 264 PRO B C 1
ATOM 4508 O O . PRO B 1 264 ? 18.328 17.328 20.109 1 34.94 264 PRO B O 1
ATOM 4511 N N . PRO B 1 265 ? 16.359 17.781 19.625 1 33.53 265 PRO B N 1
ATOM 4512 C CA . PRO B 1 265 ? 16.125 18.094 21.031 1 33.53 265 PRO B CA 1
ATOM 4513 C C . PRO B 1 265 ? 16.219 16.875 21.938 1 33.53 265 PRO B C 1
ATOM 4515 O O . PRO B 1 265 ? 15.977 15.742 21.484 1 33.53 265 PRO B O 1
ATOM 4518 N N . PRO B 1 266 ? 16.859 16.859 23.125 1 29.42 266 PRO B N 1
ATOM 4519 C CA . PRO B 1 266 ? 16.984 15.742 24.078 1 29.42 266 PRO B CA 1
ATOM 4520 C C . PRO B 1 266 ? 15.633 15.172 24.5 1 29.42 266 PRO B C 1
ATOM 4522 O O . PRO B 1 266 ? 14.656 15.906 24.609 1 29.42 266 PRO B O 1
ATOM 4525 N N . VAL B 1 267 ? 15.281 13.961 24.25 1 32.53 267 VAL B N 1
ATOM 4526 C CA . VAL B 1 267 ? 14.188 13.125 24.719 1 32.53 267 VAL B CA 1
ATOM 4527 C C . VAL B 1 267 ? 13.93 13.383 26.203 1 32.53 267 VAL B C 1
ATOM 4529 O O . VAL B 1 267 ? 13.18 12.641 26.844 1 32.53 267 VAL B O 1
ATOM 4532 N N . ASP B 1 268 ? 14.484 14.289 26.906 1 28.83 268 ASP B N 1
ATOM 4533 C CA . ASP B 1 268 ? 14.289 14.383 28.344 1 28.83 268 ASP B CA 1
ATOM 4534 C C . ASP B 1 268 ? 12.859 14.797 28.688 1 28.83 268 ASP B C 1
ATOM 4536 O O . ASP B 1 268 ? 12.422 14.656 29.828 1 28.83 268 ASP B O 1
ATOM 4540 N N . ALA B 1 269 ? 12.141 15.578 27.906 1 31.77 269 ALA B N 1
ATOM 4541 C CA . ALA B 1 269 ? 11.109 16.375 28.562 1 31.77 269 ALA B CA 1
ATOM 4542 C C . ALA B 1 269 ? 9.867 15.547 28.844 1 31.77 269 ALA B C 1
ATOM 4544 O O . ALA B 1 269 ? 8.898 16.031 29.438 1 31.77 269 ALA B O 1
ATOM 4545 N N . LEU B 1 270 ? 9.633 14.422 28.188 1 29.16 270 LEU B N 1
ATOM 4546 C CA . LEU B 1 270 ? 8.32 13.844 28.469 1 29.16 270 LEU B CA 1
ATOM 4547 C C . LEU B 1 270 ? 8.344 13.094 29.797 1 29.16 270 LEU B C 1
ATOM 4549 O O . LEU B 1 270 ? 7.547 12.172 30.016 1 29.16 270 LEU B O 1
ATOM 4553 N N . GLU B 1 271 ? 9.352 13.188 30.641 1 27.83 271 GLU B N 1
ATOM 4554 C CA . GLU B 1 271 ? 9.203 12.625 31.984 1 27.83 271 GLU B CA 1
ATOM 4555 C C . GLU B 1 271 ? 8.086 13.312 32.75 1 27.83 271 GLU B C 1
ATOM 4557 O O . GLU B 1 271 ? 8.312 14.312 33.438 1 27.83 271 GLU B O 1
ATOM 4562 N N . ALA B 1 272 ? 6.98 13.719 32.156 1 26.81 272 ALA B N 1
ATOM 4563 C CA . ALA B 1 272 ? 5.988 14.32 33.062 1 26.81 272 ALA B CA 1
ATOM 4564 C C . ALA B 1 272 ? 5.801 13.484 34.312 1 26.81 272 ALA B C 1
ATOM 4566 O O . ALA B 1 272 ? 6.09 12.281 34.312 1 26.81 272 ALA B O 1
ATOM 4567 N N . THR B 1 273 ? 5.434 14.109 35.469 1 25.27 273 THR B N 1
ATOM 4568 C CA . THR B 1 273 ? 5.105 13.922 36.875 1 25.27 273 THR B CA 1
ATOM 4569 C C . THR B 1 273 ? 3.969 12.914 37.031 1 25.27 273 THR B C 1
ATOM 4571 O O . THR B 1 273 ? 2.811 13.227 36.75 1 25.27 273 THR B O 1
ATOM 4574 N N . VAL B 1 274 ? 4.07 11.703 36.531 1 26.47 274 VAL B N 1
ATOM 4575 C CA . VAL B 1 274 ? 3.119 10.758 37.094 1 26.47 274 VAL B CA 1
ATOM 4576 C C . VAL B 1 274 ? 3.119 10.875 38.625 1 26.47 274 VAL B C 1
ATOM 4578 O O . VAL B 1 274 ? 4.133 10.602 39.281 1 26.47 274 VAL B O 1
ATOM 4581 N N . GLY B 1 275 ? 2.404 11.883 39.156 1 23.25 275 GLY B N 1
ATOM 4582 C CA . GLY B 1 275 ? 2.125 11.984 40.562 1 23.25 275 GLY B CA 1
ATOM 4583 C C . GLY B 1 275 ? 1.801 10.656 41.219 1 23.25 275 GLY B C 1
ATOM 4584 O O . GLY B 1 275 ? 1.309 9.742 40.562 1 23.25 275 GLY B O 1
ATOM 4585 N N . GLU B 1 276 ? 2.477 10.32 42.25 1 27.58 276 GLU B N 1
ATOM 4586 C CA . GLU B 1 276 ? 2.367 9.289 43.281 1 27.58 276 GLU B CA 1
ATOM 4587 C C . GLU B 1 276 ? 0.916 9.086 43.719 1 27.58 276 GLU B C 1
ATOM 4589 O O . GLU B 1 276 ? 0.369 9.891 44.469 1 27.58 276 GLU B O 1
ATOM 4594 N N . GLY B 1 277 ? -0.075 8.992 42.812 1 22.22 277 GLY B N 1
ATOM 4595 C CA . GLY B 1 277 ? -1.32 8.688 43.5 1 22.22 277 GLY B CA 1
ATOM 4596 C C . GLY B 1 277 ? -1.186 7.574 44.5 1 22.22 277 GLY B C 1
ATOM 4597 O O . GLY B 1 277 ? -0.53 6.562 44.25 1 22.22 277 GLY B O 1
ATOM 4598 N N . GLU B 1 278 ? -1.151 7.883 45.781 1 21.38 278 GLU B N 1
ATOM 4599 C CA . GLU B 1 278 ? -1.236 7.098 47 1 21.38 278 GLU B CA 1
ATOM 4600 C C . GLU B 1 278 ? -2.234 5.949 46.875 1 21.38 278 GLU B C 1
ATOM 4602 O O . GLU B 1 278 ? -3.385 6.168 46.5 1 21.38 278 GLU B O 1
ATOM 4607 N N . ALA B 1 279 ? -1.703 4.801 46.531 1 26.56 279 ALA B N 1
ATOM 4608 C CA . ALA B 1 279 ? -2.367 3.504 46.625 1 26.56 279 ALA B CA 1
ATOM 4609 C C . ALA B 1 279 ? -3.162 3.385 47.938 1 26.56 279 ALA B C 1
ATOM 4611 O O . ALA B 1 279 ? -2.584 3.219 49 1 26.56 279 ALA B O 1
ATOM 4612 N N . SER B 1 280 ? -4.098 4.336 48.219 1 20.22 280 SER B N 1
ATOM 4613 C CA . SER B 1 280 ? -4.852 4.051 49.406 1 20.22 280 SER B CA 1
ATOM 4614 C C . SER B 1 280 ? -5.48 2.662 49.375 1 20.22 280 SER B C 1
ATOM 4616 O O . SER B 1 280 ? -6.238 2.352 48.438 1 20.22 280 SER B O 1
ATOM 4618 N N . VAL B 1 281 ? -4.734 1.633 49.719 1 21.61 281 VAL B N 1
ATOM 4619 C CA . VAL B 1 281 ? -5.055 0.242 50.031 1 21.61 281 VAL B CA 1
ATOM 4620 C C . VAL B 1 281 ? -6.348 0.174 50.844 1 21.61 281 VAL B C 1
ATOM 4622 O O . VAL B 1 281 ? -6.379 0.583 52 1 21.61 281 VAL B O 1
ATOM 4625 N N . VAL B 1 282 ? -7.496 0.552 50.094 1 20.09 282 VAL B N 1
ATOM 4626 C CA . VAL B 1 282 ? -8.727 0.448 50.875 1 20.09 282 VAL B CA 1
ATOM 4627 C C . VAL B 1 282 ? -8.852 -0.953 51.469 1 20.09 282 VAL B C 1
ATOM 4629 O O . VAL B 1 282 ? -8.68 -1.951 50.781 1 20.09 282 VAL B O 1
ATOM 4632 N N . ALA B 1 283 ? -8.648 -1.103 52.75 1 20.56 283 ALA B N 1
ATOM 4633 C CA . ALA B 1 283 ? -8.789 -2.178 53.719 1 20.56 283 ALA B CA 1
ATOM 4634 C C . ALA B 1 283 ? -10.125 -2.887 53.594 1 20.56 283 ALA B C 1
ATOM 4636 O O . ALA B 1 283 ? -11.18 -2.285 53.781 1 20.56 283 ALA B O 1
ATOM 4637 N N . GLY B 1 284 ? -10.297 -3.639 52.344 1 20.38 284 GLY B N 1
ATOM 4638 C CA . GLY B 1 284 ? -11.523 -4.406 52.156 1 20.38 284 GLY B CA 1
ATOM 4639 C C . GLY B 1 284 ? -11.953 -5.16 53.375 1 20.38 284 GLY B C 1
ATOM 4640 O O . GLY B 1 284 ? -11.172 -5.914 53.969 1 20.38 284 GLY B O 1
ATOM 4641 N N . GLY B 1 285 ? -12.938 -4.609 54.125 1 20.06 285 GLY B N 1
ATOM 4642 C CA . GLY B 1 285 ? -13.531 -5.074 55.375 1 20.06 285 GLY B CA 1
ATOM 4643 C C . GLY B 1 285 ? -14.18 -6.441 55.25 1 20.06 285 GLY B C 1
ATOM 4644 O O . GLY B 1 285 ? -14.508 -6.879 54.125 1 20.06 285 GLY B O 1
ATOM 4645 N N . PRO B 1 286 ? -14.164 -7.387 56.188 1 21.12 286 PRO B N 1
ATOM 4646 C CA . PRO B 1 286 ? -14.469 -8.805 56.406 1 21.12 286 PRO B CA 1
ATOM 4647 C C . PRO B 1 286 ? -15.945 -9.125 56.188 1 21.12 286 PRO B C 1
ATOM 4649 O O . PRO B 1 286 ? -16.812 -8.625 56.906 1 21.12 286 PRO B O 1
ATOM 4652 N N . LEU B 1 287 ? -16.625 -8.844 55 1 19.12 287 LEU B N 1
ATOM 4653 C CA . LEU B 1 287 ? -18.062 -8.93 55.219 1 19.12 287 LEU B CA 1
ATOM 4654 C C . LEU B 1 287 ? -18.453 -10.328 55.688 1 19.12 287 LEU B C 1
ATOM 4656 O O . LEU B 1 287 ? -17.906 -11.328 55.219 1 19.12 287 LEU B O 1
ATOM 4660 N N . GLN B 1 288 ? -19.344 -10.586 56.75 1 17.94 288 GLN B N 1
ATOM 4661 C CA . GLN B 1 288 ? -19.859 -11.547 57.719 1 17.94 288 GLN B CA 1
ATOM 4662 C C . GLN B 1 288 ? -20.984 -12.375 57.125 1 17.94 288 GLN B C 1
ATOM 4664 O O . GLN B 1 288 ? -21.594 -13.203 57.812 1 17.94 288 GLN B O 1
ATOM 4669 N N . ASN B 1 289 ? -21.406 -12.266 55.844 1 18.39 289 ASN B N 1
ATOM 4670 C CA . ASN B 1 289 ? -22.812 -12.656 55.812 1 18.39 289 ASN B CA 1
ATOM 4671 C C . ASN B 1 289 ? -23 -14.117 56.219 1 18.39 289 ASN B C 1
ATOM 4673 O O . ASN B 1 289 ? -22.141 -14.961 55.938 1 18.39 289 ASN B O 1
ATOM 4677 N N . GLY B 1 290 ? -24.109 -14.477 57.125 1 18.47 290 GLY B N 1
ATOM 4678 C CA . GLY B 1 290 ? -24.875 -15.43 57.906 1 18.47 290 GLY B CA 1
ATOM 4679 C C . GLY B 1 290 ? -25.609 -16.453 57.062 1 18.47 290 GLY B C 1
ATOM 4680 O O . GLY B 1 290 ? -26.016 -16.141 55.938 1 18.47 290 GLY B O 1
ATOM 4681 N N . HIS B 1 291 ? -25.656 -17.828 57.344 1 19.38 291 HIS B N 1
ATOM 4682 C CA . HIS B 1 291 ? -25.891 -19.188 56.844 1 19.38 291 HIS B CA 1
ATOM 4683 C C . HIS B 1 291 ? -27.375 -19.422 56.594 1 19.38 291 HIS B C 1
ATOM 4685 O O . HIS B 1 291 ? -27.75 -20.438 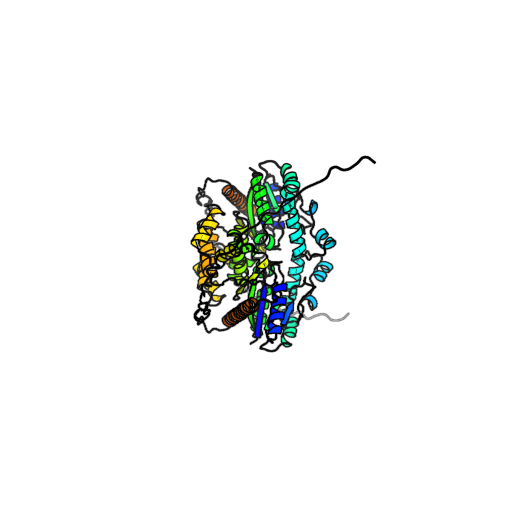55.969 1 19.38 291 HIS B O 1
ATOM 4691 N N . GLN B 1 292 ? -28.516 -18.656 57.031 1 18.94 292 GLN B N 1
ATOM 4692 C CA . GLN B 1 292 ? -29.5 -19.594 57.531 1 18.94 292 GLN B CA 1
ATOM 4693 C C . GLN B 1 292 ? -30.312 -20.219 56.406 1 18.94 292 GLN B C 1
ATOM 4695 O O . GLN B 1 292 ? -30.672 -19.531 55.469 1 18.94 292 GLN B O 1
ATOM 4700 N N . PRO B 1 293 ? -30.672 -21.562 56.344 1 20.84 293 PRO B N 1
ATOM 4701 C CA . PRO B 1 293 ? -31.156 -22.594 55.438 1 20.84 293 PRO B CA 1
ATOM 4702 C C . PRO B 1 293 ? -32.656 -22.516 55.188 1 20.84 293 PRO B C 1
ATOM 4704 O O . PRO B 1 293 ? -33.219 -23.328 54.438 1 20.84 293 PRO B O 1
ATOM 4707 N N . GLU B 1 294 ? -33.406 -21.344 55.375 1 18.8 294 GLU B N 1
ATOM 4708 C CA . GLU B 1 294 ? -34.75 -21.719 55.812 1 18.8 294 GLU B CA 1
ATOM 4709 C C . GLU B 1 294 ? -35.5 -22.469 54.688 1 18.8 294 GLU B C 1
ATOM 4711 O O . GLU B 1 294 ? -35.25 -22.219 53.531 1 18.8 294 GLU B O 1
ATOM 4716 N N . GLU B 1 295 ? -36.5 -23.406 55.031 1 20.27 295 GLU B N 1
ATOM 4717 C CA . GLU B 1 295 ? -37.25 -24.609 54.75 1 20.27 295 GLU B CA 1
ATOM 4718 C C . GLU B 1 295 ? -38.5 -24.297 53.906 1 20.27 295 GLU B C 1
ATOM 4720 O O . GLU B 1 295 ? -39.312 -25.188 53.656 1 20.27 295 GLU B O 1
ATOM 4725 N N . ARG B 1 296 ? -38.594 -23.109 53.156 1 19.61 296 ARG B N 1
ATOM 4726 C CA . ARG B 1 296 ? -40 -22.797 53.094 1 19.61 296 ARG B CA 1
ATOM 4727 C C . ARG B 1 296 ? -40.781 -23.828 52.312 1 19.61 296 ARG B C 1
ATOM 4729 O O . ARG B 1 296 ? -40.281 -24.344 51.312 1 19.61 296 ARG B O 1
ATOM 4736 N N . HIS B 1 297 ? -41.969 -24.297 52.844 1 19.98 297 HIS B N 1
ATOM 4737 C CA . HIS B 1 297 ? -43.062 -25.266 52.781 1 19.98 297 HIS B CA 1
ATOM 4738 C C . HIS B 1 297 ? -43.969 -25.016 51.562 1 19.98 297 HIS B C 1
ATOM 4740 O O . HIS B 1 297 ? -44.469 -23.906 51.406 1 19.98 297 HIS B O 1
ATOM 4746 N N . ASP B 1 298 ? -43.812 -25.703 50.438 1 19.08 298 ASP B N 1
ATOM 4747 C CA . ASP B 1 298 ? -44.469 -25.688 49.125 1 19.08 298 ASP B CA 1
ATOM 4748 C C . ASP B 1 298 ? -45.938 -26.094 49.281 1 19.08 298 ASP B C 1
ATOM 4750 O O . ASP B 1 298 ? -46.594 -26.438 48.281 1 19.08 298 ASP B O 1
ATOM 4754 N N . GLU B 1 299 ? -46.656 -25.906 50.375 1 18.06 299 GLU B N 1
ATOM 4755 C CA . GLU B 1 299 ? -47.875 -26.734 50.438 1 18.06 299 GLU B CA 1
ATOM 4756 C C . GLU B 1 299 ? -48.844 -26.375 49.344 1 18.06 299 GLU B C 1
ATOM 4758 O O . GLU B 1 299 ? -49.594 -27.234 48.875 1 18.06 299 GLU B O 1
ATOM 4763 N N . ASN B 1 300 ? -49.375 -25.156 49.062 1 19.66 300 ASN B N 1
ATOM 4764 C CA . ASN B 1 300 ? -50.844 -25.062 49.219 1 19.66 300 ASN B CA 1
ATOM 4765 C C . ASN B 1 300 ? -51.562 -25.719 48.062 1 19.66 300 ASN B C 1
ATOM 4767 O O . ASN B 1 300 ? -51.156 -25.594 46.906 1 19.66 300 ASN B O 1
ATOM 4771 N N . PRO B 1 301 ? -52.969 -26.25 48.25 1 22.03 301 PRO B N 1
ATOM 4772 C CA . PRO B 1 301 ? -54.031 -27.172 47.844 1 22.03 301 PRO B CA 1
ATOM 4773 C C . PRO B 1 301 ? -54.812 -26.672 46.625 1 22.03 301 PRO B C 1
ATOM 4775 O O . PRO B 1 301 ? -55.219 -27.484 45.781 1 22.03 301 PRO B O 1
ATOM 4778 N N . VAL B 1 302 ? -55.469 -25.438 46.594 1 18.62 302 VAL B N 1
ATOM 4779 C CA . VAL B 1 302 ? -56.938 -25.375 46.562 1 18.62 302 VAL B CA 1
ATOM 4780 C C . VAL B 1 302 ? -57.438 -25.719 45.156 1 18.62 302 VAL B C 1
ATOM 4782 O O . VAL B 1 302 ? -58.312 -26.562 45 1 18.62 302 VAL B O 1
ATOM 4785 N N . LYS B 1 303 ? -57.938 -24.656 44.094 1 19.69 303 LYS B N 1
ATOM 4786 C CA . LYS B 1 303 ? -59.281 -24.125 43.969 1 19.69 303 LYS B CA 1
ATOM 4787 C C . LYS B 1 303 ? -60.062 -24.844 42.844 1 19.69 303 LYS B C 1
ATOM 4789 O O . LYS B 1 303 ? -59.531 -25.031 41.75 1 19.69 303 LYS B O 1
ATOM 4794 N N . GLU B 1 304 ? -61.406 -25.312 43.062 1 20.59 304 GLU B N 1
ATOM 4795 C CA . GLU B 1 304 ? -62.75 -25.906 42.844 1 20.59 304 GLU B CA 1
ATOM 4796 C C . GLU B 1 304 ? -63.438 -25.281 41.625 1 20.59 304 GLU B C 1
ATOM 4798 O O . GLU B 1 304 ? -63.906 -25.984 40.75 1 20.59 304 GLU B O 1
ATOM 4803 N N . ASP B 1 305 ? -64.812 -24.703 41.875 1 22.88 305 ASP B N 1
ATOM 4804 C CA . ASP B 1 305 ? -66.188 -24.875 41.375 1 22.88 305 ASP B CA 1
ATOM 4805 C C . ASP B 1 305 ? -66.375 -24.078 40.062 1 22.88 305 ASP B C 1
ATOM 4807 O O . ASP B 1 305 ? -66.938 -24.578 39.094 1 22.88 305 ASP B O 1
ATOM 4811 N N . ASN B 1 306 ? -66.562 -22.656 40.219 1 22.53 306 ASN B N 1
ATOM 4812 C CA . ASN B 1 306 ? -67.688 -22 39.562 1 22.53 306 ASN B CA 1
ATOM 4813 C C . ASN B 1 306 ? -67.5 -21.844 38.062 1 22.53 306 ASN B C 1
ATOM 4815 O O . ASN B 1 306 ? -66.375 -21.438 37.625 1 22.53 306 ASN B O 1
#

Foldseek 3Di:
DEAEEEEAEAPPLCLLLVVLLLCVLCVVVVHAEAEAEAALADDDHNDDHLYYLVVVPHLVVQCVVVVDDSVVSRVVSLVSCLVCCVPPVVVSCVVDDLHYYYYYRHDRDLCCQQPDCSVLSNLVSCVVVVYLYEYEYGDELVCLQALVSVLVRVVSVVSNCVSNVFHYAYEHEPCVPDPDVVSSVCSQDPDLVVSLVRVPVVDDVVCSVVSNVSSVVCVVCCVSGYQYAYSVDPDDPVNSVSSVVVVVVRVVRSVVSPDPPPDDPPPPPVPPCPDPPPPPVPPPDPDDDDDDDDDDDDDDDDDDDD/DEAEEEEAAAPPLCLLLVVLLLQVLCVVVVHAEAEAEAALADDDHNDDHLYYLVVVPHLVVQCVVVVDDSVVSRVVSLVSCLVCCVPPVVVSCVVDDLYYYYYYRHDRDLCCQQPDCSVLSNLVSCVVVPYLYEYEYGDELVCLQALVSVLVRVVSVVSNCVSNVFHYAYEHEDCVPDPDVVSSVCSQDPDLVVSLVRVPVVDDVVCSVVSNVSSVVCVVCCVSGYQYAYSPDPDDPVNSVSSVVVVVVRVLRSVCSPDPPPDPPPPPPVPPPPDPPPPPVPPPDDDDDDDDPDDDDPDDDDDDDD

pLDDT: mean 76.6, std 24.63, range [15.87, 97.94]

Sequence (612 aa):
MGYAQLVIGPAGSGKSTYCSSLYRHCEAVGRSIHIINLDPAAENFDYPVAFDIRELISLEDVMEELGLGPNGGLMYCMEHLEENLDDWLTEELENYLDDEYLVFDCPGQIELFSHVPVLRNFVDHLKSRNYNVCGVYLLDSQFMTDVTKFISGCMASLSAMVQLELPHVNILSKMDLVSNKKDIDDFLEPEPQFLLSELNQRMGPQFAKLNKALIELVDEYSMVSFIPLDLRKESSYNKNDDWKTVTQTTHNNAKTSTTEDMNPPPVDALEATVGEGEASVVAGGPLQNGHQPEERHDENPVKEDNMGYAQLVIGPAGSGKSTYCSSLYRHCEAVGRSIHIINLDPAAENFDYPVAFDIRELISLEDVMEELGLGPNGGLMYCMEHLEENLDDWLTEELENYLDDEYLVFDCPGQIELFSHVPVLRNFVDHLKSRNYNVCGVYLLDSQFMTDVTKFISGCMASLSAMVQLELPHVNILSKMDLVSNKKDIDDFLEPEPQFLLSELNQRMGPQFAKLNKALIELVDEYSMVSFIPLDLRKESSYNKNDDWKTVTQTTHNNAKTSTTEDMNPPPVDALEATVGEGEASVVAGGPLQNGHQPEERHDENPVKEDN

Organism: Cannabis sativa (NCBI:txid3483)

Radius of gyration: 31.07 Å; Cα contacts (8 Å, |Δi|>4): 913; chains: 2; bounding box: 113×73×136 Å

Solvent-accessible surface area (backbone atoms only — not comparable to full-atom values): 34324 Å² total; per-residue (Å²): 103,17,37,34,36,42,34,38,36,44,64,89,25,43,60,68,57,48,52,28,48,50,48,51,52,31,53,73,73,71,43,77,70,39,39,28,42,57,29,40,78,66,85,77,74,84,52,78,66,69,50,53,40,52,78,79,43,38,30,67,59,42,24,70,74,68,66,39,54,70,67,56,17,49,50,50,47,45,50,52,48,54,75,30,42,84,49,60,49,44,58,58,51,66,76,50,64,54,73,39,37,39,35,35,38,47,50,32,59,54,50,53,45,47,71,42,64,44,55,34,52,50,50,52,51,43,40,74,70,44,30,29,48,16,36,34,36,34,35,46,42,75,33,47,73,45,62,42,37,34,53,13,45,52,25,42,52,49,10,35,32,44,42,51,59,38,42,63,43,38,33,27,20,59,46,80,72,54,84,57,63,68,56,38,48,52,63,72,63,56,52,60,70,58,54,39,56,54,40,49,72,69,34,62,76,91,42,48,68,46,46,50,34,51,40,51,32,48,59,57,42,47,73,58,48,70,45,74,38,56,77,82,59,82,78,45,77,64,46,56,54,47,46,50,49,52,54,50,50,42,51,55,38,7,50,59,66,72,48,84,74,76,72,74,78,77,85,65,74,79,64,72,78,76,69,79,72,73,76,73,74,74,75,80,69,79,81,84,82,84,93,87,88,89,79,93,81,93,86,89,92,79,85,87,88,127,101,18,38,34,37,42,33,40,36,44,63,88,26,44,60,67,57,49,52,28,48,50,49,54,50,32,54,73,73,70,43,78,70,39,39,28,40,56,29,40,77,65,86,77,74,84,53,77,64,69,49,51,40,52,80,79,44,37,31,67,59,42,24,69,75,68,68,41,54,70,67,57,18,49,51,49,48,44,50,50,48,54,76,28,40,83,49,58,49,43,58,59,52,66,76,51,64,54,73,40,37,39,35,35,40,46,50,32,60,55,51,51,44,48,71,42,65,45,55,36,52,49,50,52,51,42,41,74,71,44,31,32,50,16,34,35,36,34,36,46,43,75,31,46,72,44,61,41,39,34,52,13,46,52,27,43,51,48,10,36,31,46,41,51,59,39,42,62,42,34,34,26,20,58,46,80,74,51,86,57,61,67,56,38,47,52,63,72,63,56,52,60,68,57,53,39,55,53,40,50,71,68,35,60,75,91,41,48,68,47,46,52,35,51,40,53,33,47,60,55,41,48,71,58,48,70,45,76,38,57,76,81,58,83,78,46,79,64,46,57,52,46,47,49,49,51,53,50,50,40,50,55,38,8,50,59,68,72,49,84,75,75,74,74,78,76,83,65,73,78,70,66,79,78,70,79,74,74,78,73,74,74,76,80,73,83,82,73,92,82,82,83,77,81,76,86,79,84,71,90,84,83,98,86,85,134